Protein AF-0000000087530336 (afdb_homodimer)

Nearest PDB structures (foldseek):
  4q7c-assembly1_A  TM=5.784E-01  e=4.224E-01  Archaeoglobus fulgidus DSM 4304
  4tl3-assembly1_B  TM=1.804E-01  e=2.533E+00  Nostoc sp. PCC 7120 = FACHB-418
  4tl3-assembly1_A  TM=1.803E-01  e=5.044E+00  Nostoc sp. PCC 7120 = FACHB-418
  7zoy-assembly1_A  TM=1.773E-01  e=5.281E+00  Synechocystis sp. PCC 7509
  4q7c-assembly1_A  TM=5.782E-01  e=4.204E-01  Archaeoglobus fulgidus DSM 4304

Structure (mmCIF, N/CA/C/O backbone):
data_AF-0000000087530336-model_v1
#
loop_
_entity.id
_entity.type
_entity.pdbx_description
1 polymer 'CDP-diacylglycerol---serine O-phosphatidyltransferase'
#
loop_
_atom_site.group_PDB
_atom_site.id
_atom_site.type_symbol
_atom_site.label_atom_id
_atom_site.label_alt_id
_atom_site.label_comp_id
_atom_site.label_asym_id
_atom_site.label_entity_id
_atom_site.label_seq_id
_atom_site.pdbx_PDB_ins_code
_atom_site.Cartn_x
_atom_site.Cartn_y
_atom_site.Cartn_z
_atom_site.occupancy
_atom_site.B_iso_or_equiv
_atom_site.auth_seq_id
_atom_site.auth_comp_id
_atom_site.auth_asym_id
_atom_site.auth_atom_id
_atom_site.pdbx_PDB_model_num
ATOM 1 N N . MET A 1 1 ? -19.609 -46.094 3.318 1 23.86 1 MET A N 1
ATOM 2 C CA . MET A 1 1 ? -18.891 -45.25 2.35 1 23.86 1 MET A CA 1
ATOM 3 C C . MET A 1 1 ? -18.234 -44.062 3.031 1 23.86 1 MET A C 1
ATOM 5 O O . MET A 1 1 ? -18.922 -43.188 3.551 1 23.86 1 MET A O 1
ATOM 9 N N . SER A 1 2 ? -17.062 -44.219 3.68 1 27.64 2 SER A N 1
ATOM 10 C CA . SER A 1 2 ? -16.266 -43.469 4.637 1 27.64 2 SER A CA 1
ATOM 11 C C . SER A 1 2 ? -15.742 -42.156 4.02 1 27.64 2 SER A C 1
ATOM 13 O O . SER A 1 2 ? -15.211 -42.156 2.91 1 27.64 2 SER A O 1
ATOM 15 N N . LEU A 1 3 ? -16.406 -41.062 4.242 1 28.61 3 LEU A N 1
ATOM 16 C CA . LEU A 1 3 ? -16.125 -39.688 3.842 1 28.61 3 LEU A CA 1
ATOM 17 C C . LEU A 1 3 ? -14.656 -39.344 4.035 1 28.61 3 LEU A C 1
ATOM 19 O O . LEU A 1 3 ? -14.195 -39.188 5.164 1 28.61 3 LEU A O 1
ATOM 23 N N . SER A 1 4 ? -13.812 -40.062 3.254 1 29.67 4 SER A N 1
ATOM 24 C CA . SER A 1 4 ? -12.383 -39.781 3.176 1 29.67 4 SER A CA 1
ATOM 25 C C . SER A 1 4 ? -12.117 -38.312 2.951 1 29.67 4 SER A C 1
ATOM 27 O O . SER A 1 4 ? -12.375 -37.781 1.867 1 29.67 4 SER A O 1
ATOM 29 N N . LEU A 1 5 ? -12.32 -37.469 3.939 1 35.44 5 LEU A N 1
ATOM 30 C CA . LEU A 1 5 ? -11.852 -36.094 3.971 1 35.44 5 LEU A CA 1
ATOM 31 C C . LEU A 1 5 ? -10.445 -35.969 3.395 1 35.44 5 LEU A C 1
ATOM 33 O O . LEU A 1 5 ? -9.516 -36.594 3.898 1 35.44 5 LEU A O 1
ATOM 37 N N . SER A 1 6 ? -10.43 -35.875 2.15 1 31.36 6 SER A N 1
ATOM 38 C CA . SER A 1 6 ? -9.133 -35.844 1.479 1 31.36 6 SER A CA 1
ATOM 39 C C . SER A 1 6 ? -8.156 -34.938 2.225 1 31.36 6 SER A C 1
ATOM 41 O O . SER A 1 6 ? -8.555 -33.938 2.836 1 31.36 6 SER A O 1
ATOM 43 N N . LYS A 1 7 ? -6.93 -35.312 2.436 1 43.88 7 LYS A N 1
ATOM 44 C CA . LYS A 1 7 ? -5.73 -34.75 3.061 1 43.88 7 LYS A CA 1
ATOM 45 C C . LYS A 1 7 ? -5.531 -33.281 2.676 1 43.88 7 LYS A C 1
ATOM 47 O O . LYS A 1 7 ? -4.867 -32.531 3.391 1 43.88 7 LYS A O 1
ATOM 52 N N . ASP A 1 8 ? -5.934 -32.938 1.561 1 41.12 8 ASP A N 1
ATOM 53 C CA . ASP A 1 8 ? -5.688 -31.594 1.039 1 41.12 8 ASP A CA 1
ATOM 54 C C . ASP A 1 8 ? -6.602 -30.562 1.706 1 41.12 8 ASP A C 1
ATOM 56 O O . ASP A 1 8 ? -6.195 -29.422 1.942 1 41.12 8 ASP A O 1
ATOM 60 N N . ALA A 1 9 ? -7.805 -30.797 1.9 1 43.44 9 ALA A N 1
ATOM 61 C CA . ALA A 1 9 ? -8.781 -29.953 2.586 1 43.44 9 ALA A CA 1
ATOM 62 C C . ALA A 1 9 ? -8.398 -29.75 4.051 1 43.44 9 ALA A C 1
ATOM 64 O O . ALA A 1 9 ? -8.547 -28.656 4.594 1 43.44 9 ALA A O 1
ATOM 65 N N . VAL A 1 10 ? -7.93 -30.719 4.738 1 45.59 10 VAL A N 1
ATOM 66 C CA . VAL A 1 10 ? -7.48 -30.672 6.129 1 45.59 10 VAL A CA 1
ATOM 67 C C . VAL A 1 10 ? -6.328 -29.672 6.258 1 45.59 10 VAL A C 1
ATOM 69 O O . VAL A 1 10 ? -6.301 -28.875 7.195 1 45.59 10 VAL A O 1
ATOM 72 N N . THR A 1 11 ? -5.516 -29.531 5.191 1 48.47 11 THR A N 1
ATOM 73 C CA . THR A 1 11 ? -4.363 -28.641 5.219 1 48.47 11 THR A CA 1
ATOM 74 C C . THR A 1 11 ? -4.797 -27.172 5.07 1 48.47 11 THR A C 1
ATOM 76 O O . THR A 1 11 ? -4.223 -26.281 5.695 1 48.47 11 THR A O 1
ATOM 79 N N . HIS A 1 12 ? -5.871 -26.984 4.441 1 46.41 12 HIS A N 1
ATOM 80 C CA . HIS A 1 12 ? -6.316 -25.609 4.27 1 46.41 12 HIS A CA 1
ATOM 81 C C . HIS A 1 12 ? -7.043 -25.109 5.516 1 46.41 12 HIS A C 1
ATOM 83 O O . HIS A 1 12 ? -6.871 -23.953 5.914 1 46.41 12 HIS A O 1
ATOM 89 N N . VAL A 1 13 ? -7.914 -25.984 6.078 1 46.06 13 VAL A N 1
ATOM 90 C CA . VAL A 1 13 ? -8.57 -25.625 7.332 1 46.06 13 VAL A CA 1
ATOM 91 C C . VAL A 1 13 ? -7.527 -25.391 8.422 1 46.06 13 VAL A C 1
ATOM 93 O O . VAL A 1 13 ? -7.648 -24.453 9.219 1 46.06 13 VAL A O 1
ATOM 96 N N . ASP A 1 14 ? -6.59 -26.188 8.445 1 49.66 14 ASP A N 1
ATOM 97 C CA . ASP A 1 14 ? -5.48 -25.969 9.367 1 49.66 14 ASP A CA 1
ATOM 98 C C . ASP A 1 14 ? -4.785 -24.641 9.078 1 49.66 14 ASP A C 1
ATOM 100 O O . ASP A 1 14 ? -4.375 -23.938 10.008 1 49.66 14 ASP A O 1
ATOM 104 N N . LEU A 1 15 ? -4.926 -24.375 7.891 1 44.22 15 LEU A N 1
ATOM 105 C CA . LEU A 1 15 ? -4.289 -23.125 7.52 1 44.22 15 LEU A CA 1
ATOM 106 C C . LEU A 1 15 ? -5.133 -21.922 7.965 1 44.22 15 LEU A C 1
ATOM 108 O O . LEU A 1 15 ? -4.598 -20.938 8.453 1 44.22 15 LEU A O 1
ATOM 112 N N . ILE A 1 16 ? -6.445 -22.125 7.785 1 44.81 16 ILE A N 1
ATOM 113 C CA . ILE A 1 16 ? -7.332 -21.062 8.258 1 44.81 16 ILE A CA 1
ATOM 114 C C . ILE A 1 16 ? -7.234 -20.938 9.773 1 44.81 16 ILE A C 1
ATOM 116 O O . ILE A 1 16 ? -7.125 -19.828 10.305 1 44.81 16 ILE A O 1
ATOM 120 N N . PHE A 1 17 ? -7.402 -22.016 10.484 1 48.28 17 PHE A N 1
ATOM 121 C CA . PHE A 1 17 ? -7.176 -22.031 11.93 1 48.28 17 PHE A CA 1
ATOM 122 C C . PHE A 1 17 ? -5.781 -21.516 12.258 1 48.28 17 PHE A C 1
ATOM 124 O O . PHE A 1 17 ? -5.609 -20.766 13.227 1 48.28 17 PHE A O 1
ATOM 131 N N . LEU A 1 18 ? -4.953 -21.781 11.461 1 42.56 18 LEU A N 1
ATOM 132 C CA . LEU A 1 18 ? -3.594 -21.281 11.617 1 42.56 18 LEU A CA 1
ATOM 133 C C . LEU A 1 18 ? -3.543 -19.766 11.391 1 42.56 18 LEU A C 1
ATOM 135 O O . LEU A 1 18 ? -2.869 -19.047 12.125 1 42.56 18 LEU A O 1
ATOM 139 N N . VAL A 1 19 ? -4.352 -19.422 10.484 1 44.19 19 VAL A N 1
ATOM 140 C CA . VAL A 1 19 ? -4.383 -17.984 10.227 1 44.19 19 VAL A CA 1
ATOM 141 C C . VAL A 1 19 ? -5.047 -17.266 11.398 1 44.19 19 VAL A C 1
ATOM 143 O O . VAL A 1 19 ? -4.555 -16.234 11.852 1 44.19 19 VAL A O 1
ATOM 146 N N . LEU A 1 20 ? -6.129 -17.797 11.812 1 46.5 20 LEU A N 1
ATOM 147 C CA . LEU A 1 20 ? -6.797 -17.203 12.961 1 46.5 20 LEU A CA 1
ATOM 148 C C . LEU A 1 20 ? -5.945 -17.344 14.219 1 46.5 20 LEU A C 1
ATOM 150 O O . LEU A 1 20 ? -5.84 -16.406 15.016 1 46.5 20 LEU A O 1
ATOM 154 N N . CYS A 1 21 ? -5.367 -18.469 14.398 1 47.44 21 CYS A N 1
ATOM 155 C CA . CYS A 1 21 ? -4.402 -18.672 15.477 1 47.44 21 CYS A CA 1
ATOM 156 C C . CYS A 1 21 ? -3.172 -17.797 15.281 1 47.44 21 CYS A C 1
ATOM 158 O O . CYS A 1 21 ? -2.633 -17.25 16.25 1 47.44 21 CYS A O 1
ATOM 160 N N . LEU A 1 22 ? -2.912 -17.688 14.148 1 42.41 22 LEU A N 1
ATOM 161 C CA . LEU A 1 22 ? -1.771 -16.828 13.828 1 42.41 22 LEU A CA 1
ATOM 162 C C . LEU A 1 22 ? -2.104 -15.367 14.086 1 42.41 22 LEU A C 1
ATOM 164 O O . LEU A 1 22 ? -1.292 -14.633 14.648 1 42.41 22 LEU A O 1
ATOM 168 N N . CYS A 1 23 ? -3.252 -15 13.609 1 44.09 23 CYS A N 1
ATOM 169 C CA . CYS A 1 23 ? -3.668 -13.648 13.938 1 44.09 23 CYS A CA 1
ATOM 170 C C . CYS A 1 23 ? -3.789 -13.461 15.445 1 44.09 23 CYS A C 1
ATOM 172 O O . CYS A 1 23 ? -3.381 -12.43 15.984 1 44.09 23 CYS A O 1
ATOM 174 N N . TYR A 1 24 ? -4.324 -14.422 16.125 1 47.19 24 TYR A N 1
ATOM 175 C CA . TYR A 1 24 ? -4.375 -14.43 17.594 1 47.19 24 TYR A CA 1
ATOM 176 C C . TYR A 1 24 ? -2.973 -14.5 18.188 1 47.19 24 TYR A C 1
ATOM 178 O O . TYR A 1 24 ? -2.643 -13.75 19.109 1 47.19 24 TYR A O 1
ATOM 186 N N . ASN A 1 25 ? -2.172 -15.375 17.688 1 45.72 25 ASN A N 1
ATOM 187 C CA . ASN A 1 25 ? -0.802 -15.516 18.172 1 45.72 25 ASN A CA 1
ATOM 188 C C . ASN A 1 25 ? 0.065 -14.336 17.75 1 45.72 25 ASN A C 1
ATOM 190 O O . ASN A 1 25 ? 0.93 -13.891 18.5 1 45.72 25 ASN A O 1
ATOM 194 N N . ILE A 1 26 ? -0.086 -13.984 16.594 1 44.31 26 ILE A N 1
ATOM 195 C CA . ILE A 1 26 ? 0.61 -12.773 16.172 1 44.31 26 ILE A CA 1
ATOM 196 C C . ILE A 1 26 ? 0.189 -11.602 17.047 1 44.31 26 ILE A C 1
ATOM 198 O O . ILE A 1 26 ? 1.025 -10.789 17.453 1 44.31 26 ILE A O 1
ATOM 202 N N . GLY A 1 27 ? -1.043 -11.531 17.297 1 43.34 27 GLY A N 1
ATOM 203 C CA . GLY A 1 27 ? -1.474 -10.578 18.312 1 43.34 27 GLY A CA 1
ATOM 204 C C . GLY A 1 27 ? -0.785 -10.781 19.656 1 43.34 27 GLY A C 1
ATOM 205 O O . GLY A 1 27 ? -0.313 -9.82 20.266 1 43.34 27 GLY A O 1
ATOM 206 N N . LYS A 1 28 ? -0.722 -12.008 20.109 1 48.94 28 LYS A N 1
ATOM 207 C CA . LYS A 1 28 ? -0.022 -12.344 21.359 1 48.94 28 LYS A CA 1
ATOM 208 C C . LYS A 1 28 ? 1.479 -12.102 21.219 1 48.94 28 LYS A C 1
ATOM 210 O O . LYS A 1 28 ? 2.111 -11.578 22.125 1 48.94 28 LYS A O 1
ATOM 215 N N . ILE A 1 29 ? 2.039 -12.539 20.188 1 41.69 29 ILE A N 1
ATOM 216 C CA . ILE A 1 29 ? 3.459 -12.336 19.922 1 41.69 29 ILE A CA 1
ATOM 217 C C . ILE A 1 29 ? 3.754 -10.844 19.781 1 41.69 29 ILE A C 1
ATOM 219 O O . ILE A 1 29 ? 4.734 -10.344 20.328 1 41.69 29 ILE A O 1
ATOM 223 N N . THR A 1 30 ? 3.012 -10.227 19.031 1 40.69 30 THR A N 1
ATOM 224 C CA . THR A 1 30 ? 3.152 -8.781 18.953 1 40.69 30 THR A CA 1
ATOM 225 C C . THR A 1 30 ? 3.031 -8.148 20.328 1 40.69 30 THR A C 1
ATOM 227 O O . THR A 1 30 ? 3.82 -7.277 20.703 1 40.69 30 THR A O 1
ATOM 230 N N . ILE A 1 31 ? 2.197 -8.695 21.078 1 44.62 31 ILE A N 1
ATOM 231 C CA . ILE A 1 31 ? 2.088 -8.234 22.453 1 44.62 31 ILE A CA 1
ATOM 232 C C . ILE A 1 31 ? 3.332 -8.648 23.234 1 44.62 31 ILE A C 1
ATOM 234 O O . ILE A 1 31 ? 3.883 -7.859 24.016 1 44.62 31 ILE A O 1
ATOM 238 N N . ASN A 1 32 ? 3.781 -9.875 23.062 1 45.03 32 ASN A N 1
ATOM 239 C CA . ASN A 1 32 ? 4.98 -10.344 23.734 1 45.03 32 ASN A CA 1
ATOM 240 C C . ASN A 1 32 ? 6.227 -9.609 23.25 1 45.03 32 ASN A C 1
ATOM 242 O O . ASN A 1 32 ? 7.113 -9.281 24.047 1 45.03 32 ASN A O 1
ATOM 246 N N . ILE A 1 33 ? 6.371 -9.438 22.016 1 38.81 33 ILE A N 1
ATOM 247 C CA . ILE A 1 33 ? 7.488 -8.672 21.469 1 38.81 33 ILE A CA 1
ATOM 248 C C . ILE A 1 33 ? 7.426 -7.234 21.969 1 38.81 33 ILE A C 1
ATOM 250 O O . ILE A 1 33 ? 8.445 -6.664 22.375 1 38.81 33 ILE A O 1
ATOM 254 N N . ILE A 1 34 ? 6.309 -6.773 22 1 39.97 34 ILE A N 1
ATOM 255 C CA . ILE A 1 34 ? 6.102 -5.453 22.578 1 39.97 34 ILE A CA 1
ATOM 256 C C . ILE A 1 34 ? 6.523 -5.465 24.047 1 39.97 34 ILE A C 1
ATOM 258 O O . ILE A 1 34 ? 7.188 -4.535 24.516 1 39.97 34 ILE A O 1
ATOM 262 N N . ARG A 1 35 ? 6.121 -6.512 24.703 1 42.09 35 ARG A N 1
ATOM 263 C CA . ARG A 1 35 ? 6.5 -6.637 26.109 1 42.09 35 ARG A CA 1
ATOM 264 C C . ARG A 1 35 ? 8.016 -6.68 26.266 1 42.09 35 ARG A C 1
ATOM 266 O O . ARG A 1 35 ? 8.57 -6.066 27.188 1 42.09 35 ARG A O 1
ATOM 273 N N . ILE A 1 36 ? 8.664 -7.375 25.438 1 39.38 36 ILE A N 1
ATOM 274 C CA . ILE A 1 36 ? 10.117 -7.465 25.516 1 39.38 36 ILE A CA 1
ATOM 275 C C . ILE A 1 36 ? 10.734 -6.102 25.234 1 39.38 36 ILE A C 1
ATOM 277 O O . ILE A 1 36 ? 11.664 -5.676 25.922 1 39.38 36 ILE A O 1
ATOM 281 N N . PHE A 1 37 ? 10.25 -5.441 24.234 1 37.5 37 PHE A N 1
ATOM 282 C CA . PHE A 1 37 ? 10.859 -4.172 23.844 1 37.5 37 PHE A CA 1
ATOM 283 C C . PHE A 1 37 ? 10.422 -3.059 24.797 1 37.5 37 PHE A C 1
ATOM 285 O O . PHE A 1 37 ? 11.102 -2.037 24.922 1 37.5 37 PHE A O 1
ATOM 292 N N . MET A 1 38 ? 9.281 -3.162 25.328 1 37.12 38 MET A N 1
ATOM 293 C CA . MET A 1 38 ? 8.797 -2.178 26.297 1 37.12 38 MET A CA 1
ATOM 294 C C . MET A 1 38 ? 9.578 -2.268 27.594 1 37.12 38 MET A C 1
ATOM 296 O O . MET A 1 38 ? 9.539 -1.349 28.422 1 37.12 38 MET A O 1
ATOM 300 N N . THR A 1 39 ? 10.156 -3.371 28.031 1 37.28 39 THR A N 1
ATOM 301 C CA . THR A 1 39 ? 10.797 -3.406 29.344 1 37.28 39 THR A CA 1
ATOM 302 C C . THR A 1 39 ? 11.961 -2.43 29.406 1 37.28 39 THR A C 1
ATOM 304 O O . THR A 1 39 ? 12.453 -2.098 30.484 1 37.28 39 THR A O 1
ATOM 307 N N . THR A 1 40 ? 12.703 -2.221 28.297 1 34.03 40 THR A N 1
ATOM 308 C CA . THR A 1 40 ? 13.977 -1.573 28.609 1 34.03 40 THR A CA 1
ATOM 309 C C . THR A 1 40 ? 13.773 -0.086 28.891 1 34.03 40 THR A C 1
ATOM 311 O O . THR A 1 40 ? 14.594 0.542 29.562 1 34.03 40 THR A O 1
ATOM 314 N N . THR A 1 41 ? 13.07 0.81 28.047 1 32.5 41 THR A N 1
ATOM 315 C CA . THR A 1 41 ? 13.516 2.197 28.094 1 32.5 41 THR A CA 1
ATOM 316 C C . THR A 1 41 ? 12.703 2.99 29.109 1 32.5 41 THR A C 1
ATOM 318 O O . THR A 1 41 ? 11.594 3.443 28.812 1 32.5 41 THR A O 1
ATOM 321 N N . LYS A 1 42 ? 12.508 2.727 30.281 1 35 42 LYS A N 1
ATOM 322 C CA . LYS A 1 42 ? 11.938 3.592 31.312 1 35 42 LYS A CA 1
ATOM 323 C C . LYS A 1 42 ? 12.727 4.887 31.438 1 35 42 LYS A C 1
ATOM 325 O O . LYS A 1 42 ? 12.953 5.371 32.562 1 35 42 LYS A O 1
ATOM 330 N N . GLU A 1 43 ? 13.789 5.223 30.625 1 34.94 43 GLU A N 1
ATOM 331 C CA . GLU A 1 43 ? 14.5 6.367 31.188 1 34.94 43 GLU A CA 1
ATOM 332 C C . GLU A 1 43 ? 13.562 7.551 31.391 1 34.94 43 GLU A C 1
ATOM 334 O O . GLU A 1 43 ? 12.5 7.625 30.766 1 34.94 43 GLU A O 1
ATOM 339 N N . GLU A 1 44 ? 14.039 8.797 32.062 1 36.62 44 GLU A N 1
ATOM 340 C CA . GLU A 1 44 ? 13.711 10.086 32.656 1 36.62 44 GLU A CA 1
ATOM 341 C C . GLU A 1 44 ? 12.867 10.938 31.719 1 36.62 44 GLU A C 1
ATOM 343 O O . GLU A 1 44 ? 12.969 10.805 30.5 1 36.62 44 GLU A O 1
ATOM 348 N N . SER A 1 45 ? 11.789 11.945 32.156 1 37.78 45 SER A N 1
ATOM 349 C CA . SER A 1 45 ? 10.641 12.797 31.859 1 37.78 45 SER A CA 1
ATOM 350 C C . SER A 1 45 ? 11.016 13.938 30.922 1 37.78 45 SER A C 1
ATOM 352 O O . SER A 1 45 ? 10.219 14.852 30.703 1 37.78 45 SER A O 1
ATOM 354 N N . SER A 1 46 ? 12.203 14.422 30.578 1 41.88 46 SER A N 1
ATOM 355 C CA . SER A 1 46 ? 12.258 15.57 29.672 1 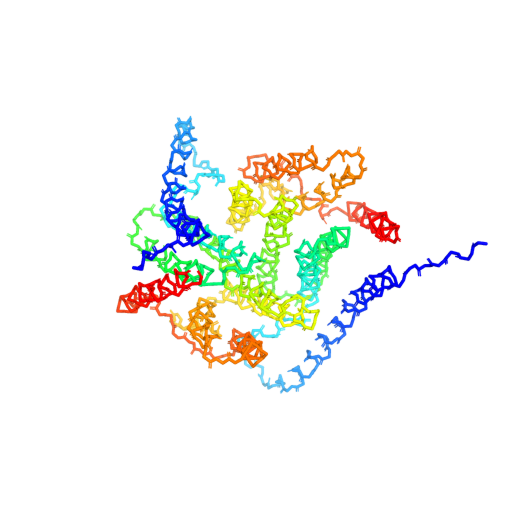41.88 46 SER A CA 1
ATOM 356 C C . SER A 1 46 ? 11.477 15.312 28.391 1 41.88 46 SER A C 1
ATOM 358 O O . SER A 1 46 ? 11.539 14.211 27.828 1 41.88 46 SER A O 1
ATOM 360 N N . GLU A 1 47 ? 10.312 16.031 27.938 1 52.03 47 GLU A N 1
ATOM 361 C CA . GLU A 1 47 ? 9.25 15.781 26.969 1 52.03 47 GLU A CA 1
ATOM 362 C C . GLU A 1 47 ? 9.805 15.141 25.703 1 52.03 47 GLU A C 1
ATOM 364 O O . GLU A 1 47 ? 10.125 15.836 24.734 1 52.03 47 GLU A O 1
ATOM 369 N N . LEU A 1 48 ? 10.789 14.289 25.641 1 66.31 48 LEU A N 1
ATOM 370 C CA . LEU A 1 48 ? 11.492 13.672 24.516 1 66.31 48 LEU A CA 1
ATOM 371 C C . LEU A 1 48 ? 10.508 13.07 23.516 1 66.31 48 LEU A C 1
ATOM 373 O O . LEU A 1 48 ? 9.477 12.516 23.922 1 66.31 48 LEU A O 1
ATOM 377 N N . GLN A 1 49 ? 10.594 13.609 22.312 1 82.69 49 GLN A N 1
ATOM 378 C CA . GLN A 1 49 ? 9.836 13.039 21.203 1 82.69 49 GLN A CA 1
ATOM 379 C C . GLN A 1 49 ? 9.812 11.516 21.281 1 82.69 49 GLN A C 1
ATOM 381 O O . GLN A 1 49 ? 10.859 10.883 21.453 1 82.69 49 GLN A O 1
ATOM 386 N N . PRO A 1 50 ? 8.648 10.891 21.375 1 89 50 PRO A N 1
ATOM 387 C CA . PRO A 1 50 ? 8.539 9.43 21.484 1 89 50 PRO A CA 1
ATOM 388 C C . PRO A 1 50 ? 9.289 8.711 20.359 1 89 50 PRO A C 1
ATOM 390 O O . PRO A 1 50 ? 9.445 9.266 19.266 1 89 50 PRO A O 1
ATOM 393 N N . THR A 1 51 ? 9.758 7.469 20.656 1 91.81 51 THR A N 1
ATOM 394 C CA . THR A 1 51 ? 10.422 6.66 19.641 1 91.81 51 THR A CA 1
ATOM 395 C C . THR A 1 51 ? 9.414 6.102 18.641 1 91.81 51 THR A C 1
ATOM 397 O O . THR A 1 51 ? 8.211 6.062 18.922 1 91.81 51 THR A O 1
ATOM 400 N N . ILE A 1 52 ? 9.898 5.645 17.453 1 93 52 ILE A N 1
ATOM 401 C CA . ILE A 1 52 ? 9.039 5.145 16.391 1 93 52 ILE A CA 1
ATOM 402 C C . ILE A 1 52 ? 8.25 3.934 16.891 1 93 52 ILE A C 1
ATOM 404 O O . ILE A 1 52 ? 7.031 3.869 16.719 1 93 52 ILE A O 1
ATOM 408 N N . ILE A 1 53 ? 8.898 3.035 17.547 1 92 53 ILE A N 1
ATOM 409 C CA . ILE A 1 53 ? 8.312 1.748 17.922 1 92 53 ILE A CA 1
ATOM 410 C C . ILE A 1 53 ? 7.348 1.934 19.094 1 92 53 ILE A C 1
ATOM 412 O O . ILE A 1 53 ? 6.5 1.073 19.344 1 92 53 ILE A O 1
ATOM 416 N N . SER A 1 54 ? 7.434 3.049 19.875 1 90.94 54 SER A N 1
ATOM 417 C CA . SER A 1 54 ? 6.562 3.293 21.016 1 90.94 54 SER A CA 1
ATOM 418 C C . SER A 1 54 ? 5.109 3.451 20.594 1 90.94 54 SER A C 1
ATOM 420 O O . SER A 1 54 ? 4.191 3.207 21.375 1 90.94 54 SER A O 1
ATOM 422 N N . TYR A 1 55 ? 4.852 3.781 19.359 1 92.06 55 TYR A N 1
ATOM 423 C CA . TYR A 1 55 ? 3.502 4.016 18.859 1 92.06 55 TYR A CA 1
ATOM 424 C C . TYR A 1 55 ? 2.787 2.699 18.578 1 92.06 55 TYR A C 1
ATOM 426 O O . TYR A 1 55 ? 1.562 2.668 18.438 1 92.06 55 TYR A O 1
ATOM 434 N N . VAL A 1 56 ? 3.516 1.65 18.484 1 89.62 56 VAL A N 1
ATOM 435 C CA . VAL A 1 56 ? 2.934 0.342 18.203 1 89.62 56 VAL A CA 1
ATOM 436 C C . VAL A 1 56 ? 2.182 -0.162 19.438 1 89.62 56 VAL A C 1
ATOM 438 O O . VAL A 1 56 ? 1.251 -0.963 19.312 1 89.62 56 VAL A O 1
ATOM 441 N N . LYS A 1 57 ? 2.451 0.412 20.594 1 86.69 57 LYS A N 1
ATOM 442 C CA . LYS A 1 57 ? 1.852 -0.047 21.844 1 86.69 57 LYS A CA 1
ATOM 443 C C . LYS A 1 57 ? 0.448 0.524 22.016 1 86.69 57 LYS A C 1
ATOM 445 O O . LYS A 1 57 ? -0.329 0.031 22.844 1 86.69 57 LYS A O 1
ATOM 450 N N . ASP A 1 58 ? 0.121 1.505 21.297 1 89.81 58 ASP A N 1
ATOM 451 C CA . ASP A 1 58 ? -1.2 2.125 21.328 1 89.81 58 ASP A CA 1
ATOM 452 C C . ASP A 1 58 ? -2.262 1.176 20.781 1 89.81 58 ASP A C 1
ATOM 454 O O . ASP A 1 58 ? -2.086 0.594 19.703 1 89.81 58 ASP A O 1
ATOM 458 N N . LEU A 1 59 ? -3.354 0.99 21.469 1 89.12 59 LEU A N 1
ATOM 459 C CA . LEU A 1 59 ? -4.367 -0.015 21.172 1 89.12 59 LEU A CA 1
ATOM 460 C C . LEU A 1 59 ? -4.949 0.2 19.781 1 89.12 59 LEU A C 1
ATOM 462 O O . LEU A 1 59 ? -5.047 -0.742 18.984 1 89.12 59 LEU A O 1
ATOM 466 N N . PRO A 1 60 ? -5.383 1.414 19.453 1 93.81 60 PRO A N 1
ATOM 467 C CA . PRO A 1 60 ? -5.895 1.597 18.094 1 93.81 60 PRO A CA 1
ATOM 468 C C . PRO A 1 60 ? -4.875 1.202 17.016 1 93.81 60 PRO A C 1
ATOM 470 O O . PRO A 1 60 ? -5.246 0.623 15.992 1 93.81 60 PRO A O 1
ATOM 473 N N . ASN A 1 61 ? -3.586 1.534 17.281 1 95.94 61 ASN A N 1
ATOM 474 C CA . ASN A 1 61 ? -2.547 1.182 16.328 1 95.94 61 ASN A CA 1
ATOM 475 C C . ASN A 1 61 ? -2.387 -0.332 16.203 1 95.94 61 ASN A C 1
ATOM 477 O O . ASN A 1 61 ? -2.166 -0.851 15.102 1 95.94 61 ASN A O 1
ATOM 481 N N . LEU A 1 62 ? -2.502 -0.993 17.266 1 93.69 62 LEU A N 1
ATOM 482 C CA . LEU A 1 62 ? -2.436 -2.449 17.25 1 93.69 62 LEU A CA 1
ATOM 483 C C . LEU A 1 62 ? -3.59 -3.037 16.453 1 93.69 62 LEU A C 1
ATOM 485 O O . LEU A 1 62 ? -3.412 -4.02 15.727 1 93.69 62 LEU A O 1
ATOM 489 N N . CYS A 1 63 ? -4.738 -2.494 16.594 1 94.06 63 CYS A N 1
ATOM 490 C CA . CYS A 1 63 ? -5.898 -2.928 15.812 1 94.06 63 CYS A CA 1
ATOM 491 C C . CYS A 1 63 ? -5.664 -2.725 14.32 1 94.06 63 CYS A C 1
ATOM 493 O O . CYS A 1 63 ? -5.949 -3.613 13.523 1 94.06 63 CYS A O 1
ATOM 495 N N . SER A 1 64 ? -5.133 -1.54 14.008 1 97.31 64 SER A N 1
ATOM 496 C CA . SER A 1 64 ? -4.816 -1.258 12.609 1 97.31 64 SER A CA 1
ATOM 497 C C . SER A 1 64 ? -3.814 -2.266 12.055 1 97.31 64 SER A C 1
ATOM 499 O O . SER A 1 64 ? -3.969 -2.746 10.93 1 97.31 64 SER A O 1
ATOM 501 N N . LEU A 1 65 ? -2.801 -2.596 12.875 1 97.38 65 LEU A N 1
ATOM 502 C CA . LEU A 1 65 ? -1.783 -3.547 12.438 1 97.38 65 LEU A CA 1
ATOM 503 C C . LEU A 1 65 ? -2.371 -4.945 12.297 1 97.38 65 LEU A C 1
ATOM 505 O O . LEU A 1 65 ? -1.952 -5.715 11.43 1 97.38 65 LEU A O 1
ATOM 509 N N . ALA A 1 66 ? -3.322 -5.25 13.109 1 96.12 66 ALA A N 1
ATOM 510 C CA . ALA A 1 66 ? -4.039 -6.508 12.938 1 96.12 66 ALA A CA 1
ATOM 511 C C . ALA A 1 66 ? -4.777 -6.543 11.609 1 96.12 66 ALA A C 1
ATOM 513 O O . ALA A 1 66 ? -4.797 -7.57 10.922 1 96.12 66 ALA A O 1
ATOM 514 N N . GLY A 1 67 ? -5.438 -5.434 11.273 1 98.19 67 GLY A N 1
ATOM 515 C CA . GLY A 1 67 ? -6.043 -5.32 9.961 1 98.19 67 GLY A CA 1
ATOM 516 C C . GLY A 1 67 ? -5.051 -5.496 8.828 1 98.19 67 GLY A C 1
ATOM 517 O O . GLY A 1 67 ? -5.348 -6.16 7.832 1 98.19 67 GLY A O 1
ATOM 518 N N . LEU A 1 68 ? -3.875 -4.949 9.016 1 98.62 68 LEU A N 1
ATOM 519 C CA . LEU A 1 68 ? -2.822 -5.098 8.016 1 98.62 68 LEU A CA 1
ATOM 520 C C . LEU A 1 68 ? -2.418 -6.559 7.867 1 98.62 68 LEU A C 1
ATOM 522 O O . LEU A 1 68 ? -2.176 -7.031 6.754 1 98.62 68 LEU A O 1
ATOM 526 N N . ALA A 1 69 ? -2.33 -7.234 8.969 1 97.88 69 ALA A N 1
ATOM 527 C CA . ALA A 1 69 ? -2.012 -8.656 8.93 1 97.88 69 ALA A CA 1
ATOM 528 C C . ALA A 1 69 ? -3.039 -9.43 8.102 1 97.88 69 ALA A C 1
ATOM 530 O O . ALA A 1 69 ? -2.682 -10.289 7.297 1 97.88 69 ALA A O 1
ATOM 531 N N . CYS A 1 70 ? -4.281 -9.102 8.289 1 98.25 70 CYS A N 1
ATOM 532 C CA . CYS A 1 70 ? -5.34 -9.727 7.5 1 98.25 70 CYS A CA 1
ATOM 533 C C . CYS A 1 70 ? -5.156 -9.438 6.016 1 98.25 70 CYS A C 1
ATOM 535 O O . CYS A 1 70 ? -5.371 -10.312 5.176 1 98.25 70 CYS A O 1
ATOM 537 N N . SER A 1 71 ? -4.754 -8.25 5.715 1 98.75 71 SER A N 1
ATOM 538 C CA . SER A 1 71 ? -4.547 -7.859 4.324 1 98.75 71 SER A CA 1
ATOM 539 C C . SER A 1 71 ? -3.373 -8.609 3.707 1 98.75 71 SER A C 1
ATOM 541 O O . SER A 1 71 ? -3.449 -9.062 2.562 1 98.75 71 SER A O 1
ATOM 543 N N . VAL A 1 72 ? -2.27 -8.734 4.453 1 98.56 72 VAL A N 1
ATOM 544 C CA . VAL A 1 72 ? -1.104 -9.469 3.965 1 98.56 72 VAL A CA 1
ATOM 545 C C . VAL A 1 72 ? -1.471 -10.938 3.738 1 98.56 72 VAL A C 1
ATOM 547 O O . VAL A 1 72 ? -1.081 -11.531 2.732 1 98.56 72 VAL A O 1
ATOM 550 N N . LEU A 1 73 ? -2.248 -11.477 4.602 1 97.56 73 LEU A N 1
ATOM 551 C CA . LEU A 1 73 ? -2.73 -12.844 4.438 1 97.56 73 LEU A CA 1
ATOM 552 C C . LEU A 1 73 ? -3.623 -12.961 3.205 1 97.56 73 LEU A C 1
ATOM 554 O O . LEU A 1 73 ? -3.52 -13.93 2.447 1 97.56 73 LEU A O 1
ATOM 558 N N . ALA A 1 74 ? -4.508 -12.008 3.07 1 98.75 74 ALA A N 1
ATOM 559 C CA . ALA A 1 74 ? -5.383 -12.016 1.9 1 98.75 74 ALA A CA 1
ATOM 560 C C . ALA A 1 74 ? -4.57 -11.977 0.609 1 98.75 74 ALA A C 1
ATOM 562 O O . ALA A 1 74 ? -4.84 -12.727 -0.326 1 98.75 74 ALA A O 1
ATOM 563 N N . ILE A 1 75 ? -3.562 -11.109 0.549 1 98.81 75 ILE A N 1
ATOM 564 C CA . ILE A 1 75 ? -2.699 -11 -0.622 1 98.81 75 ILE A CA 1
ATOM 565 C C . ILE A 1 75 ? -2.031 -12.352 -0.894 1 98.81 75 ILE A C 1
ATOM 567 O O . ILE A 1 75 ? -1.996 -12.812 -2.037 1 98.81 75 ILE A O 1
ATOM 571 N N . TYR A 1 76 ? -1.569 -12.961 0.154 1 98.38 76 TYR A N 1
ATOM 572 C CA . TYR A 1 76 ? -0.934 -14.266 0.052 1 98.38 76 TYR A CA 1
ATOM 573 C C . TYR A 1 76 ? -1.888 -15.297 -0.549 1 98.38 76 TYR A C 1
ATOM 575 O O . TYR A 1 76 ? -1.552 -15.961 -1.528 1 98.38 76 TYR A O 1
ATOM 583 N N . PHE A 1 77 ? -3.076 -15.398 -0.061 1 98.25 77 PHE A N 1
ATOM 584 C CA . PHE A 1 77 ? -4.055 -16.375 -0.519 1 98.25 77 PHE A CA 1
ATOM 585 C C . PHE A 1 77 ? -4.516 -16.062 -1.937 1 98.25 77 PHE A C 1
ATOM 587 O O . PHE A 1 77 ? -4.789 -16.969 -2.723 1 98.25 77 PHE A O 1
ATOM 594 N N . ILE A 1 78 ? -4.605 -14.75 -2.25 1 98.69 78 ILE A N 1
ATOM 595 C CA . ILE A 1 78 ? -4.973 -14.344 -3.602 1 98.69 78 ILE A CA 1
ATOM 596 C C . ILE A 1 78 ? -3.938 -14.859 -4.598 1 98.69 78 ILE A C 1
ATOM 598 O O . ILE A 1 78 ? -4.289 -15.445 -5.625 1 98.69 78 ILE A O 1
ATOM 602 N N . ILE A 1 79 ? -2.693 -14.711 -4.266 1 98.25 79 ILE A N 1
ATOM 603 C CA . ILE A 1 79 ? -1.618 -15.016 -5.203 1 98.25 79 ILE A CA 1
ATOM 604 C C . ILE A 1 79 ? -1.534 -16.516 -5.426 1 98.25 79 ILE A C 1
ATOM 606 O O . ILE A 1 79 ? -1.307 -16.984 -6.547 1 98.25 79 ILE A O 1
ATOM 610 N N . ILE A 1 80 ? -1.801 -17.328 -4.367 1 96.75 80 ILE A N 1
ATOM 611 C CA . ILE A 1 80 ? -1.663 -18.781 -4.527 1 96.75 80 ILE A CA 1
ATOM 612 C C . ILE A 1 80 ? -2.996 -19.375 -4.969 1 96.75 80 ILE A C 1
ATOM 614 O O . ILE A 1 80 ? -3.137 -20.594 -5.051 1 96.75 80 ILE A O 1
ATOM 618 N N . GLY A 1 81 ? -4.039 -18.609 -5.145 1 96.75 81 GLY A N 1
ATOM 619 C CA . GLY A 1 81 ? -5.27 -19.031 -5.797 1 96.75 81 GLY A CA 1
ATOM 620 C C . GLY A 1 81 ? -6.312 -19.547 -4.82 1 96.75 81 GLY A C 1
ATOM 621 O O . GLY A 1 81 ? -7.246 -20.25 -5.219 1 96.75 81 GLY A O 1
ATOM 622 N N . VAL A 1 82 ? -6.102 -19.328 -3.541 1 97.38 82 VAL A N 1
ATOM 623 C CA . VAL A 1 82 ? -7.094 -19.703 -2.535 1 97.38 82 VAL A CA 1
ATOM 624 C C . VAL A 1 82 ? -7.996 -18.5 -2.234 1 97.38 82 VAL A C 1
ATOM 626 O O . VAL A 1 82 ? -7.906 -17.906 -1.159 1 97.38 82 VAL A O 1
ATOM 629 N N . TYR A 1 83 ? -8.914 -18.234 -3.074 1 98.25 83 TYR A N 1
ATOM 630 C CA . TYR A 1 83 ? -9.648 -16.984 -3.117 1 98.25 83 TYR A CA 1
ATOM 631 C C . TYR A 1 83 ? -10.617 -16.875 -1.944 1 98.25 83 TYR A C 1
ATOM 633 O O . TYR A 1 83 ? -10.805 -15.781 -1.388 1 98.25 83 TYR A O 1
ATOM 641 N N . TYR A 1 84 ? -11.266 -18 -1.604 1 98 84 TYR A N 1
ATOM 642 C CA . TYR A 1 84 ? -12.242 -17.938 -0.519 1 98 84 TYR A CA 1
ATOM 643 C C . TYR A 1 84 ? -11.57 -17.547 0.792 1 98 84 TYR A C 1
ATOM 645 O O . TYR A 1 84 ? -12.125 -16.766 1.571 1 98 84 TYR A O 1
ATOM 653 N N . ALA A 1 85 ? -10.414 -18.047 1.059 1 97.69 85 ALA A N 1
ATOM 654 C CA . ALA A 1 85 ? -9.648 -17.625 2.227 1 97.69 85 ALA A CA 1
ATOM 655 C C . ALA A 1 85 ? -9.273 -16.141 2.135 1 97.69 85 ALA A C 1
ATOM 657 O O . ALA A 1 85 ? -9.281 -15.438 3.141 1 97.69 85 ALA A O 1
ATOM 658 N N . ALA A 1 86 ? -8.969 -15.734 0.938 1 98.69 86 ALA A N 1
ATOM 659 C CA . ALA A 1 86 ? -8.617 -14.336 0.721 1 98.69 86 ALA A CA 1
ATOM 660 C C . ALA A 1 86 ? -9.789 -13.422 1.062 1 98.69 86 ALA A C 1
ATOM 662 O O . ALA A 1 86 ? -9.609 -12.359 1.669 1 98.69 86 ALA A O 1
ATOM 663 N N . MET A 1 87 ? -10.992 -13.828 0.663 1 98.62 87 MET A N 1
ATOM 664 C CA . MET A 1 87 ? -12.188 -13.031 0.944 1 98.62 87 MET A CA 1
ATOM 665 C C . MET A 1 87 ? -12.367 -12.844 2.445 1 98.62 87 MET A C 1
ATOM 667 O O . MET A 1 87 ? -12.727 -11.758 2.9 1 98.62 87 MET A O 1
ATOM 671 N N . ILE A 1 88 ? -12.102 -13.891 3.172 1 98.06 88 ILE A N 1
ATOM 672 C CA . ILE A 1 88 ? -12.219 -13.828 4.625 1 98.06 88 ILE A CA 1
ATOM 673 C C . ILE A 1 88 ? -11.211 -12.828 5.18 1 98.06 88 ILE A C 1
ATOM 675 O O . ILE A 1 88 ? -11.555 -11.969 5.996 1 98.06 88 ILE A O 1
ATOM 679 N N . GLY A 1 89 ? -9.984 -12.922 4.766 1 98.5 89 GLY A N 1
ATOM 680 C CA . GLY A 1 89 ? -8.977 -11.961 5.188 1 98.5 89 GLY A CA 1
ATOM 681 C C . GLY A 1 89 ? -9.352 -10.531 4.848 1 98.5 89 GLY A C 1
ATOM 682 O O . GLY A 1 89 ? -9.164 -9.625 5.66 1 98.5 89 GLY A O 1
ATOM 683 N N . MET A 1 90 ? -9.922 -10.32 3.676 1 98.75 90 MET A N 1
ATOM 684 C CA . MET A 1 90 ? -10.281 -8.984 3.207 1 98.75 90 MET A CA 1
ATOM 685 C C . MET A 1 90 ? -11.375 -8.375 4.078 1 98.75 90 MET A C 1
ATOM 687 O O . MET A 1 90 ? -11.289 -7.215 4.473 1 98.75 90 MET A O 1
ATOM 691 N N . VAL A 1 91 ? -12.398 -9.117 4.395 1 98.25 91 VAL A N 1
ATOM 692 C CA . VAL A 1 91 ? -13.508 -8.547 5.156 1 98.25 91 VAL A CA 1
ATOM 693 C C . VAL A 1 91 ? -13.07 -8.297 6.594 1 98.25 91 VAL A C 1
ATOM 695 O O . VAL A 1 91 ? -13.508 -7.332 7.223 1 98.25 91 VAL A O 1
ATOM 698 N N . TRP A 1 92 ? -12.188 -9.109 7.141 1 97.94 92 TRP A N 1
ATOM 699 C CA . TRP A 1 92 ? -11.695 -8.891 8.492 1 97.94 92 TRP A CA 1
ATOM 700 C C . TRP A 1 92 ? -10.797 -7.664 8.555 1 97.94 92 TRP A C 1
ATOM 702 O O . TRP A 1 92 ? -10.727 -6.984 9.586 1 97.94 92 TRP A O 1
ATOM 712 N N . ALA A 1 93 ? -10.062 -7.391 7.508 1 98.5 93 ALA A N 1
ATOM 713 C CA . ALA A 1 93 ? -9.312 -6.141 7.457 1 98.5 93 ALA A CA 1
ATOM 714 C C . ALA A 1 93 ? -10.234 -4.941 7.672 1 98.5 93 ALA A C 1
ATOM 716 O O . ALA A 1 93 ? -9.883 -4 8.391 1 98.5 93 ALA A O 1
ATOM 717 N N . VAL A 1 94 ? -11.461 -4.965 7.07 1 97.81 94 VAL A N 1
ATOM 718 C CA . VAL A 1 94 ? -12.422 -3.883 7.238 1 97.81 94 VAL A CA 1
ATOM 719 C C . VAL A 1 94 ? -12.906 -3.838 8.688 1 97.81 94 VAL A C 1
ATOM 721 O O . VAL A 1 94 ? -13.016 -2.762 9.281 1 97.81 94 VAL A O 1
ATOM 724 N N . ALA A 1 95 ? -13.141 -4.98 9.266 1 95.88 95 ALA A N 1
ATOM 725 C CA . ALA A 1 95 ? -13.609 -5.055 10.641 1 95.88 95 ALA A CA 1
ATOM 726 C C . ALA A 1 95 ? -12.602 -4.43 11.602 1 95.88 95 ALA A C 1
ATOM 728 O O . ALA A 1 95 ? -12.969 -3.643 12.477 1 95.88 95 ALA A O 1
ATOM 729 N N . PHE A 1 96 ? -11.352 -4.742 11.422 1 95.12 96 PHE A N 1
ATOM 730 C CA . PHE A 1 96 ? -10.312 -4.195 12.281 1 95.12 96 PHE A CA 1
ATOM 731 C C . PHE A 1 96 ? -10.141 -2.699 12.047 1 95.12 96 PHE A C 1
ATOM 733 O O . PHE A 1 96 ? -9.828 -1.95 12.977 1 95.12 96 PHE A O 1
ATOM 740 N N . ASP A 1 97 ? -10.32 -2.297 10.812 1 96.25 97 ASP A N 1
ATOM 741 C CA . ASP A 1 97 ? -10.234 -0.882 10.461 1 96.25 97 ASP A CA 1
ATOM 742 C C . ASP A 1 97 ? -11.305 -0.073 11.195 1 96.25 97 ASP A C 1
ATOM 744 O O . ASP A 1 97 ? -11 0.965 11.789 1 96.25 97 ASP A O 1
ATOM 748 N N . TRP A 1 98 ? -12.5 -0.543 11.164 1 94.06 98 TRP A N 1
ATOM 749 C CA . TRP A 1 98 ? -13.586 0.135 11.875 1 94.06 98 TRP A CA 1
ATOM 750 C C . TRP A 1 98 ? -13.367 0.074 13.383 1 94.06 98 TRP A C 1
ATOM 752 O O . TRP A 1 98 ? -13.648 1.042 14.094 1 94.06 98 TRP A O 1
ATOM 762 N N . ALA A 1 99 ? -12.883 -1.039 13.852 1 92 99 ALA A N 1
ATOM 763 C CA . ALA A 1 99 ? -12.641 -1.218 15.281 1 92 99 ALA A CA 1
ATOM 764 C C . ALA A 1 99 ? -11.586 -0.237 15.781 1 92 99 ALA A C 1
ATOM 766 O O . ALA A 1 99 ? -11.727 0.337 16.859 1 92 99 ALA A O 1
ATOM 767 N N . ASP A 1 100 ? -10.531 -0.073 15.023 1 91.88 100 ASP A N 1
ATOM 768 C CA . ASP A 1 100 ? -9.477 0.827 15.477 1 91.88 100 ASP A CA 1
ATOM 769 C C . ASP A 1 100 ? -9.984 2.262 15.586 1 91.88 100 ASP A C 1
ATOM 771 O O . ASP A 1 100 ? -9.594 2.996 16.5 1 91.88 100 ASP A O 1
ATOM 775 N N . GLY A 1 101 ? -10.891 2.654 14.648 1 88.56 101 GLY A N 1
ATOM 776 C CA . GLY A 1 101 ? -11.508 3.967 14.75 1 88.56 101 GLY A CA 1
ATOM 777 C C . GLY A 1 101 ? -12.352 4.137 16 1 88.56 101 GLY A C 1
ATOM 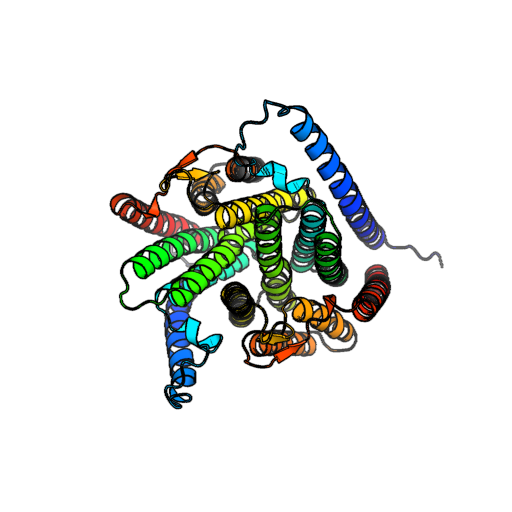778 O O . GLY A 1 101 ? -12.297 5.18 16.656 1 88.56 101 GLY A O 1
ATOM 779 N N . LEU A 1 102 ? -13.086 3.129 16.328 1 88.12 102 LEU A N 1
ATOM 780 C CA . LEU A 1 102 ? -13.938 3.158 17.516 1 88.12 102 LEU A CA 1
ATOM 781 C C . LEU A 1 102 ? -13.102 3.225 18.781 1 88.12 102 LEU A C 1
ATOM 783 O O . LEU A 1 102 ? -13.391 4.012 19.688 1 88.12 102 LEU A O 1
ATOM 787 N N . VAL A 1 103 ? -12.039 2.441 18.781 1 88.81 103 VAL A N 1
ATOM 788 C CA . VAL A 1 103 ? -11.156 2.398 19.938 1 88.81 103 VAL A CA 1
ATOM 789 C C . VAL A 1 103 ? -10.445 3.742 20.109 1 88.81 103 VAL A C 1
ATOM 791 O O . VAL A 1 103 ? -10.344 4.266 21.219 1 88.81 103 VAL A O 1
ATOM 794 N N . ALA A 1 104 ? -10.031 4.363 19.078 1 88.44 104 ALA A N 1
ATOM 795 C CA . ALA A 1 104 ? -9.32 5.641 19.094 1 88.44 104 ALA A CA 1
ATOM 796 C C . ALA A 1 104 ? -10.219 6.75 19.656 1 88.44 104 ALA A C 1
ATOM 798 O O . ALA A 1 104 ? -9.75 7.617 20.391 1 88.44 104 ALA A O 1
ATOM 799 N N . ARG A 1 105 ? -11.445 6.699 19.312 1 85.38 105 ARG A N 1
ATOM 800 C CA . ARG A 1 105 ? -12.383 7.738 19.734 1 85.38 105 ARG A CA 1
ATOM 801 C C . ARG A 1 105 ? -12.773 7.566 21.203 1 85.38 105 ARG A C 1
ATOM 803 O O . ARG A 1 105 ? -13.125 8.539 21.859 1 85.38 105 ARG A O 1
ATOM 810 N N . LYS A 1 106 ? -12.664 6.414 21.703 1 86 106 LYS A N 1
ATOM 811 C CA . LYS A 1 106 ? -13.117 6.129 23.062 1 86 106 LYS A CA 1
ATOM 812 C C . LYS A 1 106 ? -11.961 6.219 24.047 1 86 106 LYS A C 1
ATOM 814 O O . LYS A 1 106 ? -12.172 6.434 25.25 1 86 106 LYS A O 1
ATOM 819 N N . MET A 1 107 ? -10.766 5.977 23.562 1 87.06 107 MET A N 1
ATOM 820 C CA . MET A 1 107 ? -9.609 5.957 24.453 1 87.06 107 MET A CA 1
ATOM 821 C C . MET A 1 107 ? -9.32 7.348 25 1 87.06 107 MET A C 1
ATOM 823 O O . MET A 1 107 ? -9.328 8.328 24.266 1 87.06 107 MET A O 1
ATOM 827 N N . LYS A 1 108 ? -9.062 7.387 26.297 1 82.56 108 LYS A N 1
ATOM 828 C CA . LYS A 1 108 ? -8.75 8.633 26.969 1 82.56 108 LYS A CA 1
ATOM 829 C C . LYS A 1 108 ? -7.242 8.859 27.047 1 82.56 108 LYS A C 1
ATOM 831 O O . LYS A 1 108 ? -6.461 7.906 26.953 1 82.56 108 LYS A O 1
ATOM 836 N N . GLY A 1 109 ? -6.836 10.117 27.156 1 82.81 109 GLY A N 1
ATOM 837 C CA . GLY A 1 109 ? -5.445 10.445 27.422 1 82.81 109 GLY A CA 1
ATOM 838 C C . GLY A 1 109 ? -4.574 10.43 26.188 1 82.81 109 GLY A C 1
ATOM 839 O O . GLY A 1 109 ? -3.352 10.32 26.281 1 82.81 109 GLY A O 1
ATOM 840 N N . ARG A 1 110 ? -5.18 10.383 25.031 1 82.06 110 ARG A N 1
ATOM 841 C CA . ARG A 1 110 ? -4.391 10.43 23.812 1 82.06 110 ARG A CA 1
ATOM 842 C C . ARG A 1 110 ? -4.016 11.867 23.453 1 82.06 110 ARG A C 1
ATOM 844 O O . ARG A 1 110 ? -4.809 12.789 23.656 1 82.06 110 ARG A O 1
ATOM 851 N N . THR A 1 111 ? -2.742 11.969 23.047 1 86.12 111 THR A N 1
ATOM 852 C CA . THR A 1 111 ? -2.25 13.281 22.656 1 86.12 111 THR A CA 1
ATOM 853 C C . THR A 1 111 ? -2.584 13.562 21.188 1 86.12 111 THR A C 1
ATOM 855 O O . THR A 1 111 ? -3.021 12.672 20.469 1 86.12 111 THR A O 1
ATOM 858 N N . GLY A 1 112 ? -2.383 14.805 20.766 1 87.94 112 GLY A N 1
ATOM 859 C CA . GLY A 1 112 ? -2.545 15.172 19.359 1 87.94 112 GLY A CA 1
ATOM 860 C C . GLY A 1 112 ? -1.644 14.391 18.422 1 87.94 112 GLY A C 1
ATOM 861 O O . GLY A 1 112 ? -2.072 13.969 17.344 1 87.94 112 GLY A O 1
ATOM 862 N N . ALA A 1 113 ? -0.461 14.203 18.906 1 89.75 113 ALA A N 1
ATOM 863 C CA . ALA A 1 113 ? 0.51 13.445 18.109 1 89.75 113 ALA A CA 1
ATOM 864 C C . ALA A 1 113 ? 0.073 11.992 17.953 1 89.75 113 ALA A C 1
ATOM 866 O O . ALA A 1 113 ? 0.273 11.391 16.906 1 89.75 113 ALA A O 1
ATOM 867 N N . ASP A 1 114 ? -0.527 11.453 18.984 1 90.69 114 ASP A N 1
ATOM 868 C CA . ASP A 1 114 ? -1.057 10.094 18.922 1 90.69 114 ASP A CA 1
ATOM 869 C C . ASP A 1 114 ? -2.129 9.977 17.828 1 90.69 114 ASP A C 1
ATOM 871 O O . ASP A 1 114 ? -2.123 9.031 17.047 1 90.69 114 ASP A O 1
ATOM 875 N N . SER A 1 115 ? -2.99 10.977 17.844 1 91.31 115 SER A N 1
ATOM 876 C CA . SER A 1 115 ? -4.082 10.992 16.875 1 91.31 115 SER A CA 1
ATOM 877 C C . SER A 1 115 ? -3.559 11.156 15.453 1 91.31 115 SER A C 1
ATOM 879 O O . SER A 1 115 ? -4.027 10.484 14.531 1 91.31 115 SER A O 1
ATOM 881 N N . THR A 1 116 ? -2.592 12.039 15.352 1 94.06 116 THR A N 1
ATOM 882 C CA . THR A 1 116 ? -2.01 12.266 14.039 1 94.06 116 THR A CA 1
ATOM 883 C C . THR A 1 116 ? -1.321 11 13.523 1 94.06 116 THR A C 1
ATOM 885 O O . THR A 1 116 ? -1.55 10.578 12.391 1 94.06 116 THR A O 1
ATOM 888 N N . PHE A 1 117 ? -0.541 10.367 14.406 1 95.94 117 PHE A N 1
ATOM 889 C CA . PHE A 1 117 ? 0.156 9.141 14.031 1 95.94 117 PHE A CA 1
ATOM 890 C C . PHE A 1 117 ? -0.835 8.047 13.648 1 95.94 117 PHE A C 1
ATOM 892 O O . PHE A 1 117 ? -0.702 7.418 12.602 1 95.94 117 PHE A O 1
ATOM 899 N N . GLY A 1 118 ? -1.773 7.855 14.5 1 95.94 118 GLY A N 1
ATOM 900 C CA . GLY A 1 118 ? -2.762 6.82 14.242 1 95.94 118 GLY A CA 1
ATOM 901 C C . GLY A 1 118 ? -3.545 7.051 12.961 1 95.94 118 GLY A C 1
ATOM 902 O O . GLY A 1 118 ? -3.854 6.105 12.234 1 95.94 118 GLY A O 1
ATOM 903 N N . GLY A 1 119 ? -3.93 8.32 12.719 1 95.12 119 GLY A N 1
ATOM 904 C CA . GLY A 1 119 ? -4.609 8.664 11.477 1 95.12 119 GLY A CA 1
ATOM 905 C C . GLY A 1 119 ? -3.785 8.367 10.242 1 95.12 119 GLY A C 1
ATOM 906 O O . GLY A 1 119 ? -4.309 7.848 9.25 1 95.12 119 GLY A O 1
ATOM 907 N N . GLN A 1 120 ? -2.51 8.625 10.344 1 96.69 120 GLN A N 1
ATOM 908 C CA . GLN A 1 120 ? -1.612 8.344 9.227 1 96.69 120 GLN A CA 1
ATOM 909 C C . GLN A 1 120 ? -1.439 6.84 9.023 1 96.69 120 GLN A C 1
ATOM 911 O O . GLN A 1 120 ? -1.459 6.355 7.891 1 96.69 120 GLN A O 1
ATOM 916 N N . LEU A 1 121 ? -1.274 6.16 10.094 1 98.06 121 LEU A N 1
ATOM 917 C CA . LEU A 1 121 ? -1.144 4.711 10.023 1 98.06 121 LEU A CA 1
ATOM 918 C C . LEU A 1 121 ? -2.365 4.086 9.359 1 98.06 121 LEU A C 1
ATOM 920 O O . LEU A 1 121 ? -2.232 3.201 8.508 1 98.06 121 LEU A O 1
ATOM 924 N N . ASP A 1 122 ? -3.488 4.609 9.766 1 97.06 122 ASP A N 1
ATOM 925 C CA . ASP A 1 122 ? -4.754 4.125 9.219 1 97.06 122 ASP A CA 1
ATOM 926 C C . ASP A 1 122 ? -4.812 4.332 7.707 1 97.06 122 ASP A C 1
ATOM 928 O O . ASP A 1 122 ? -5.16 3.41 6.965 1 97.06 122 ASP A O 1
ATOM 932 N N . VAL A 1 123 ? -4.441 5.457 7.246 1 97.69 123 VAL A N 1
ATOM 933 C CA . VAL A 1 123 ? -4.477 5.812 5.832 1 97.69 123 VAL A CA 1
ATOM 934 C C . VAL A 1 123 ? -3.514 4.922 5.047 1 97.69 123 VAL A C 1
ATOM 936 O O . VAL A 1 123 ? -3.844 4.445 3.961 1 97.69 123 VAL A O 1
ATOM 939 N N . LEU A 1 124 ? -2.357 4.648 5.562 1 98.69 124 LEU A N 1
ATOM 940 C CA . LEU A 1 124 ? -1.345 3.824 4.914 1 98.69 124 LEU A CA 1
ATOM 941 C C . LEU A 1 124 ? -1.811 2.375 4.809 1 98.69 124 LEU A C 1
ATOM 943 O O . LEU A 1 124 ? -1.588 1.721 3.787 1 98.69 124 LEU A O 1
ATOM 947 N N . ILE A 1 125 ? -2.418 1.955 5.855 1 98.69 125 ILE A N 1
ATOM 948 C CA . ILE A 1 125 ? -2.902 0.579 5.84 1 98.69 125 ILE A CA 1
ATOM 949 C C . ILE A 1 125 ? -4.102 0.462 4.902 1 98.69 125 ILE A C 1
ATOM 951 O O . ILE A 1 125 ? -4.258 -0.548 4.211 1 98.69 125 ILE A O 1
ATOM 955 N N . ASP A 1 126 ? -4.898 1.537 4.805 1 98.56 126 ASP A N 1
ATOM 956 C CA . ASP A 1 126 ? -6.062 1.544 3.922 1 98.56 126 ASP A CA 1
ATOM 957 C C . ASP A 1 126 ? -5.648 1.321 2.469 1 98.56 126 ASP A C 1
ATOM 959 O O . ASP A 1 126 ? -6.32 0.592 1.732 1 98.56 126 ASP A O 1
ATOM 963 N N . ILE A 1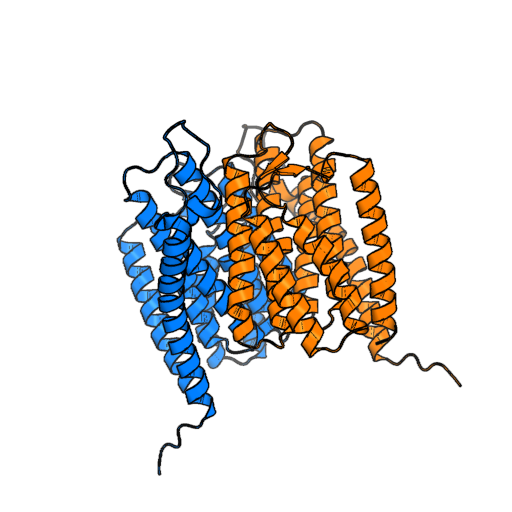 127 ? -4.59 1.928 2.018 1 98.75 127 ILE A N 1
ATOM 964 C CA . ILE A 1 127 ? -4.242 1.762 0.611 1 98.75 127 ILE A CA 1
ATOM 965 C C . ILE A 1 127 ? -3.789 0.325 0.358 1 98.75 127 ILE A C 1
ATOM 967 O O . ILE A 1 127 ? -4.027 -0.227 -0.718 1 98.75 127 ILE A O 1
ATOM 971 N N . VAL A 1 128 ? -3.119 -0.314 1.331 1 98.88 128 VAL A N 1
ATOM 972 C CA . VAL A 1 128 ? -2.707 -1.706 1.179 1 98.88 128 VAL A CA 1
ATOM 973 C C . VAL A 1 128 ? -3.939 -2.605 1.128 1 98.88 128 VAL A C 1
ATOM 975 O O . VAL A 1 128 ? -4.066 -3.445 0.234 1 98.88 128 VAL A O 1
ATOM 978 N N . SER A 1 129 ? -4.887 -2.381 2.029 1 98.88 129 SER A N 1
ATOM 979 C CA . SER A 1 129 ? -6.035 -3.26 2.23 1 98.88 129 SER A CA 1
ATOM 980 C C . SER A 1 129 ? -7.074 -3.07 1.132 1 98.88 129 SER A C 1
ATOM 982 O O . SER A 1 129 ? -7.684 -4.039 0.676 1 98.88 129 SER A O 1
ATOM 984 N N . TYR A 1 130 ? -7.246 -1.808 0.749 1 98.75 130 TYR A N 1
ATOM 985 C CA . TYR A 1 130 ? -8.43 -1.521 -0.047 1 98.75 130 TYR A CA 1
ATOM 986 C C . TYR A 1 130 ? -8.055 -1.044 -1.444 1 98.75 130 TYR A C 1
ATOM 988 O O . TYR A 1 130 ? -8.922 -0.854 -2.299 1 98.75 130 TYR A O 1
ATOM 996 N N . GLY A 1 131 ? -6.773 -0.825 -1.677 1 98.69 131 GLY A N 1
ATOM 997 C CA . GLY A 1 131 ? -6.25 -0.491 -2.992 1 98.69 131 GLY A CA 1
ATOM 998 C C . GLY A 1 131 ? -5.434 -1.61 -3.609 1 98.69 131 GLY A C 1
ATOM 999 O O . GLY A 1 131 ? -5.875 -2.252 -4.566 1 98.69 131 GLY A O 1
ATOM 1000 N N . VAL A 1 132 ? -4.348 -1.977 -2.939 1 98.94 132 VAL A N 1
ATOM 1001 C CA . VAL A 1 132 ? -3.396 -2.951 -3.459 1 98.94 132 VAL A CA 1
ATOM 1002 C C . VAL A 1 132 ? -4.031 -4.34 -3.473 1 98.94 132 VAL A C 1
ATOM 1004 O O . VAL A 1 132 ? -3.951 -5.055 -4.473 1 98.94 132 VAL A O 1
ATOM 1007 N N . THR A 1 133 ? -4.66 -4.715 -2.381 1 98.94 133 THR A N 1
ATOM 1008 C CA . THR A 1 133 ? -5.203 -6.062 -2.229 1 98.94 133 THR A CA 1
ATOM 1009 C C . THR A 1 133 ? -6.234 -6.355 -3.312 1 98.94 133 THR A C 1
ATOM 1011 O O . THR A 1 133 ? -6.109 -7.336 -4.051 1 98.94 133 THR A O 1
ATOM 1014 N N . PRO A 1 134 ? -7.238 -5.484 -3.533 1 98.88 134 PRO A N 1
ATOM 1015 C CA . PRO A 1 134 ? -8.188 -5.785 -4.605 1 98.88 134 PRO A CA 1
ATOM 1016 C C . PRO A 1 134 ? -7.555 -5.73 -5.992 1 98.88 134 PRO A C 1
ATOM 1018 O O . PRO A 1 134 ? -7.97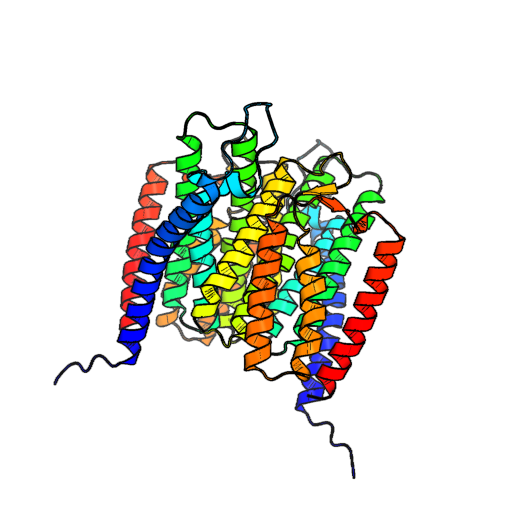7 -6.453 -6.898 1 98.88 134 PRO A O 1
ATOM 1021 N N . ALA A 1 135 ? -6.547 -4.891 -6.172 1 98.88 135 ALA A N 1
ATOM 1022 C CA . ALA A 1 135 ? -5.848 -4.848 -7.457 1 98.88 135 ALA A CA 1
ATOM 1023 C C . ALA A 1 135 ? -5.156 -6.18 -7.746 1 98.88 135 ALA A C 1
ATOM 1025 O O . ALA A 1 135 ? -5.195 -6.672 -8.875 1 98.88 135 ALA A O 1
ATOM 1026 N N . ILE A 1 136 ? -4.527 -6.758 -6.734 1 98.88 136 ILE A N 1
ATOM 1027 C CA . ILE A 1 136 ? -3.869 -8.047 -6.906 1 98.88 136 ILE A CA 1
ATOM 1028 C C . ILE A 1 136 ? -4.918 -9.133 -7.141 1 98.88 136 ILE A C 1
ATOM 1030 O O . ILE A 1 136 ? -4.691 -10.062 -7.918 1 98.88 136 ILE A O 1
ATOM 1034 N N . LEU A 1 137 ? -6.109 -9.016 -6.488 1 98.88 137 LEU A N 1
ATOM 1035 C CA . LEU A 1 137 ? -7.203 -9.945 -6.746 1 98.88 137 LEU A CA 1
ATOM 1036 C C . LEU A 1 137 ? -7.59 -9.938 -8.219 1 98.88 137 LEU A C 1
ATOM 1038 O O . LEU A 1 137 ? -7.766 -11 -8.828 1 98.88 137 LEU A O 1
ATOM 1042 N N . LEU A 1 138 ? -7.66 -8.75 -8.758 1 98.69 138 LEU A N 1
ATOM 1043 C CA . LEU A 1 138 ? -8 -8.602 -10.172 1 98.69 138 LEU A CA 1
ATOM 1044 C C . LEU A 1 138 ? -6.965 -9.281 -11.055 1 98.69 138 LEU A C 1
ATOM 1046 O O . LEU A 1 138 ? -7.316 -10.039 -11.969 1 98.69 138 LEU A O 1
ATOM 1050 N N . LEU A 1 139 ? -5.711 -9.047 -10.789 1 98.5 139 LEU A N 1
ATOM 1051 C CA . LEU A 1 139 ? -4.629 -9.648 -11.562 1 98.5 139 LEU A CA 1
ATOM 1052 C C . LEU A 1 139 ? -4.664 -11.172 -11.453 1 98.5 139 LEU A C 1
ATOM 1054 O O . LEU A 1 139 ? -4.559 -11.875 -12.461 1 98.5 139 LEU A O 1
ATOM 1058 N N . SER A 1 140 ? -4.785 -11.656 -10.234 1 98.56 140 SER A N 1
ATOM 1059 C CA . SER A 1 140 ? -4.734 -13.094 -9.953 1 98.56 140 SER A CA 1
ATOM 1060 C C . SER A 1 140 ? -5.902 -13.82 -10.602 1 98.56 140 SER A C 1
ATOM 1062 O O . SER A 1 140 ? -5.715 -14.859 -11.242 1 98.56 140 SER A O 1
ATOM 1064 N N . PHE A 1 141 ? -7.066 -13.281 -10.414 1 97.94 141 PHE A N 1
ATOM 1065 C CA . PHE A 1 141 ? -8.227 -13.953 -10.992 1 97.94 141 PHE A CA 1
ATOM 1066 C C . PHE A 1 141 ? -8.172 -13.93 -12.516 1 97.94 141 PHE A C 1
ATOM 1068 O O . PHE A 1 141 ? -8.711 -14.82 -13.172 1 97.94 141 PHE A O 1
ATOM 1075 N N . GLY A 1 142 ? -7.578 -12.898 -13.062 1 96.94 142 GLY A N 1
ATOM 1076 C CA . GLY A 1 142 ? -7.359 -12.805 -14.5 1 96.94 142 GLY A CA 1
ATOM 1077 C C . GLY A 1 142 ? -6.191 -13.648 -14.977 1 96.94 142 GLY A C 1
ATOM 1078 O O . GLY A 1 142 ? -5.73 -13.492 -16.109 1 96.94 142 GLY A O 1
ATOM 1079 N N . LYS A 1 143 ? -5.676 -14.492 -14.117 1 96.69 143 LYS A N 1
ATOM 1080 C CA . LYS A 1 143 ? -4.582 -15.422 -14.414 1 96.69 143 LYS A CA 1
ATOM 1081 C C . LYS A 1 143 ? -3.338 -14.672 -14.875 1 96.69 143 LYS A C 1
ATOM 1083 O O . LYS A 1 143 ? -2.621 -15.133 -15.766 1 96.69 143 LYS A O 1
ATOM 1088 N N . PHE A 1 144 ? -3.234 -13.406 -14.367 1 96.12 144 PHE A N 1
ATOM 1089 C CA . PHE A 1 144 ? -2.082 -12.547 -14.602 1 96.12 144 PHE A CA 1
ATOM 1090 C C . PHE A 1 144 ? -1.903 -12.281 -16.094 1 96.12 144 PHE A C 1
ATOM 1092 O O . PHE A 1 144 ? -0.776 -12.188 -16.578 1 96.12 144 PHE A O 1
ATOM 1099 N N . ASN A 1 145 ? -3.057 -12.336 -16.812 1 95.31 145 ASN A N 1
ATOM 1100 C CA . ASN A 1 145 ? -3.062 -11.766 -18.156 1 95.31 145 ASN A CA 1
ATOM 1101 C C . ASN A 1 145 ? -2.752 -10.266 -18.125 1 95.31 145 ASN A C 1
ATOM 1103 O O . ASN A 1 145 ? -3.324 -9.523 -17.328 1 95.31 145 ASN A O 1
ATOM 1107 N N . PRO A 1 146 ? -1.84 -9.758 -18.969 1 92.06 146 PRO A N 1
ATOM 1108 C CA . PRO A 1 146 ? -1.363 -8.375 -18.922 1 92.06 146 PRO A CA 1
ATOM 1109 C C . PRO A 1 146 ? -2.488 -7.359 -19.094 1 92.06 146 PRO A C 1
ATOM 1111 O O . PRO A 1 146 ? -2.361 -6.207 -18.672 1 92.06 146 PRO A O 1
ATOM 1114 N N . ILE A 1 147 ? -3.57 -7.715 -19.734 1 89.62 147 ILE A N 1
ATOM 1115 C CA . ILE A 1 147 ? -4.68 -6.793 -19.953 1 89.62 147 ILE A CA 1
ATOM 1116 C C . ILE A 1 147 ? -5.211 -6.297 -18.609 1 89.62 147 ILE A C 1
ATOM 1118 O O . ILE A 1 147 ? -5.73 -5.18 -18.516 1 89.62 147 ILE A O 1
ATOM 1122 N N . TYR A 1 148 ? -5.051 -7.051 -17.547 1 96.19 148 TYR A N 1
ATOM 1123 C CA . TYR A 1 148 ? -5.582 -6.711 -16.234 1 96.19 148 TYR A CA 1
ATOM 1124 C C . TYR A 1 148 ? -4.66 -5.734 -15.508 1 96.19 148 TYR A C 1
ATOM 1126 O O . TYR A 1 148 ? -5.035 -5.164 -14.484 1 96.19 148 TYR A O 1
ATOM 1134 N N . LEU A 1 149 ? -3.484 -5.461 -16.062 1 95.81 149 LEU A N 1
ATOM 1135 C CA . LEU A 1 149 ? -2.539 -4.523 -15.469 1 95.81 149 LEU A CA 1
ATOM 1136 C C . LEU A 1 149 ? -3.105 -3.107 -15.469 1 95.81 149 LEU A C 1
ATOM 1138 O O . LEU A 1 149 ? -2.926 -2.363 -14.5 1 95.81 149 LEU A O 1
ATOM 1142 N N . VAL A 1 150 ? -3.76 -2.803 -16.516 1 95 150 VAL A N 1
ATOM 1143 C CA . VAL A 1 150 ? -4.336 -1.467 -16.625 1 95 150 VAL A CA 1
ATOM 1144 C C . VAL A 1 150 ? -5.391 -1.264 -15.547 1 95 150 VAL A C 1
ATOM 1146 O O . VAL A 1 150 ? -5.406 -0.232 -14.867 1 95 150 VAL A O 1
ATOM 1149 N N . GLY A 1 151 ? -6.262 -2.27 -15.414 1 97.44 151 GLY A N 1
ATOM 1150 C CA . GLY A 1 151 ? -7.27 -2.195 -14.367 1 97.44 151 GLY A CA 1
ATOM 1151 C C . GLY A 1 151 ? -6.68 -2.115 -12.969 1 97.44 151 GLY A C 1
ATOM 1152 O O . GLY A 1 151 ? -7.129 -1.317 -12.148 1 97.44 151 GLY A O 1
ATOM 1153 N N . ALA A 1 152 ? -5.668 -2.934 -12.742 1 98.5 152 ALA A N 1
ATOM 1154 C CA . ALA A 1 152 ? -4.996 -2.932 -11.445 1 98.5 152 ALA A CA 1
ATOM 1155 C C . ALA A 1 152 ? -4.391 -1.564 -11.141 1 98.5 152 ALA A C 1
ATOM 1157 O O . ALA A 1 152 ? -4.535 -1.046 -10.031 1 98.5 152 ALA A O 1
ATOM 1158 N N . PHE A 1 153 ? -3.779 -0.935 -12.109 1 98.38 153 PHE A N 1
ATOM 1159 C CA . PHE A 1 153 ? -3.17 0.379 -11.945 1 98.38 153 PHE A CA 1
ATOM 1160 C C . PHE A 1 153 ? -4.227 1.433 -11.641 1 98.38 153 PHE A C 1
ATOM 1162 O O . PHE A 1 153 ? -4.051 2.258 -10.742 1 98.38 153 PHE A O 1
ATOM 1169 N N . ILE A 1 154 ? -5.266 1.385 -12.375 1 97.75 154 ILE A N 1
ATOM 1170 C CA . ILE A 1 154 ? -6.34 2.355 -12.188 1 97.75 154 ILE A CA 1
ATOM 1171 C C . ILE A 1 154 ? -6.91 2.232 -10.773 1 97.75 154 ILE A C 1
ATOM 1173 O O . ILE A 1 154 ? -7.137 3.24 -10.102 1 97.75 154 ILE A O 1
ATOM 1177 N N . MET A 1 155 ? -7.082 1.033 -10.32 1 98.69 155 MET A N 1
ATOM 1178 C CA . MET A 1 155 ? -7.66 0.805 -9 1 9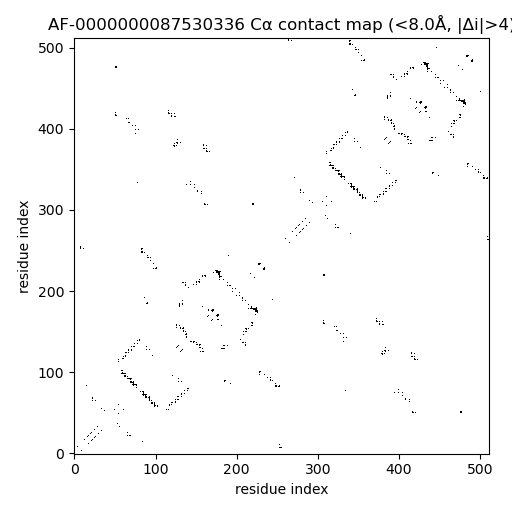8.69 155 MET A CA 1
ATOM 1179 C C . MET A 1 155 ? -6.75 1.35 -7.906 1 98.69 155 MET A C 1
ATOM 1181 O O . MET A 1 155 ? -7.207 2.061 -7.012 1 98.69 155 MET A O 1
ATOM 1185 N N . VAL A 1 156 ? -5.445 1.029 -7.98 1 98.81 156 VAL A N 1
ATOM 1186 C CA . VAL A 1 156 ? -4.523 1.48 -6.941 1 98.81 156 VAL A CA 1
ATOM 1187 C C . VAL A 1 156 ? -4.352 2.996 -7.027 1 98.81 156 VAL A C 1
ATOM 1189 O O . VAL A 1 156 ? -4.297 3.68 -6.004 1 98.81 156 VAL A O 1
ATOM 1192 N N . SER A 1 157 ? -4.328 3.557 -8.242 1 98.62 157 SER A N 1
ATOM 1193 C CA . SER A 1 157 ? -4.191 4.996 -8.422 1 98.62 157 SER A CA 1
ATOM 1194 C C . SER A 1 157 ? -5.391 5.742 -7.852 1 98.62 157 SER A C 1
ATOM 1196 O O . SER A 1 157 ? -5.23 6.73 -7.133 1 98.62 157 SER A O 1
ATOM 1198 N N . ALA A 1 158 ? -6.59 5.242 -8.203 1 98.56 158 ALA A N 1
ATOM 1199 C CA . ALA A 1 158 ? -7.801 5.867 -7.688 1 98.56 158 ALA A CA 1
ATOM 1200 C C . ALA A 1 158 ? -7.816 5.859 -6.16 1 98.56 158 ALA A C 1
ATOM 1202 O O . ALA A 1 158 ? -8.211 6.844 -5.531 1 98.56 158 ALA A O 1
ATOM 1203 N N . SER A 1 159 ? -7.348 4.766 -5.586 1 98.69 159 SER A N 1
ATOM 1204 C CA . SER A 1 159 ? -7.293 4.645 -4.133 1 98.69 159 SER A CA 1
ATOM 1205 C C . SER A 1 159 ? -6.324 5.656 -3.527 1 98.69 159 SER A C 1
ATOM 1207 O O . SER A 1 159 ? -6.652 6.328 -2.549 1 98.69 159 SER A O 1
ATOM 1209 N N . ALA A 1 160 ? -5.152 5.77 -4.109 1 98.69 160 ALA A N 1
ATOM 1210 C CA . ALA A 1 160 ? -4.145 6.707 -3.617 1 98.69 160 ALA A CA 1
ATOM 1211 C C . ALA A 1 160 ? -4.633 8.148 -3.738 1 98.69 160 ALA A C 1
ATOM 1213 O O . ALA A 1 160 ? -4.477 8.945 -2.809 1 98.69 160 ALA A O 1
ATOM 1214 N N . ILE A 1 161 ? -5.246 8.43 -4.836 1 98 161 ILE A N 1
ATOM 1215 C CA . ILE A 1 161 ? -5.73 9.781 -5.105 1 98 161 ILE A CA 1
ATOM 1216 C C . ILE A 1 161 ? -6.855 10.125 -4.137 1 98 161 ILE A C 1
ATOM 1218 O O . ILE A 1 161 ? -6.867 11.211 -3.547 1 98 161 ILE A O 1
ATOM 1222 N N . ARG A 1 162 ? -7.734 9.242 -3.949 1 97.62 162 ARG A N 1
ATOM 1223 C CA . ARG A 1 162 ? -8.859 9.477 -3.053 1 97.62 162 ARG A CA 1
ATOM 1224 C C . ARG A 1 162 ? -8.383 9.68 -1.618 1 97.62 162 ARG A C 1
ATOM 1226 O O . ARG A 1 162 ? -8.844 10.594 -0.933 1 97.62 162 ARG A O 1
ATOM 1233 N N . LEU A 1 163 ? -7.527 8.852 -1.156 1 98 163 LEU A N 1
ATOM 1234 C CA . LEU A 1 163 ? -7.02 8.961 0.207 1 98 163 LEU A CA 1
ATOM 1235 C C . LEU A 1 163 ? -6.25 10.266 0.394 1 98 163 LEU A C 1
ATOM 1237 O O . LEU A 1 163 ? -6.309 10.875 1.464 1 98 163 LEU A O 1
ATOM 1241 N N . SER A 1 164 ? -5.488 10.656 -0.656 1 97.81 164 SER A N 1
ATOM 1242 C CA . SER A 1 164 ? -4.762 11.922 -0.595 1 97.81 164 SER A CA 1
ATOM 1243 C C . SER A 1 164 ? -5.719 13.102 -0.471 1 97.81 164 SER A C 1
ATOM 1245 O O . SER A 1 164 ? -5.473 14.023 0.302 1 97.81 164 SER A O 1
ATOM 1247 N N . TYR A 1 165 ? -6.793 13.008 -1.189 1 96.69 165 TYR A N 1
ATOM 1248 C CA . TYR A 1 165 ? -7.801 14.062 -1.141 1 96.69 165 TYR A CA 1
ATOM 1249 C C . TYR A 1 165 ? -8.438 14.141 0.241 1 96.69 165 TYR A C 1
ATOM 1251 O O . TYR A 1 165 ? -8.594 15.227 0.801 1 96.69 165 TYR A O 1
ATOM 1259 N N . PHE A 1 166 ? -8.758 13.062 0.789 1 95.38 166 PHE A N 1
ATOM 1260 C CA . PHE A 1 166 ? -9.344 13.016 2.123 1 95.38 166 PHE A CA 1
ATOM 1261 C C . PHE A 1 166 ? -8.367 13.562 3.162 1 95.38 166 PHE A C 1
ATOM 1263 O O . PHE A 1 166 ? -8.773 14.266 4.086 1 95.38 166 PHE A O 1
ATOM 1270 N N . SER A 1 167 ? -7.105 13.164 3.014 1 94.81 167 SER A N 1
ATOM 1271 C CA . SER A 1 167 ? -6.094 13.617 3.961 1 94.81 167 SER A CA 1
ATOM 1272 C C . SER A 1 167 ? -5.895 15.125 3.873 1 94.81 167 SER A C 1
ATOM 1274 O O . SER A 1 167 ? -5.461 15.758 4.84 1 94.81 167 SER A O 1
ATOM 1276 N N . THR A 1 168 ? -6.195 15.734 2.756 1 94.19 168 THR A N 1
ATOM 1277 C CA . THR A 1 168 ? -5.98 17.156 2.518 1 94.19 168 THR A CA 1
ATOM 1278 C C . THR A 1 168 ? -7.176 17.969 3.004 1 94.19 168 THR A C 1
ATOM 1280 O O . THR A 1 168 ? -7.008 19.031 3.615 1 94.19 168 THR A O 1
ATOM 1283 N N . TYR A 1 169 ? -8.422 17.406 2.816 1 92.5 169 TYR A N 1
ATOM 1284 C CA . TYR A 1 169 ? -9.594 18.25 3.031 1 92.5 169 TYR A CA 1
ATOM 1285 C C . TYR A 1 169 ? -10.484 17.672 4.133 1 92.5 169 TYR A C 1
ATOM 1287 O O . TYR A 1 169 ? -11.328 18.375 4.688 1 92.5 169 TYR A O 1
ATOM 1295 N N . GLY A 1 170 ? -10.281 16.422 4.43 1 91.06 170 GLY A N 1
ATOM 1296 C CA . GLY A 1 170 ? -11.125 15.805 5.434 1 91.06 170 GLY A CA 1
ATOM 1297 C C . GLY A 1 170 ? -12.555 15.609 4.973 1 91.06 170 GLY A C 1
ATOM 1298 O O . GLY A 1 170 ? -12.805 15.312 3.803 1 91.06 170 GLY A O 1
ATOM 1299 N N . LEU A 1 171 ? -13.477 15.625 5.961 1 83.62 171 LEU A N 1
ATOM 1300 C CA . LEU A 1 171 ? -14.891 15.398 5.691 1 83.62 171 LEU A CA 1
ATOM 1301 C C . LEU A 1 171 ? -15.555 16.672 5.176 1 83.62 171 LEU A C 1
ATOM 1303 O O . LEU A 1 171 ? -15.281 17.766 5.68 1 83.62 171 LEU A O 1
ATOM 1307 N N . SER A 1 172 ? -16.375 16.438 4.176 1 80.81 172 SER A N 1
ATOM 1308 C CA . SER A 1 172 ? -17.188 17.531 3.684 1 80.81 172 SER A CA 1
ATOM 1309 C C . SER A 1 172 ? -18.297 17.891 4.668 1 80.81 172 SER A C 1
ATOM 1311 O O . SER A 1 172 ? -19.094 17.031 5.043 1 80.81 172 SER A O 1
ATOM 1313 N N . GLY A 1 173 ? -18.328 19.094 5.023 1 79.69 173 GLY A N 1
ATOM 1314 C CA . GLY A 1 173 ? -19.328 19.531 5.992 1 79.69 173 GLY A CA 1
ATOM 1315 C C . GLY A 1 173 ? -19.188 18.844 7.336 1 79.69 173 GLY A C 1
ATOM 1316 O O . GLY A 1 173 ? -20.141 18.766 8.109 1 79.69 173 GLY A O 1
ATOM 1317 N N . GLY A 1 174 ? -18.172 18.141 7.512 1 80.44 174 GLY A N 1
ATOM 1318 C CA . GLY A 1 174 ? -17.859 17.516 8.789 1 80.44 174 GLY A CA 1
ATOM 1319 C C . GLY A 1 174 ? -18.5 16.141 8.953 1 80.44 174 GLY A C 1
ATOM 1320 O O . GLY A 1 174 ? -18.25 15.453 9.938 1 80.44 174 GLY A O 1
ATOM 1321 N N . VAL A 1 175 ? -19.266 15.688 7.879 1 81.19 175 VAL A N 1
ATOM 1322 C CA . VAL A 1 175 ? -20.031 14.477 8.172 1 81.19 175 VAL A CA 1
ATOM 1323 C C . VAL A 1 175 ? -19.953 13.516 6.988 1 81.19 175 VAL A C 1
ATOM 1325 O O . VAL A 1 175 ? -20.172 12.312 7.145 1 81.19 175 VAL A O 1
ATOM 1328 N N . LYS A 1 176 ? -19.625 14.055 5.82 1 88.06 176 LYS A N 1
ATOM 1329 C CA . LYS A 1 176 ? -19.656 13.203 4.637 1 88.06 176 LYS A CA 1
ATOM 1330 C C . LYS A 1 176 ? -18.297 13.117 3.967 1 88.06 176 LYS A C 1
ATOM 1332 O O . LYS A 1 176 ? -17.516 14.062 4.02 1 88.06 176 LYS A O 1
ATOM 1337 N N . TYR A 1 177 ? -18.141 11.945 3.355 1 89.19 177 TYR A N 1
ATOM 1338 C CA . TYR A 1 177 ? -16.938 11.766 2.537 1 89.19 177 TYR A CA 1
ATOM 1339 C C . TYR A 1 177 ? -17.172 12.297 1.125 1 89.19 177 TYR A C 1
ATOM 1341 O O . TYR A 1 177 ? -18.297 12.289 0.625 1 89.19 177 TYR A O 1
ATOM 1349 N N . THR A 1 178 ? -16.094 12.836 0.543 1 91.62 178 THR A N 1
ATOM 1350 C CA . THR A 1 178 ? -16.078 13.055 -0.899 1 91.62 178 THR A CA 1
ATOM 1351 C C . THR A 1 178 ? -15.531 11.828 -1.626 1 91.62 178 THR A C 1
ATOM 1353 O O . THR A 1 178 ? -14.422 11.375 -1.339 1 91.62 178 THR A O 1
ATOM 1356 N N . GLY A 1 179 ? -16.297 11.234 -2.588 1 94.44 179 GLY A N 1
ATOM 1357 C CA . GLY A 1 179 ? -15.969 9.953 -3.188 1 94.44 179 GLY A CA 1
ATOM 1358 C C . GLY A 1 179 ? -16.359 8.773 -2.322 1 94.44 179 GLY A C 1
ATOM 1359 O O . GLY A 1 179 ? -16.625 8.93 -1.129 1 94.44 179 GLY A O 1
ATOM 1360 N N . LEU A 1 180 ? -16.375 7.652 -2.9 1 95.88 180 LEU A N 1
ATOM 1361 C CA . LEU A 1 180 ? -16.688 6.445 -2.137 1 95.88 180 LEU A CA 1
ATOM 1362 C C . LEU A 1 180 ? -15.5 6.031 -1.274 1 95.88 180 LEU A C 1
ATOM 1364 O O . LEU A 1 180 ? -14.375 5.902 -1.774 1 95.88 180 LEU A O 1
ATOM 1368 N N . ALA A 1 181 ? -15.805 5.855 0.032 1 96.06 181 ALA A N 1
ATOM 1369 C CA . ALA A 1 181 ? -14.758 5.406 0.944 1 96.06 181 ALA A CA 1
ATOM 1370 C C . ALA A 1 181 ? -14.227 4.035 0.534 1 96.06 181 ALA A C 1
ATOM 1372 O O . ALA A 1 181 ? -14.992 3.164 0.112 1 96.06 181 ALA A O 1
ATOM 1373 N N . LEU A 1 182 ? -12.922 3.836 0.723 1 97.94 182 LEU A N 1
ATOM 1374 C CA . LEU A 1 182 ? -12.234 2.693 0.132 1 97.94 182 LEU A CA 1
ATOM 1375 C C . LEU A 1 182 ? -12.656 1.396 0.814 1 97.94 182 LEU A C 1
ATOM 1377 O O . LEU A 1 182 ? -12.57 0.32 0.218 1 97.94 182 LEU A O 1
ATOM 1381 N N . ASP A 1 183 ? -12.977 1.419 2.117 1 97 183 ASP A N 1
ATOM 1382 C CA . ASP A 1 183 ? -13.391 0.195 2.795 1 97 183 ASP A CA 1
ATOM 1383 C C . ASP A 1 183 ? -14.586 -0.444 2.094 1 97 183 ASP A C 1
ATOM 1385 O O . ASP A 1 183 ? -14.719 -1.669 2.08 1 97 183 ASP A O 1
ATOM 1389 N N . ASN A 1 184 ? -15.43 0.404 1.442 1 96.31 184 ASN A N 1
ATOM 1390 C CA . ASN A 1 184 ? -16.578 -0.099 0.69 1 96.31 184 ASN A CA 1
ATOM 1391 C C . ASN A 1 184 ? -16.141 -0.928 -0.513 1 96.31 184 ASN A C 1
ATOM 1393 O O . ASN A 1 184 ? -16.844 -1.834 -0.944 1 96.31 184 ASN A O 1
ATOM 1397 N N . ASN A 1 185 ? -14.93 -0.606 -1.101 1 97.94 185 ASN A N 1
ATOM 1398 C CA . ASN A 1 185 ? -14.414 -1.432 -2.186 1 97.94 185 ASN A CA 1
ATOM 1399 C C . ASN A 1 185 ? -14.352 -2.904 -1.79 1 97.94 185 ASN A C 1
ATOM 1401 O O . ASN A 1 185 ? -14.836 -3.77 -2.52 1 97.94 185 ASN A O 1
ATOM 1405 N N . THR A 1 186 ? -13.797 -3.145 -0.64 1 98.38 186 THR A N 1
ATOM 1406 C CA . THR A 1 186 ? -13.594 -4.508 -0.161 1 98.38 186 THR A CA 1
ATOM 1407 C C . THR A 1 186 ? -14.93 -5.156 0.199 1 98.38 186 THR A C 1
ATOM 1409 O O . THR A 1 186 ? -15.18 -6.312 -0.147 1 98.38 186 THR A O 1
ATOM 1412 N N . LEU A 1 187 ? -15.805 -4.426 0.861 1 97.56 187 LEU A N 1
ATOM 1413 C CA . LEU A 1 187 ? -17.094 -4.977 1.243 1 97.56 187 LEU A CA 1
ATOM 1414 C C . LEU A 1 187 ? -17.891 -5.395 0.011 1 97.56 187 LEU A C 1
ATOM 1416 O O . LEU A 1 187 ? -18.484 -6.477 -0.017 1 97.56 187 LEU A O 1
ATOM 1420 N N . ILE A 1 188 ? -17.875 -4.582 -0.984 1 98.5 188 ILE A N 1
ATOM 1421 C CA . ILE A 1 188 ? -18.641 -4.832 -2.201 1 98.5 188 ILE A CA 1
ATOM 1422 C C . ILE A 1 188 ? -18 -5.973 -2.99 1 98.5 188 ILE A C 1
ATOM 1424 O O . ILE A 1 188 ? -18.688 -6.871 -3.469 1 98.5 188 ILE A O 1
ATOM 1428 N N . LEU A 1 189 ? -16.703 -5.992 -3.109 1 98.75 189 LEU A N 1
ATOM 1429 C CA . LEU A 1 189 ? -16.031 -7.012 -3.896 1 98.75 189 LEU A CA 1
ATOM 1430 C C . LEU A 1 189 ? -16.172 -8.391 -3.256 1 98.75 189 LEU A C 1
ATOM 1432 O O . LEU A 1 189 ? -16.359 -9.391 -3.957 1 98.75 189 LEU A O 1
ATOM 1436 N N . VAL A 1 190 ? -16.031 -8.469 -1.917 1 98.62 190 VAL A N 1
ATOM 1437 C CA . VAL A 1 190 ? -16.203 -9.727 -1.206 1 98.62 190 VAL A CA 1
ATOM 1438 C C . VAL A 1 190 ? -17.609 -10.266 -1.443 1 98.62 190 VAL A C 1
ATOM 1440 O O . VAL A 1 190 ? -17.797 -11.477 -1.586 1 98.62 190 VAL A O 1
ATOM 1443 N N . PHE A 1 191 ? -18.578 -9.375 -1.49 1 98.38 191 PHE A N 1
ATOM 1444 C CA . PHE A 1 191 ? -19.969 -9.766 -1.771 1 98.38 191 PHE A CA 1
ATOM 1445 C C . PHE A 1 191 ? -20.109 -10.242 -3.211 1 98.38 191 PHE A C 1
ATOM 1447 O O . PHE A 1 191 ? -20.719 -11.273 -3.467 1 98.38 191 PHE A O 1
ATOM 1454 N N . ILE A 1 192 ? -19.578 -9.492 -4.172 1 98.56 192 ILE A N 1
ATOM 1455 C CA . ILE A 1 192 ? -19.641 -9.828 -5.586 1 98.56 192 ILE A CA 1
ATOM 1456 C C . ILE A 1 192 ? -19 -11.195 -5.82 1 98.56 192 ILE A C 1
ATOM 1458 O O . ILE A 1 192 ? -19.469 -11.977 -6.652 1 98.56 192 ILE A O 1
ATOM 1462 N N . PHE A 1 193 ? -17.953 -11.516 -5.027 1 98.56 193 PHE A N 1
ATOM 1463 C CA . PHE A 1 193 ? -17.219 -12.75 -5.234 1 98.56 193 PHE A CA 1
ATOM 1464 C C . PHE A 1 193 ? -18.078 -13.961 -4.914 1 98.56 193 PHE A C 1
ATOM 1466 O O . PHE A 1 193 ? -17.75 -15.086 -5.305 1 98.56 193 PHE A O 1
ATOM 1473 N N . LEU A 1 194 ? -19.25 -13.789 -4.234 1 97.25 194 LEU A N 1
ATOM 1474 C CA . LEU A 1 194 ? -20.188 -14.867 -3.988 1 97.25 194 LEU A CA 1
ATOM 1475 C C . LEU A 1 194 ? -20.75 -15.414 -5.301 1 97.25 194 LEU A C 1
ATOM 1477 O O . LEU A 1 194 ? -21.172 -16.562 -5.367 1 97.25 194 LEU A O 1
ATOM 1481 N N . LEU A 1 195 ? -20.688 -14.602 -6.363 1 96.81 195 LEU A N 1
ATOM 1482 C CA 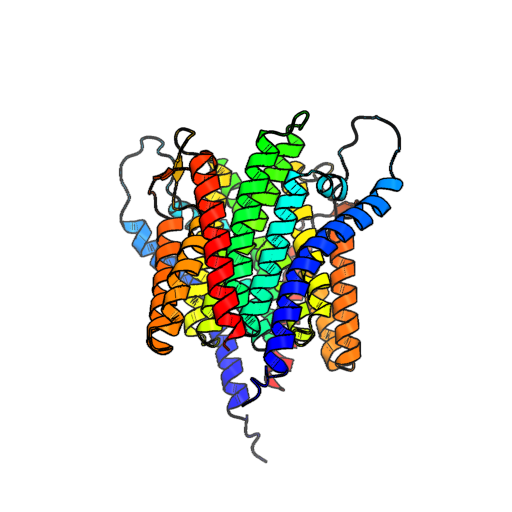. LEU A 1 195 ? -21.219 -14.992 -7.664 1 96.81 195 LEU A CA 1
ATOM 1483 C C . LEU A 1 195 ? -20.234 -15.883 -8.414 1 96.81 195 LEU A C 1
ATOM 1485 O O . LEU A 1 195 ? -20.578 -16.469 -9.438 1 96.81 195 LEU A O 1
ATOM 1489 N N . GLU A 1 196 ? -19 -15.906 -7.922 1 96.75 196 GLU A N 1
ATOM 1490 C CA . GLU A 1 196 ? -17.938 -16.594 -8.633 1 96.75 196 GLU A CA 1
ATOM 1491 C C . GLU A 1 196 ? -18.312 -18.047 -8.922 1 96.75 196 GLU A C 1
ATOM 1493 O O . GLU A 1 196 ? -18.016 -18.578 -10 1 96.75 196 GLU A O 1
ATOM 1498 N N . SER A 1 197 ? -19.078 -18.766 -8.031 1 93.81 197 SER A N 1
ATOM 1499 C CA . SER A 1 197 ? -19.375 -20.188 -8.156 1 93.81 197 SER A CA 1
ATOM 1500 C C . SER A 1 197 ? -20.641 -20.406 -8.984 1 93.81 197 SER A C 1
ATOM 1502 O O . SER A 1 197 ? -20.953 -21.547 -9.359 1 93.81 197 SER A O 1
ATOM 1504 N N . VAL A 1 198 ? -21.328 -19.328 -9.32 1 94.62 198 VAL A N 1
ATOM 1505 C CA . VAL A 1 198 ? -22.625 -19.516 -9.961 1 94.62 198 VAL A CA 1
ATOM 1506 C C . VAL A 1 198 ? -22.531 -19.125 -11.43 1 94.62 198 VAL A C 1
ATOM 1508 O O . VAL A 1 198 ? -23.469 -19.344 -12.195 1 94.62 198 VAL A O 1
ATOM 1511 N N . VAL A 1 199 ? -21.406 -18.516 -11.82 1 96.06 199 VAL A N 1
ATOM 1512 C CA . VAL A 1 199 ? -21.219 -18.125 -13.211 1 96.06 199 VAL A CA 1
ATOM 1513 C C . VAL A 1 199 ? -19.906 -18.719 -13.742 1 96.06 199 VAL A C 1
ATOM 1515 O O . VAL A 1 199 ? -19.062 -19.172 -12.961 1 96.06 199 VAL A O 1
ATOM 1518 N N . SER A 1 200 ? -19.766 -18.703 -15.07 1 96.81 200 SER A N 1
ATOM 1519 C CA . SER A 1 200 ? -18.547 -19.219 -15.672 1 96.81 200 SER A CA 1
ATOM 1520 C C . SER A 1 200 ? -17.344 -18.375 -15.305 1 96.81 200 SER A C 1
ATOM 1522 O O . SER A 1 200 ? -17.484 -17.188 -14.992 1 96.81 200 SER A O 1
ATOM 1524 N N . GLU A 1 201 ? -16.188 -18.922 -15.305 1 96 201 GLU A N 1
ATOM 1525 C CA . GLU A 1 201 ? -14.945 -18.25 -14.93 1 96 201 GLU A CA 1
ATOM 1526 C C . GLU A 1 201 ? -14.695 -17.031 -15.805 1 96 201 GLU A C 1
ATOM 1528 O O . GLU A 1 201 ? -14.305 -15.977 -15.312 1 96 201 GLU A O 1
ATOM 1533 N N . GLY A 1 202 ? -14.844 -17.188 -17.109 1 95.38 202 GLY A N 1
ATOM 1534 C CA . GLY A 1 202 ? -14.664 -16.062 -18.016 1 95.38 202 GLY A CA 1
ATOM 1535 C C . GLY A 1 202 ? -15.609 -14.914 -17.75 1 95.38 202 GLY A C 1
ATOM 1536 O O . GLY A 1 202 ? -15.188 -13.758 -17.719 1 95.38 202 GLY A O 1
ATOM 1537 N N . THR A 1 203 ? -16.922 -15.234 -17.547 1 96.94 203 THR A N 1
ATOM 1538 C CA . THR A 1 203 ? -17.922 -14.219 -17.234 1 96.94 203 THR A CA 1
ATOM 1539 C C . THR A 1 203 ? -17.594 -13.523 -15.922 1 96.94 203 THR A C 1
ATOM 1541 O O . THR A 1 203 ? -17.688 -12.297 -15.828 1 96.94 203 THR A O 1
ATOM 1544 N N . PHE A 1 204 ? -17.172 -14.273 -14.945 1 97.94 204 PHE A N 1
ATOM 1545 C CA . PHE A 1 204 ? -16.891 -13.688 -13.641 1 97.94 204 PHE A CA 1
ATOM 1546 C C . PHE A 1 204 ? -15.664 -12.781 -13.711 1 97.94 204 PHE A C 1
ATOM 1548 O O . PHE A 1 204 ? -15.602 -11.758 -13.031 1 97.94 204 PHE A O 1
ATOM 1555 N N . SER A 1 205 ? -14.664 -13.211 -14.555 1 97.12 205 SER A N 1
ATOM 1556 C CA . SER A 1 205 ? -13.492 -12.359 -14.727 1 97.12 205 SER A CA 1
ATOM 1557 C C . SER A 1 205 ? -13.891 -10.977 -15.25 1 97.12 205 SER A C 1
ATOM 1559 O O . SER A 1 205 ? -13.328 -9.969 -14.82 1 97.12 205 SER A O 1
ATOM 1561 N N . VAL A 1 206 ? -14.828 -10.922 -16.141 1 96.69 206 VAL A N 1
ATOM 1562 C CA . VAL A 1 206 ? -15.32 -9.664 -16.688 1 96.69 206 VAL A CA 1
ATOM 1563 C C . VAL A 1 206 ? -16.078 -8.883 -15.617 1 96.69 206 VAL A C 1
ATOM 1565 O O . VAL A 1 206 ? -15.898 -7.676 -15.477 1 96.69 206 VAL A O 1
ATOM 1568 N N . ILE A 1 207 ? -16.906 -9.562 -14.852 1 98 207 ILE A N 1
ATOM 1569 C CA . ILE A 1 207 ? -17.672 -8.938 -13.773 1 98 207 ILE A CA 1
ATOM 1570 C C . ILE A 1 207 ? -16.703 -8.305 -12.766 1 98 207 ILE A C 1
ATOM 1572 O O . ILE A 1 207 ? -16.891 -7.164 -12.344 1 98 207 ILE A O 1
ATOM 1576 N N . LEU A 1 208 ? -15.688 -9.086 -12.383 1 98.38 208 LEU A N 1
ATOM 1577 C CA . LEU A 1 208 ? -14.703 -8.594 -11.43 1 98.38 208 LEU A CA 1
ATOM 1578 C C . LEU A 1 208 ? -13.969 -7.375 -11.977 1 98.38 208 LEU A C 1
ATOM 1580 O O . LEU A 1 208 ? -13.773 -6.387 -11.258 1 98.38 208 LEU A O 1
ATOM 1584 N N . TYR A 1 209 ? -13.602 -7.398 -13.25 1 98.06 209 TYR A N 1
ATOM 1585 C CA . TYR A 1 209 ? -12.891 -6.301 -13.898 1 98.06 209 TYR A CA 1
ATOM 1586 C C . TYR A 1 209 ? -13.75 -5.039 -13.93 1 98.06 209 TYR A C 1
ATOM 1588 O O . TYR A 1 209 ? -13.297 -3.965 -13.523 1 98.06 209 TYR A O 1
ATOM 1596 N N . VAL A 1 210 ? -14.969 -5.137 -14.344 1 98.19 210 VAL A N 1
ATOM 1597 C CA . VAL A 1 210 ? -15.891 -4.012 -14.461 1 98.19 210 VAL A CA 1
ATOM 1598 C C . VAL A 1 210 ? -16.219 -3.463 -13.078 1 98.19 210 VAL A C 1
ATOM 1600 O O . VAL A 1 210 ? -16.297 -2.248 -12.891 1 98.19 210 VAL A O 1
ATOM 1603 N N . SER A 1 211 ? -16.406 -4.371 -12.125 1 98.56 211 SER A N 1
ATOM 1604 C CA . SER A 1 211 ? -16.656 -3.932 -10.758 1 98.56 211 SER A CA 1
ATOM 1605 C C . SER A 1 211 ? -15.469 -3.16 -10.195 1 98.56 211 SER A C 1
ATOM 1607 O O . SER A 1 211 ? -15.648 -2.123 -9.547 1 98.56 211 SER A O 1
ATOM 1609 N N . GLY A 1 212 ? -14.234 -3.73 -10.43 1 98.25 212 GLY A N 1
ATOM 1610 C CA . GLY A 1 212 ? -13.039 -3.033 -9.977 1 98.25 212 GLY A CA 1
ATOM 1611 C C . GLY A 1 212 ? -12.922 -1.632 -10.547 1 98.25 212 GLY A C 1
ATOM 1612 O O . GLY A 1 212 ? -12.68 -0.675 -9.805 1 98.25 212 GLY A O 1
ATOM 1613 N N . LEU A 1 213 ? -13.148 -1.455 -11.836 1 97.94 213 LEU A N 1
ATOM 1614 C CA . LEU A 1 213 ? -13.07 -0.158 -12.5 1 97.94 213 LEU A CA 1
ATOM 1615 C C . LEU A 1 213 ? -14.203 0.755 -12.039 1 97.94 213 LEU A C 1
ATOM 1617 O O . LEU A 1 213 ? -14.008 1.961 -11.875 1 97.94 213 LEU A O 1
ATOM 1621 N N . GLY A 1 214 ? -15.383 0.198 -11.898 1 98.44 214 GLY A N 1
ATOM 1622 C CA . GLY A 1 214 ? -16.5 0.966 -11.391 1 98.44 214 GLY A CA 1
ATOM 1623 C C . GLY A 1 214 ? -16.266 1.528 -10 1 98.44 214 GLY A C 1
ATOM 1624 O O . GLY A 1 214 ? -16.547 2.699 -9.742 1 98.44 214 GLY A O 1
ATOM 1625 N N . LEU A 1 215 ? -15.727 0.694 -9.125 1 98.38 215 LEU A N 1
ATOM 1626 C CA . LEU A 1 215 ? -15.414 1.144 -7.773 1 98.38 215 LEU A CA 1
ATOM 1627 C C . LEU A 1 215 ? -14.352 2.236 -7.797 1 98.38 215 LEU A C 1
ATOM 1629 O O . LEU A 1 215 ? -14.445 3.217 -7.055 1 98.38 215 LEU A O 1
ATOM 1633 N N . ALA A 1 216 ? -13.344 2.031 -8.672 1 98.38 216 ALA A N 1
ATOM 1634 C CA . ALA A 1 216 ? -12.312 3.057 -8.82 1 98.38 216 ALA A CA 1
ATOM 1635 C C . ALA A 1 216 ? -12.922 4.387 -9.25 1 98.38 216 ALA A C 1
ATOM 1637 O O . ALA A 1 216 ? -12.555 5.441 -8.727 1 98.38 216 ALA A O 1
ATOM 1638 N N . ALA A 1 217 ? -13.852 4.367 -10.148 1 97.44 217 ALA A N 1
ATOM 1639 C CA . ALA A 1 217 ? -14.531 5.574 -10.609 1 97.44 217 ALA A CA 1
ATOM 1640 C C . ALA A 1 217 ? -15.312 6.23 -9.477 1 97.44 217 ALA A C 1
ATOM 1642 O O . ALA A 1 217 ? -15.289 7.453 -9.32 1 97.44 217 ALA A O 1
ATOM 1643 N N . PHE A 1 218 ? -15.969 5.426 -8.68 1 97.56 218 PHE A N 1
ATOM 1644 C CA . PHE A 1 218 ? -16.75 5.949 -7.559 1 97.56 218 PHE A CA 1
ATOM 1645 C C . PHE A 1 218 ? -15.828 6.539 -6.492 1 97.56 218 PHE A C 1
ATOM 1647 O O . PHE A 1 218 ? -16.188 7.516 -5.832 1 97.56 218 PHE A O 1
ATOM 1654 N N . ASN A 1 219 ? -14.656 5.906 -6.305 1 97.88 219 ASN A N 1
ATOM 1655 C CA . ASN A 1 219 ? -13.711 6.422 -5.316 1 97.88 219 ASN A CA 1
ATOM 1656 C C . ASN A 1 219 ? -13.289 7.852 -5.641 1 97.88 219 ASN A C 1
ATOM 1658 O O . ASN A 1 219 ? -13.133 8.672 -4.738 1 97.88 219 ASN A O 1
ATOM 1662 N N . VAL A 1 220 ? -13.109 8.188 -6.965 1 96.75 220 VAL A N 1
ATOM 1663 C CA . VAL A 1 220 ? -12.555 9.492 -7.312 1 96.75 220 VAL A CA 1
ATOM 1664 C C . VAL A 1 220 ? -13.664 10.406 -7.816 1 96.75 220 VAL A C 1
ATOM 1666 O O . VAL A 1 220 ? -13.398 11.469 -8.375 1 96.75 220 VAL A O 1
ATOM 1669 N N . SER A 1 221 ? -14.93 9.984 -7.664 1 95.88 221 SER A N 1
ATOM 1670 C CA . SER A 1 221 ? -16.062 10.828 -8.023 1 95.88 221 SER A CA 1
ATOM 1671 C C . SER A 1 221 ? -16.297 11.914 -6.98 1 95.88 221 SER A C 1
ATOM 1673 O O . SER A 1 221 ? -15.617 11.953 -5.949 1 95.88 221 SER A O 1
ATOM 1675 N N . GLN A 1 222 ? -17.219 12.828 -7.246 1 93.06 222 GLN A N 1
ATOM 1676 C CA . GLN A 1 222 ? -17.516 13.922 -6.324 1 93.06 222 GLN A CA 1
ATOM 1677 C C . GLN A 1 222 ? -18.766 13.617 -5.492 1 93.06 222 GLN A C 1
ATOM 1679 O O . GLN A 1 222 ? -19.281 14.5 -4.801 1 93.06 222 GLN A O 1
ATOM 1684 N N . ILE A 1 223 ? -19.156 12.375 -5.559 1 92.69 223 ILE A N 1
ATOM 1685 C CA . ILE A 1 223 ? -20.328 12.008 -4.777 1 92.69 223 ILE A CA 1
ATOM 1686 C C . ILE A 1 223 ? -20.016 12.109 -3.287 1 92.69 223 ILE A C 1
ATOM 1688 O O . ILE A 1 223 ? -18.891 11.82 -2.865 1 92.69 223 ILE A O 1
ATOM 1692 N N . LYS A 1 224 ? -20.984 12.523 -2.533 1 92.06 224 LYS A N 1
ATOM 1693 C CA . LYS A 1 224 ? -20.844 12.586 -1.082 1 92.06 224 LYS A CA 1
ATOM 1694 C C . LYS A 1 224 ? -21.453 11.359 -0.416 1 92.06 224 LYS A C 1
ATOM 1696 O O . LYS A 1 224 ? -22.625 11.039 -0.642 1 92.06 224 LYS A O 1
ATOM 1701 N N . THR A 1 225 ? -20.641 10.633 0.252 1 91.75 225 THR A N 1
ATOM 1702 C CA . THR A 1 225 ? -21.094 9.414 0.917 1 91.75 225 THR A CA 1
ATOM 1703 C C . THR A 1 225 ? -20.969 9.547 2.432 1 91.75 225 THR A C 1
ATOM 1705 O O . THR A 1 225 ? -20.016 10.164 2.928 1 91.75 225 THR A O 1
ATOM 1708 N N . PRO A 1 226 ? -21.938 8.969 3.186 1 88.62 226 PRO A N 1
ATOM 1709 C CA . PRO A 1 226 ? -21.859 9.07 4.645 1 88.62 226 PRO A CA 1
ATOM 1710 C C . PRO A 1 226 ? -20.75 8.219 5.246 1 88.62 226 PRO A C 1
ATOM 1712 O O . PRO A 1 226 ? -20.375 7.191 4.676 1 88.62 226 PRO A O 1
ATOM 1715 N N . LYS A 1 227 ? -20.25 8.719 6.34 1 87.31 227 LYS A N 1
ATOM 1716 C CA . LYS A 1 227 ? -19.344 7.902 7.145 1 87.31 227 LYS A CA 1
ATOM 1717 C C . LYS A 1 227 ? -20.109 6.848 7.938 1 87.31 227 LYS A C 1
ATOM 1719 O O . LYS A 1 227 ? -20.703 7.148 8.977 1 87.31 227 LYS A O 1
ATOM 1724 N N . LEU A 1 228 ? -20.016 5.629 7.605 1 84.06 228 LEU A N 1
ATOM 1725 C CA . LEU A 1 228 ? -20.844 4.559 8.156 1 84.06 228 LEU A CA 1
ATOM 1726 C C . LEU A 1 228 ? -20.297 4.078 9.492 1 84.06 228 LEU A C 1
ATOM 1728 O O . LEU A 1 228 ? -21.047 3.635 10.359 1 84.06 228 LEU A O 1
ATOM 1732 N N . SER A 1 229 ? -19.016 4.195 9.75 1 81.06 229 SER A N 1
ATOM 1733 C CA . SER A 1 229 ? -18.375 3.664 10.945 1 81.06 229 SER A CA 1
ATOM 1734 C C . SER A 1 229 ? -18.703 4.512 12.172 1 81.06 229 SER A C 1
ATOM 1736 O O . SER A 1 229 ? -18.453 4.094 13.305 1 81.06 229 SER A O 1
ATOM 1738 N N . GLY A 1 230 ? -19.328 5.66 11.977 1 80 230 GLY A N 1
ATOM 1739 C CA . GLY A 1 230 ? -19.641 6.543 13.086 1 80 230 GLY A CA 1
ATOM 1740 C C . GLY A 1 230 ? -20.922 6.168 13.805 1 80 230 GLY A C 1
ATOM 1741 O O . GLY A 1 230 ? -21.188 6.625 14.922 1 80 230 GLY A O 1
ATOM 1742 N N . ASN A 1 231 ? -21.703 5.328 13.188 1 83.19 231 ASN A N 1
ATOM 1743 C CA . ASN A 1 231 ? -22.984 4.871 13.727 1 83.19 231 ASN A CA 1
ATOM 1744 C C . ASN A 1 231 ? -22.875 3.453 14.289 1 83.19 231 ASN A C 1
ATOM 1746 O O . ASN A 1 231 ? -22.547 2.52 13.555 1 83.19 231 ASN A O 1
ATOM 1750 N N . PRO A 1 232 ? -23.234 3.316 15.57 1 84.06 232 PRO A N 1
ATOM 1751 C CA . PRO A 1 232 ? -23.125 1.995 16.188 1 84.06 232 PRO A CA 1
ATOM 1752 C C . PRO A 1 232 ? -23.938 0.93 15.453 1 84.06 232 PRO A C 1
ATOM 1754 O O . PRO A 1 232 ? -23.531 -0.236 15.414 1 84.06 232 PRO A O 1
ATOM 1757 N N . ILE A 1 233 ? -25.047 1.299 14.969 1 89.5 233 ILE A N 1
ATOM 1758 C CA . ILE A 1 233 ? -25.875 0.345 14.234 1 89.5 233 ILE A CA 1
ATOM 1759 C C . ILE A 1 233 ? -25.094 -0.196 13.031 1 89.5 233 ILE A C 1
ATOM 1761 O O . ILE A 1 233 ? -25.141 -1.396 12.758 1 89.5 233 ILE A O 1
ATOM 1765 N N . ASN A 1 234 ? -24.391 0.685 12.32 1 91.38 234 ASN A N 1
ATOM 1766 C CA . ASN A 1 234 ? -23.609 0.267 11.164 1 91.38 234 ASN A CA 1
ATOM 1767 C C . ASN A 1 234 ? -22.469 -0.659 11.57 1 91.38 234 ASN A C 1
ATOM 1769 O O . ASN A 1 234 ? -22.094 -1.564 10.82 1 91.38 234 ASN A O 1
ATOM 1773 N N . VAL A 1 235 ? -21.938 -0.468 12.758 1 90.31 235 VAL A N 1
ATOM 1774 C CA . VAL A 1 235 ? -20.859 -1.319 13.266 1 90.31 235 VAL A CA 1
ATOM 1775 C C . VAL A 1 235 ? -21.406 -2.729 13.508 1 90.31 235 VAL A C 1
ATOM 1777 O O . VAL A 1 235 ? -20.75 -3.717 13.172 1 90.31 235 VAL A O 1
ATOM 1780 N N . TYR A 1 236 ? -22.594 -2.775 14.047 1 89.62 236 TYR A N 1
ATOM 1781 C CA . TYR A 1 236 ? -23.25 -4.066 14.273 1 89.62 236 TYR A CA 1
ATOM 1782 C C . TYR A 1 236 ? -23.531 -4.762 12.945 1 89.62 236 TYR A C 1
ATOM 1784 O O . TYR A 1 236 ? -23.344 -5.973 12.82 1 89.62 236 TYR A O 1
ATOM 1792 N N . ILE A 1 237 ? -24 -4.008 11.961 1 94.25 237 ILE A N 1
ATOM 1793 C CA . ILE A 1 237 ? -24.281 -4.555 10.641 1 94.25 237 ILE A CA 1
ATOM 1794 C C . ILE A 1 237 ? -23 -5.109 10.023 1 94.25 237 ILE A C 1
ATOM 1796 O O . ILE A 1 237 ? -23 -6.203 9.453 1 94.25 237 ILE A O 1
ATOM 1800 N N . LEU A 1 238 ? -21.891 -4.391 10.164 1 94.5 238 LEU A N 1
ATOM 1801 C CA . LEU A 1 238 ? -20.609 -4.863 9.648 1 94.5 238 LEU A CA 1
ATOM 1802 C C . LEU A 1 238 ? -20.203 -6.152 10.344 1 94.5 238 LEU A C 1
ATOM 1804 O O . LEU A 1 238 ? -19.688 -7.07 9.695 1 94.5 238 LEU A O 1
ATOM 1808 N N . ALA A 1 239 ? -20.391 -6.23 11.641 1 91.62 239 ALA A N 1
ATOM 1809 C CA . ALA A 1 239 ? -20.031 -7.434 12.398 1 91.62 239 ALA A CA 1
ATOM 1810 C C . ALA A 1 239 ? -20.828 -8.641 11.891 1 91.62 239 ALA A C 1
ATOM 1812 O O . ALA A 1 239 ? -20.25 -9.711 11.664 1 91.62 239 ALA A O 1
ATOM 1813 N N . VAL A 1 240 ? -22.109 -8.461 11.695 1 93.44 240 VAL A N 1
ATOM 1814 C CA . VAL A 1 240 ? -22.969 -9.531 11.203 1 93.44 240 VAL A CA 1
ATOM 1815 C C . VAL A 1 240 ? -22.547 -9.938 9.797 1 93.44 240 VAL A C 1
ATOM 1817 O O . VAL A 1 240 ? -22.422 -11.125 9.492 1 93.44 240 VAL A O 1
ATOM 1820 N N . TYR A 1 241 ? -22.297 -8.906 8.953 1 95.94 241 TYR A N 1
ATOM 1821 C CA . TYR A 1 241 ? -21.812 -9.164 7.602 1 95.94 241 TYR A CA 1
ATOM 1822 C C . TYR A 1 241 ? -20.516 -9.961 7.621 1 95.94 241 TYR A C 1
ATOM 1824 O O . TYR A 1 241 ? -20.359 -10.922 6.871 1 95.94 241 TYR A O 1
ATOM 1832 N N . THR A 1 242 ? -19.578 -9.594 8.453 1 95.69 242 THR A N 1
ATOM 1833 C CA . THR A 1 242 ? -18.266 -10.227 8.547 1 95.69 242 THR A CA 1
ATOM 1834 C C . THR A 1 242 ? -18.406 -11.688 8.984 1 95.69 242 THR A C 1
ATOM 1836 O O . THR A 1 242 ? -17.812 -12.578 8.391 1 95.69 242 THR A O 1
ATOM 1839 N N . ILE A 1 243 ? -19.219 -11.938 9.961 1 94.31 243 ILE A N 1
ATOM 1840 C CA . ILE A 1 243 ? -19.438 -13.289 10.477 1 94.31 243 ILE A CA 1
ATOM 1841 C C . ILE A 1 243 ? -20.141 -14.133 9.414 1 94.31 243 ILE A C 1
ATOM 1843 O O . ILE A 1 243 ? -19.734 -15.273 9.156 1 94.31 243 ILE A O 1
ATOM 1847 N N . ALA A 1 244 ? -21.156 -13.602 8.789 1 95.31 244 ALA A N 1
ATOM 1848 C CA . ALA A 1 244 ? -21.906 -14.32 7.754 1 95.31 244 ALA A CA 1
ATOM 1849 C C . ALA A 1 244 ? -20.984 -14.688 6.586 1 95.31 244 ALA A C 1
ATOM 1851 O O . ALA A 1 244 ? -20.984 -15.836 6.141 1 95.31 244 ALA A O 1
ATOM 1852 N N . ILE A 1 245 ? -20.203 -13.734 6.117 1 96.06 245 ILE A N 1
ATOM 1853 C CA . ILE A 1 245 ? -19.281 -13.938 5 1 96.06 245 ILE A CA 1
ATOM 1854 C C . ILE A 1 245 ? -18.234 -14.969 5.379 1 96.06 245 ILE A C 1
ATOM 1856 O O . ILE A 1 245 ? -17.859 -15.82 4.566 1 96.06 245 ILE A O 1
ATOM 1860 N N . THR A 1 246 ? -17.719 -14.859 6.59 1 95.5 246 THR A N 1
ATOM 1861 C CA . THR A 1 246 ? -16.734 -15.82 7.062 1 95.5 246 THR A CA 1
ATOM 1862 C C . THR A 1 246 ? -17.297 -17.234 7.055 1 95.5 246 THR A C 1
ATOM 1864 O O . THR A 1 246 ? -16.641 -18.172 6.605 1 95.5 246 THR A O 1
ATOM 1867 N N . GLY A 1 247 ? -18.531 -17.406 7.547 1 93.94 247 GLY A N 1
ATOM 1868 C CA . GLY A 1 247 ? -19.172 -18.703 7.531 1 93.94 247 GLY A CA 1
ATOM 1869 C C . GLY A 1 247 ? -19.375 -19.25 6.133 1 93.94 247 GLY A C 1
ATOM 1870 O O . GLY A 1 247 ? -19.078 -20.422 5.871 1 93.94 247 GLY A O 1
ATOM 1871 N N . ILE A 1 248 ? -19.828 -18.422 5.238 1 95.88 248 ILE A N 1
ATOM 1872 C CA . ILE A 1 248 ? -20.125 -18.844 3.871 1 95.88 248 ILE A CA 1
ATOM 1873 C C . ILE A 1 248 ? -18.828 -19.25 3.164 1 95.88 248 ILE A C 1
ATOM 1875 O O . ILE A 1 248 ? -18.766 -20.344 2.584 1 95.88 248 ILE A O 1
ATOM 1879 N N . TYR A 1 249 ? -17.812 -18.453 3.184 1 96.38 249 TYR A N 1
ATOM 1880 C CA . TYR A 1 249 ? -16.578 -18.75 2.455 1 96.38 249 TYR A CA 1
ATOM 1881 C C . TYR A 1 249 ? -15.82 -19.891 3.109 1 96.38 249 TYR A C 1
ATOM 1883 O O . TYR A 1 249 ? -15.117 -20.641 2.432 1 96.38 249 TYR A O 1
ATOM 1891 N N . SER A 1 250 ? -15.953 -20.031 4.465 1 94.06 250 SER A N 1
ATOM 1892 C CA . SER A 1 250 ? -15.367 -21.203 5.117 1 94.06 250 SER A CA 1
ATOM 1893 C C . SER A 1 250 ? -16.016 -22.484 4.633 1 94.06 250 SER A C 1
ATOM 1895 O O . SER A 1 250 ? -15.336 -23.484 4.383 1 94.06 250 SER A O 1
ATOM 1897 N N . PHE A 1 251 ? -17.297 -22.422 4.516 1 92.38 251 PHE A N 1
ATOM 1898 C CA . PHE A 1 251 ? -18.016 -23.578 4.016 1 92.38 251 PHE A CA 1
ATOM 1899 C C . PHE A 1 251 ? -17.578 -23.922 2.598 1 92.38 251 PHE A C 1
ATOM 1901 O O . PHE A 1 251 ? -17.359 -25.078 2.277 1 92.38 251 PHE A O 1
ATOM 1908 N N . LYS A 1 252 ? -17.453 -22.922 1.751 1 93.81 252 LYS A N 1
ATOM 1909 C CA . LYS A 1 252 ? -17.031 -23.141 0.371 1 93.81 252 LYS A CA 1
ATOM 1910 C C . LYS A 1 252 ? -15.586 -23.656 0.314 1 93.81 252 LYS A C 1
ATOM 1912 O O . LYS A 1 252 ? -15.242 -24.438 -0.561 1 93.81 252 LYS A O 1
ATOM 1917 N N . LEU A 1 253 ? -14.766 -23.156 1.148 1 91.25 253 LEU A N 1
ATOM 1918 C CA . LEU A 1 253 ? -13.367 -23.562 1.223 1 91.25 253 LEU A CA 1
ATOM 1919 C C . LEU A 1 253 ? -13.25 -25.047 1.588 1 91.25 253 LEU A C 1
ATOM 1921 O O . LEU A 1 253 ? -12.398 -25.75 1.057 1 91.25 253 LEU A O 1
ATOM 1925 N N . PHE A 1 254 ? -14.086 -25.547 2.465 1 88.94 254 PHE A N 1
ATOM 1926 C CA . PHE A 1 254 ? -14.047 -26.938 2.926 1 88.94 254 PHE A CA 1
ATOM 1927 C C . PHE A 1 254 ? -14.617 -27.875 1.873 1 88.94 254 PHE A C 1
ATOM 1929 O O . PHE A 1 254 ? -14.266 -29.062 1.827 1 88.94 254 PHE A O 1
ATOM 1936 N N . LYS A 1 255 ? -15.461 -27.438 1.022 1 84.81 255 LYS A N 1
ATOM 1937 C CA . LYS A 1 255 ? -16.047 -28.266 -0.024 1 84.81 255 LYS A CA 1
ATOM 1938 C C . LYS A 1 255 ? -15.125 -28.375 -1.229 1 84.81 255 LYS A C 1
ATOM 1940 O O . LYS A 1 255 ? -15.305 -29.25 -2.076 1 84.81 255 LYS A O 1
ATOM 1945 N N . MET A 1 256 ? -14.133 -27.531 -1.372 1 73.12 256 MET A N 1
ATOM 1946 C CA . MET A 1 256 ? -13.156 -27.625 -2.459 1 73.12 256 MET A CA 1
ATOM 1947 C C . MET A 1 256 ? -12.18 -28.766 -2.217 1 73.12 256 MET A C 1
ATOM 1949 O O . MET A 1 256 ? -11.75 -29 -1.084 1 73.12 256 MET A O 1
ATOM 1953 N N . MET B 1 1 ? 25.984 -21.766 -37.344 1 23.69 1 MET B N 1
ATOM 1954 C CA . MET B 1 1 ? 25.172 -22.125 -36.188 1 23.69 1 MET B CA 1
ATOM 1955 C C . MET B 1 1 ? 24.328 -20.953 -35.719 1 23.69 1 MET B C 1
ATOM 1957 O O . MET B 1 1 ? 24.859 -19.922 -35.281 1 23.69 1 MET B O 1
ATOM 1961 N N . SER B 1 2 ? 23.156 -20.656 -36.344 1 27.72 2 SER B N 1
ATOM 1962 C CA . SER B 1 2 ? 22.188 -19.562 -36.375 1 27.72 2 SER B CA 1
ATOM 1963 C C . SER B 1 2 ? 21.516 -19.391 -35.031 1 27.72 2 SER B C 1
ATOM 1965 O O . SER B 1 2 ? 21.047 -20.359 -34.438 1 27.72 2 SER B O 1
ATOM 1967 N N . LEU B 1 3 ? 22.016 -18.484 -34.188 1 28.69 3 LEU B N 1
ATOM 1968 C CA . LEU B 1 3 ? 21.562 -18.062 -32.875 1 28.69 3 LEU B CA 1
ATOM 1969 C C . LEU B 1 3 ? 20.047 -17.906 -32.844 1 28.69 3 LEU B C 1
ATOM 1971 O O . LEU B 1 3 ? 19.516 -16.953 -33.406 1 28.69 3 LEU B O 1
ATOM 1975 N N . SER B 1 4 ? 19.359 -19.047 -33.031 1 29.58 4 SER B N 1
ATOM 1976 C CA . SER B 1 4 ? 17.922 -19.125 -32.844 1 29.58 4 SER B CA 1
ATOM 1977 C C . SER B 1 4 ? 17.469 -18.484 -31.562 1 29.58 4 SER B C 1
ATOM 1979 O O . SER B 1 4 ? 17.734 -19 -30.469 1 29.58 4 SER B O 1
ATOM 1981 N N . LEU B 1 5 ? 17.484 -17.188 -31.484 1 35.19 5 LEU B N 1
ATOM 1982 C CA . LEU B 1 5 ? 16.828 -16.406 -30.438 1 35.19 5 LEU B CA 1
ATOM 1983 C C . LEU B 1 5 ? 15.453 -16.984 -30.109 1 35.19 5 LEU B C 1
ATOM 1985 O O . LEU B 1 5 ? 14.594 -17.094 -30.984 1 35.19 5 LEU B O 1
ATOM 1989 N N . SER B 1 6 ? 15.508 -17.891 -29.25 1 31.64 6 SER B N 1
ATOM 1990 C CA . SER B 1 6 ? 14.266 -18.578 -28.922 1 31.64 6 SER B CA 1
ATOM 1991 C C . SER B 1 6 ? 13.117 -17.594 -28.75 1 31.64 6 SER B C 1
ATOM 1993 O O . SER B 1 6 ? 13.328 -16.469 -28.297 1 31.64 6 SER B O 1
ATOM 1995 N N . LYS B 1 7 ? 11.945 -17.781 -29.297 1 42.81 7 LYS B N 1
ATOM 1996 C CA . LYS B 1 7 ? 10.648 -17.125 -29.344 1 42.81 7 LYS B CA 1
ATOM 1997 C C . LYS B 1 7 ? 10.258 -16.578 -27.969 1 42.81 7 LYS B C 1
ATOM 1999 O O . LYS B 1 7 ? 9.508 -15.609 -27.875 1 42.81 7 LYS B O 1
ATOM 2004 N N . ASP B 1 8 ? 10.648 -17.203 -26.969 1 40.72 8 ASP B N 1
ATOM 2005 C CA . ASP B 1 8 ? 10.234 -16.859 -25.609 1 40.72 8 ASP B CA 1
ATOM 2006 C C . ASP B 1 8 ? 10.945 -15.594 -25.125 1 40.72 8 ASP B C 1
ATOM 2008 O O . ASP B 1 8 ? 10.359 -14.789 -24.391 1 40.72 8 ASP B O 1
ATOM 2012 N N . ALA B 1 9 ? 12.164 -15.414 -25.344 1 43 9 ALA B N 1
ATOM 2013 C CA . ALA B 1 9 ? 12.945 -14.234 -25.016 1 43 9 ALA B CA 1
ATOM 2014 C C . ALA B 1 9 ? 12.445 -13 -25.766 1 43 9 ALA B C 1
ATOM 2016 O O . ALA B 1 9 ? 12.406 -11.906 -25.203 1 43 9 ALA B O 1
ATOM 2017 N N . VAL B 1 10 ? 12.094 -13.109 -26.984 1 45.69 10 VAL B N 1
ATOM 2018 C CA . VAL B 1 10 ? 11.555 -12.031 -27.812 1 45.69 10 VAL B CA 1
ATOM 2019 C C . VAL B 1 10 ? 10.266 -11.5 -27.188 1 45.69 10 VAL B C 1
ATOM 2021 O O . VAL B 1 10 ? 10.055 -10.289 -27.109 1 45.69 10 VAL B O 1
ATOM 2024 N N . THR B 1 11 ? 9.508 -12.391 -26.5 1 48.12 11 THR B N 1
ATOM 2025 C CA . THR B 1 11 ? 8.234 -12.008 -25.891 1 48.12 11 THR B CA 1
ATOM 2026 C C . THR B 1 11 ? 8.461 -11.203 -24.609 1 48.12 11 THR B C 1
ATOM 2028 O O . THR B 1 11 ? 7.723 -10.266 -24.328 1 48.12 11 THR B O 1
ATOM 2031 N N . HIS B 1 12 ? 9.539 -11.445 -23.984 1 45.84 12 HIS B N 1
ATOM 2032 C CA . HIS B 1 12 ? 9.781 -10.711 -22.75 1 45.84 12 HIS B CA 1
ATOM 2033 C C . HIS B 1 12 ? 10.352 -9.32 -23.047 1 45.84 12 HIS B C 1
ATOM 2035 O O . HIS B 1 12 ? 9.984 -8.352 -22.375 1 45.84 12 HIS B O 1
ATOM 2041 N N . VAL B 1 13 ? 11.297 -9.258 -24.016 1 45.81 13 VAL B N 1
ATOM 2042 C CA . VAL B 1 13 ? 11.812 -7.961 -24.438 1 45.81 13 VAL B CA 1
ATOM 2043 C C . VAL B 1 13 ? 10.672 -7.105 -24.984 1 45.81 13 VAL B C 1
ATOM 2045 O O . VAL B 1 13 ? 10.609 -5.902 -24.719 1 45.81 13 VAL B O 1
ATOM 2048 N N . ASP B 1 14 ? 9.875 -7.695 -25.719 1 49.09 14 ASP B N 1
ATOM 2049 C CA . ASP B 1 14 ? 8.688 -6.988 -26.188 1 49.09 14 ASP B CA 1
ATOM 2050 C C . ASP B 1 14 ? 7.82 -6.531 -25.016 1 49.09 14 ASP B C 1
ATOM 2052 O O . ASP B 1 14 ? 7.25 -5.441 -25.047 1 49.09 14 ASP B O 1
ATOM 2056 N N . LEU B 1 15 ? 8.008 -7.297 -24.078 1 44.03 15 LEU B N 1
ATOM 2057 C CA . LEU B 1 15 ? 7.215 -6.949 -22.906 1 44.03 15 LEU B CA 1
ATOM 2058 C C . LEU B 1 15 ? 7.84 -5.777 -22.156 1 44.03 15 LEU B C 1
ATOM 2060 O O . LEU B 1 15 ? 7.129 -4.879 -21.703 1 44.03 15 LEU B O 1
ATOM 2064 N N . ILE B 1 16 ? 9.172 -5.844 -22.109 1 44.62 16 ILE B N 1
ATOM 2065 C CA . ILE B 1 16 ? 9.867 -4.727 -21.469 1 44.62 16 ILE B CA 1
ATOM 2066 C C . ILE B 1 16 ? 9.648 -3.457 -22.297 1 44.62 16 ILE B C 1
ATOM 2068 O O . ILE B 1 16 ? 9.344 -2.396 -21.75 1 44.62 16 ILE B O 1
ATOM 2072 N N . PHE B 1 17 ? 9.93 -3.49 -23.578 1 48.06 17 PHE B N 1
ATOM 2073 C CA . PHE B 1 17 ? 9.609 -2.381 -24.469 1 48.06 17 PHE B CA 1
ATOM 2074 C C . PHE B 1 17 ? 8.141 -2.01 -24.359 1 48.06 17 PHE B C 1
ATOM 2076 O O . PHE B 1 17 ? 7.789 -0.828 -24.359 1 48.06 17 PHE B O 1
ATOM 2083 N N . LEU B 1 18 ? 7.41 -2.934 -24.172 1 42.19 18 LEU B N 1
ATOM 2084 C CA . LEU B 1 18 ? 5.984 -2.709 -23.969 1 42.19 18 LEU B CA 1
ATOM 2085 C C . LEU B 1 18 ? 5.727 -2.02 -22.625 1 42.19 18 LEU B C 1
ATOM 2087 O O . LEU B 1 18 ? 4.902 -1.105 -22.547 1 42.19 18 LEU B O 1
ATOM 2091 N N . VAL B 1 19 ? 6.535 -2.416 -21.75 1 43.84 19 VAL B N 1
ATOM 2092 C CA . VAL B 1 19 ? 6.375 -1.782 -20.438 1 43.84 19 VAL B CA 1
ATOM 2093 C C . VAL B 1 19 ? 6.844 -0.331 -20.516 1 43.84 19 VAL B C 1
ATOM 2095 O O . VAL B 1 19 ? 6.176 0.569 -20 1 43.84 19 VAL B O 1
ATOM 2098 N N . LEU B 1 20 ? 7.965 -0.157 -21.094 1 46.38 20 LEU B N 1
ATOM 2099 C CA . LEU B 1 20 ? 8.453 1.205 -21.266 1 46.38 20 LEU B CA 1
ATOM 2100 C C . LEU B 1 20 ? 7.547 2.002 -22.188 1 46.38 20 LEU B C 1
ATOM 2102 O O . LEU B 1 20 ? 7.25 3.168 -21.938 1 46.38 20 LEU B O 1
ATOM 2106 N N . CYS B 1 21 ? 7.129 1.419 -23.25 1 47.03 21 CYS B N 1
ATOM 2107 C CA . CYS B 1 21 ? 6.129 2.012 -24.125 1 47.03 21 CYS B CA 1
ATOM 2108 C C . CYS B 1 21 ? 4.797 2.184 -23.406 1 47.03 21 CYS B C 1
ATOM 2110 O O . CYS B 1 21 ?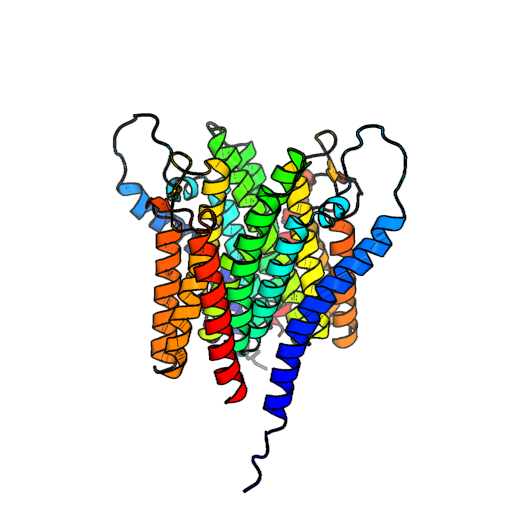 4.113 3.191 -23.594 1 47.03 21 CYS B O 1
ATOM 2112 N N . LEU B 1 22 ? 4.609 1.296 -22.656 1 42.06 22 LEU B N 1
ATOM 2113 C CA . LEU B 1 22 ? 3.381 1.374 -21.875 1 42.06 22 LEU B CA 1
ATOM 2114 C C . LEU B 1 22 ? 3.473 2.482 -20.828 1 42.06 22 LEU B C 1
ATOM 2116 O O . LEU B 1 22 ? 2.52 3.24 -20.641 1 42.06 22 LEU B O 1
ATOM 2120 N N . CYS B 1 23 ? 4.586 2.492 -20.172 1 44 23 CYS B N 1
ATOM 2121 C CA . CYS B 1 23 ? 4.77 3.613 -19.266 1 44 23 CYS B CA 1
ATOM 2122 C C . CYS B 1 23 ? 4.742 4.941 -20.016 1 44 23 CYS B C 1
ATOM 2124 O O . CYS B 1 23 ? 4.145 5.91 -19.547 1 44 23 CYS B O 1
ATOM 2126 N N . TYR B 1 24 ? 5.367 5.016 -21.141 1 47.06 24 TYR B N 1
ATOM 2127 C CA . TYR B 1 24 ? 5.301 6.18 -22.016 1 47.06 24 TYR B CA 1
ATOM 2128 C C . TYR B 1 24 ? 3.885 6.398 -22.531 1 47.06 24 TYR B C 1
ATOM 2130 O O . TYR B 1 24 ? 3.375 7.52 -22.516 1 47.06 24 TYR B O 1
ATOM 2138 N N . ASN B 1 25 ? 3.262 5.371 -22.984 1 45.72 25 ASN B N 1
ATOM 2139 C CA . ASN B 1 25 ? 1.894 5.465 -23.484 1 45.72 25 ASN B CA 1
ATOM 2140 C C . ASN B 1 25 ? 0.896 5.684 -22.344 1 45.72 25 ASN B C 1
ATOM 2142 O O . ASN B 1 25 ? -0.084 6.41 -22.516 1 45.72 25 ASN B O 1
ATOM 2146 N N . ILE B 1 26 ? 1.08 4.984 -21.375 1 44.16 26 ILE B N 1
ATOM 2147 C CA . ILE B 1 26 ? 0.247 5.246 -20.203 1 44.16 26 ILE B CA 1
ATOM 2148 C C . ILE B 1 26 ? 0.416 6.695 -19.75 1 44.16 26 ILE B C 1
ATOM 2150 O O . ILE B 1 26 ? -0.561 7.363 -19.406 1 44.16 26 ILE B O 1
ATOM 2154 N N . GLY B 1 27 ? 1.597 7.129 -19.75 1 43.19 27 GLY B N 1
ATOM 2155 C CA . GLY B 1 27 ? 1.798 8.555 -19.578 1 43.19 27 GLY B CA 1
ATOM 2156 C C . GLY B 1 27 ? 1.036 9.398 -20.594 1 43.19 27 GLY B C 1
ATOM 2157 O O . GLY B 1 27 ? 0.38 10.375 -20.219 1 43.19 27 GLY B O 1
ATOM 2158 N N . LYS B 1 28 ? 1.104 9.047 -21.859 1 48.81 28 LYS B N 1
ATOM 2159 C CA . LYS B 1 28 ? 0.361 9.727 -22.922 1 48.81 28 LYS B CA 1
ATOM 2160 C C . LYS B 1 28 ? -1.143 9.531 -22.734 1 48.81 28 LYS B C 1
ATOM 2162 O O . LYS B 1 28 ? -1.918 10.477 -22.906 1 48.81 28 LYS B O 1
ATOM 2167 N N . ILE B 1 29 ? -1.555 8.375 -22.5 1 41.72 29 ILE B N 1
ATOM 2168 C CA . ILE B 1 29 ? -2.963 8.062 -22.281 1 41.72 29 ILE B CA 1
ATOM 2169 C C . ILE B 1 29 ? -3.461 8.773 -21.016 1 41.72 29 ILE B C 1
ATOM 2171 O O . ILE B 1 29 ? -4.551 9.359 -21.016 1 41.72 29 ILE B O 1
ATOM 2175 N N . THR B 1 30 ? -2.764 8.656 -20.016 1 40.81 30 THR B N 1
ATOM 2176 C CA . THR B 1 30 ? -3.109 9.422 -18.812 1 40.81 30 THR B CA 1
ATOM 2177 C C . THR B 1 30 ? -3.195 10.906 -19.141 1 40.81 30 THR B C 1
ATOM 2179 O O . THR B 1 30 ? -4.133 11.586 -18.719 1 40.81 30 THR B O 1
ATOM 2182 N N . ILE B 1 31 ? -2.355 11.312 -19.953 1 44.69 31 ILE B N 1
ATOM 2183 C CA . ILE B 1 31 ? -2.432 12.695 -20.406 1 44.69 31 ILE B CA 1
ATOM 2184 C C . ILE B 1 31 ? -3.658 12.883 -21.297 1 44.69 31 ILE B C 1
ATOM 2186 O O . ILE B 1 31 ? -4.383 13.875 -21.172 1 44.69 31 ILE B O 1
ATOM 2190 N N . ASN B 1 32 ? -3.895 11.945 -22.188 1 45.25 32 ASN B N 1
ATOM 2191 C CA . ASN B 1 32 ? -5.066 12.031 -23.062 1 45.25 32 ASN B CA 1
ATOM 2192 C C . ASN B 1 32 ? -6.363 11.883 -22.266 1 45.25 32 ASN B C 1
ATOM 2194 O O . ASN B 1 32 ? -7.348 12.57 -22.547 1 45.25 32 ASN B O 1
ATOM 2198 N N . ILE B 1 33 ? -6.43 10.977 -21.406 1 38.81 33 ILE B N 1
ATOM 2199 C CA . ILE B 1 33 ? -7.602 10.82 -20.547 1 38.81 33 ILE B CA 1
ATOM 2200 C C . ILE B 1 33 ? -7.785 12.07 -19.688 1 38.81 33 ILE B C 1
ATOM 2202 O O . ILE B 1 33 ? -8.906 12.57 -19.547 1 38.81 33 ILE B O 1
ATOM 2206 N N . ILE B 1 34 ? -6.758 12.523 -19.25 1 40.12 34 ILE B N 1
ATOM 2207 C CA . ILE B 1 34 ? -6.789 13.797 -18.547 1 40.12 34 ILE B CA 1
ATOM 2208 C C . ILE B 1 34 ? -7.32 14.891 -19.469 1 40.12 34 ILE B C 1
ATOM 2210 O O . ILE B 1 34 ? -8.148 15.711 -19.047 1 40.12 34 ILE B O 1
ATOM 2214 N N . ARG B 1 35 ? -6.816 14.867 -20.656 1 42.41 35 ARG B N 1
ATOM 2215 C CA . ARG B 1 35 ? -7.285 15.852 -21.625 1 42.41 35 ARG B CA 1
ATOM 2216 C C . ARG B 1 35 ? -8.789 15.719 -21.859 1 42.41 35 ARG B C 1
ATOM 2218 O O . ARG B 1 35 ? -9.492 16.734 -21.953 1 42.41 35 ARG B O 1
ATOM 2225 N N . ILE B 1 36 ? -9.273 14.555 -21.969 1 39.5 36 ILE B N 1
ATOM 2226 C CA . ILE B 1 36 ? -10.703 14.352 -22.172 1 39.5 36 ILE B CA 1
ATOM 2227 C C . ILE B 1 36 ? -11.477 14.836 -20.953 1 39.5 36 ILE B C 1
ATOM 2229 O O . ILE B 1 36 ? -12.508 15.5 -21.094 1 39.5 36 ILE B O 1
ATOM 2233 N N . PHE B 1 37 ? -10.984 14.5 -19.797 1 37.94 37 PHE B N 1
ATOM 2234 C CA . PHE B 1 37 ? -11.727 14.859 -18.594 1 37.94 37 PHE B CA 1
ATOM 2235 C C . PHE B 1 37 ? -11.516 16.328 -18.25 1 37.94 37 PHE B C 1
ATOM 2237 O O . PHE B 1 37 ? -12.344 16.938 -17.562 1 37.94 37 PHE B O 1
ATOM 2244 N N . MET B 1 38 ? -10.422 16.859 -18.578 1 36.97 38 MET B N 1
ATOM 2245 C CA . MET B 1 38 ? -10.164 18.281 -18.359 1 36.97 38 MET B CA 1
ATOM 2246 C C . MET B 1 38 ? -11.031 19.141 -19.266 1 36.97 38 MET B C 1
ATOM 2248 O O . MET B 1 38 ? -11.188 20.344 -19.031 1 36.97 38 MET B O 1
ATOM 2252 N N . THR B 1 39 ? -11.477 18.734 -20.438 1 37.47 39 THR B N 1
ATOM 2253 C CA . THR B 1 39 ? -12.211 19.656 -21.297 1 37.47 39 THR B CA 1
ATOM 2254 C C . THR B 1 39 ? -13.5 20.109 -20.625 1 37.47 39 THR B C 1
ATOM 2256 O O . THR B 1 39 ? -14.117 21.094 -21.047 1 37.47 39 THR B O 1
ATOM 2259 N N . THR B 1 40 ? -14.156 19.266 -19.828 1 34.22 40 THR B N 1
ATOM 2260 C CA . THR B 1 40 ? -15.523 19.719 -19.562 1 34.22 40 THR B CA 1
ATOM 2261 C C . THR B 1 40 ? -15.531 20.844 -18.547 1 34.22 40 THR B C 1
ATOM 2263 O O . THR B 1 40 ? -16.516 21.578 -18.422 1 34.22 40 THR B O 1
ATOM 2266 N N . THR B 1 41 ? -14.797 20.812 -17.344 1 32.5 41 THR B N 1
ATOM 2267 C CA . THR B 1 41 ? -15.383 21.609 -16.266 1 32.5 41 THR B CA 1
ATOM 2268 C C . THR B 1 41 ? -14.797 23.031 -16.266 1 32.5 41 THR B C 1
ATOM 2270 O O . THR B 1 41 ? -13.711 23.25 -15.719 1 32.5 41 THR B O 1
ATOM 2273 N N . LYS B 1 42 ? -14.711 23.812 -17.188 1 34.94 42 LYS B N 1
ATOM 2274 C CA . LYS B 1 42 ? -14.359 25.219 -17.141 1 34.94 42 LYS B CA 1
ATOM 2275 C C . LYS B 1 42 ? -15.305 25.984 -16.219 1 34.94 42 LYS B C 1
ATOM 2277 O O . LYS B 1 42 ? -15.57 27.172 -16.438 1 34.94 42 LYS B O 1
ATOM 2282 N N . GLU B 1 43 ? -16.312 25.391 -15.5 1 34.84 43 GLU B N 1
ATOM 2283 C CA . GLU B 1 43 ? -17.203 26.406 -14.977 1 34.84 43 GLU B CA 1
ATOM 2284 C C . GLU B 1 43 ? -16.438 27.422 -14.125 1 34.84 43 GLU B C 1
ATOM 2286 O O . GLU B 1 43 ? -15.344 27.141 -13.641 1 34.84 43 GLU B O 1
ATOM 2291 N N . GLU B 1 44 ? -17.141 28.641 -13.578 1 36.59 44 GLU B N 1
ATOM 2292 C CA . GLU B 1 44 ? -17.031 29.938 -12.914 1 36.59 44 GLU B CA 1
ATOM 2293 C C . GLU B 1 44 ? -16.234 29.844 -11.617 1 36.59 44 GLU B C 1
ATOM 2295 O O . GLU B 1 44 ? -16.25 28.797 -10.953 1 36.59 44 GLU B O 1
ATOM 2300 N N . SER B 1 45 ? -15.297 30.906 -11.07 1 37.84 45 SER B N 1
ATOM 2301 C CA . SER B 1 45 ? -14.25 31.312 -10.148 1 37.84 45 SER B CA 1
ATOM 2302 C C . SER B 1 45 ? -14.734 31.266 -8.703 1 37.84 45 SER B C 1
ATOM 2304 O O . SER B 1 45 ? -14.055 31.766 -7.797 1 37.84 45 SER B O 1
ATOM 2306 N N . SER B 1 46 ? -15.945 31.141 -8.172 1 41.91 46 SER B N 1
ATOM 2307 C CA . SER B 1 46 ? -16.094 31.141 -6.723 1 41.91 46 SER B CA 1
ATOM 2308 C C . SER B 1 46 ? -15.188 30.109 -6.066 1 41.91 46 SER B C 1
ATOM 2310 O O . SER B 1 46 ? -15.031 29 -6.578 1 41.91 46 SER B O 1
ATOM 2312 N N . GLU B 1 47 ? -14.117 30.375 -5.129 1 52.03 47 GLU B N 1
ATOM 2313 C CA . GLU B 1 47 ? -12.961 29.625 -4.641 1 52.03 47 GLU B CA 1
ATOM 2314 C C . GLU B 1 47 ? -13.305 28.156 -4.422 1 52.03 47 GLU B C 1
ATOM 2316 O O . GLU B 1 47 ? -13.656 27.75 -3.309 1 52.03 47 GLU B O 1
ATOM 2321 N N . LEU B 1 48 ? -14.125 27.438 -5.133 1 66.12 48 LEU B N 1
ATOM 2322 C CA . LEU B 1 48 ? -14.656 26.078 -4.988 1 66.12 48 LEU B CA 1
ATOM 2323 C C . LEU B 1 48 ? -13.531 25.078 -4.801 1 66.12 48 LEU B C 1
ATOM 2325 O O . LEU B 1 48 ? -12.461 25.203 -5.41 1 66.12 48 LEU B O 1
ATOM 2329 N N . GLN B 1 49 ? -13.602 24.422 -3.637 1 82.69 49 GLN B N 1
ATOM 2330 C CA . GLN B 1 49 ? -12.688 23.312 -3.369 1 82.69 49 GLN B CA 1
ATOM 2331 C C . GLN B 1 49 ? -12.461 22.469 -4.625 1 82.69 49 GLN B C 1
ATOM 2333 O O . GLN B 1 49 ? -13.414 22.094 -5.305 1 82.69 49 GLN B O 1
ATOM 2338 N N . PRO B 1 50 ? -11.219 22.344 -5.117 1 89.12 50 PRO B N 1
ATOM 2339 C CA . PRO B 1 50 ? -10.922 21.578 -6.324 1 89.12 50 PRO B CA 1
ATOM 2340 C C . PRO B 1 50 ? -11.484 20.156 -6.27 1 89.12 50 PRO B C 1
ATOM 2342 O O . PRO B 1 50 ? -11.641 19.594 -5.184 1 89.12 50 PRO B O 1
ATOM 2345 N N . THR B 1 51 ? -11.797 19.594 -7.461 1 91.94 51 THR B N 1
ATOM 2346 C CA . THR B 1 51 ? -12.273 18.219 -7.535 1 91.94 51 THR B CA 1
ATOM 2347 C C . THR B 1 51 ? -11.125 17.234 -7.309 1 91.94 51 THR B C 1
ATOM 2349 O O . THR B 1 51 ? -9.953 17.609 -7.426 1 91.94 51 THR B O 1
ATOM 2352 N N . ILE B 1 52 ? -11.461 15.953 -6.992 1 93 52 ILE B N 1
ATOM 2353 C CA . ILE B 1 52 ? -10.469 14.93 -6.684 1 93 52 ILE B CA 1
ATOM 2354 C C . ILE B 1 52 ? -9.555 14.719 -7.891 1 93 52 ILE B C 1
ATOM 2356 O O . ILE B 1 52 ? -8.328 14.727 -7.762 1 93 52 ILE B O 1
ATOM 2360 N N . ILE B 1 53 ? -10.109 14.617 -9.055 1 92.06 53 ILE B N 1
ATOM 2361 C CA . ILE B 1 53 ? -9.383 14.227 -10.258 1 92.06 53 ILE B CA 1
ATOM 2362 C C . ILE B 1 53 ? -8.531 15.398 -10.75 1 92.06 53 ILE B C 1
ATOM 2364 O O . ILE B 1 53 ? -7.594 15.211 -11.523 1 92.06 53 ILE B O 1
ATOM 2368 N N . SER B 1 54 ? -8.828 16.672 -10.344 1 91 54 SER B N 1
ATOM 2369 C CA . SER B 1 54 ? -8.086 17.859 -10.781 1 91 54 SER B CA 1
ATOM 2370 C C . SER B 1 54 ? -6.637 17.812 -10.297 1 91 54 SER B C 1
ATOM 2372 O O . SER B 1 54 ? -5.754 18.422 -10.898 1 91 54 SER B O 1
ATOM 2374 N N . TYR B 1 55 ? -6.348 17.062 -9.266 1 92.12 55 TYR B N 1
ATOM 2375 C CA . TYR B 1 55 ? -5.008 16.984 -8.688 1 92.12 55 TYR B CA 1
ATOM 2376 C C . TYR B 1 55 ? -4.102 16.078 -9.516 1 92.12 55 TYR B C 1
ATOM 2378 O O . TYR B 1 55 ? -2.879 16.125 -9.375 1 92.12 55 TYR B O 1
ATOM 2386 N N . VAL B 1 56 ? -4.676 15.281 -10.344 1 89.69 56 VAL B N 1
ATOM 2387 C CA . VAL B 1 56 ? -3.9 14.367 -11.172 1 89.69 56 VAL B CA 1
ATOM 2388 C C . VAL B 1 56 ? -3.172 15.141 -12.266 1 89.69 56 VAL B C 1
ATOM 2390 O O . VAL B 1 56 ? -2.131 14.703 -12.758 1 89.69 56 VAL B O 1
ATOM 2393 N N . LYS B 1 57 ? -3.576 16.359 -12.539 1 86.69 57 LYS B N 1
ATOM 2394 C CA . LYS B 1 57 ? -3.002 17.156 -13.617 1 86.69 57 LYS B CA 1
ATOM 2395 C C . LYS B 1 57 ? -1.711 17.844 -13.172 1 86.69 57 LYS B C 1
ATOM 2397 O O . LYS B 1 57 ? -0.931 18.312 -14 1 86.69 57 LYS B O 1
ATOM 2402 N N . ASP B 1 58 ? -1.483 17.891 -11.93 1 89.81 58 ASP B N 1
ATOM 2403 C CA . ASP B 1 58 ? -0.268 18.453 -11.359 1 89.81 58 ASP B CA 1
ATOM 2404 C C . ASP B 1 58 ? 0.953 17.609 -11.703 1 89.81 58 ASP B C 1
ATOM 2406 O O . ASP B 1 58 ? 0.94 16.391 -11.523 1 89.81 58 ASP B O 1
ATOM 2410 N N . LEU B 1 59 ? 2.012 18.203 -12.195 1 89.06 59 LEU B N 1
ATOM 2411 C CA . LEU B 1 59 ? 3.174 17.516 -12.75 1 89.06 59 LEU B CA 1
ATOM 2412 C C . LEU B 1 59 ? 3.82 16.625 -11.695 1 89.06 59 LEU B C 1
ATOM 2414 O O . LEU B 1 59 ? 4.098 15.445 -11.961 1 89.06 59 LEU B O 1
ATOM 2418 N N . PRO B 1 60 ? 4.098 17.141 -10.5 1 93.88 60 PRO B N 1
ATOM 2419 C CA . PRO B 1 60 ? 4.672 16.234 -9.492 1 93.88 60 PRO B CA 1
ATOM 2420 C C . PRO B 1 60 ? 3.793 15.016 -9.234 1 93.88 60 PRO B C 1
ATOM 2422 O O . PRO B 1 60 ? 4.309 13.906 -9.047 1 93.88 60 PRO B O 1
ATOM 2425 N N . ASN B 1 61 ? 2.455 15.242 -9.227 1 95.94 61 ASN B N 1
ATOM 2426 C CA . ASN B 1 61 ? 1.544 14.125 -8.992 1 95.94 61 ASN B CA 1
ATOM 2427 C C . ASN B 1 61 ? 1.601 13.109 -10.133 1 95.94 61 ASN B C 1
ATOM 2429 O O . ASN B 1 61 ? 1.53 11.906 -9.898 1 95.94 61 ASN B O 1
ATOM 2433 N N . LEU B 1 62 ? 1.73 13.594 -11.297 1 93.69 62 LEU B N 1
ATOM 2434 C CA . LEU B 1 62 ? 1.867 12.703 -12.445 1 93.69 62 LEU B CA 1
ATOM 2435 C C . LEU B 1 62 ? 3.145 11.875 -12.344 1 93.69 62 LEU B C 1
ATOM 2437 O O . LEU B 1 62 ? 3.154 10.695 -12.703 1 93.69 62 LEU B O 1
ATOM 2441 N N . CYS B 1 63 ? 4.199 12.469 -11.922 1 94.06 63 CYS B N 1
ATOM 2442 C CA . CYS B 1 63 ? 5.457 11.758 -11.719 1 94.06 63 CYS B CA 1
ATOM 2443 C C . CYS B 1 63 ? 5.301 10.656 -10.664 1 94.06 63 CYS B C 1
ATOM 2445 O O . CYS B 1 63 ? 5.762 9.531 -10.867 1 94.06 63 CYS B O 1
ATOM 2447 N N . SER B 1 64 ? 4.629 11.039 -9.578 1 97.31 64 SER B N 1
ATOM 2448 C CA . SER B 1 64 ? 4.375 10.055 -8.531 1 97.31 64 SER B CA 1
ATOM 2449 C C . SER B 1 64 ? 3.562 8.875 -9.062 1 97.31 64 SER B C 1
ATOM 2451 O O . SER B 1 64 ? 3.855 7.723 -8.75 1 97.31 64 SER B O 1
ATOM 2453 N N . LEU B 1 65 ? 2.557 9.195 -9.891 1 97.38 65 LEU B N 1
ATOM 2454 C CA . LEU B 1 65 ? 1.714 8.141 -10.453 1 97.38 65 LEU B CA 1
ATOM 2455 C C . LEU B 1 65 ? 2.5 7.281 -11.43 1 97.38 65 LEU B C 1
ATOM 2457 O O . LEU B 1 65 ? 2.252 6.078 -11.547 1 97.38 65 LEU B O 1
ATOM 2461 N N . ALA B 1 66 ? 3.424 7.867 -12.094 1 96.12 66 ALA B N 1
ATOM 2462 C CA . ALA B 1 66 ? 4.32 7.082 -12.938 1 96.12 66 ALA B CA 1
ATOM 2463 C C . ALA B 1 66 ? 5.145 6.109 -12.109 1 96.12 66 ALA B C 1
ATOM 2465 O O . ALA B 1 66 ? 5.348 4.957 -12.508 1 96.12 66 ALA B O 1
ATOM 2466 N N . GLY B 1 67 ? 5.66 6.598 -10.977 1 98.19 67 GLY B N 1
ATOM 2467 C CA . GLY B 1 67 ? 6.332 5.703 -10.047 1 98.19 67 GLY B CA 1
ATOM 2468 C C . GLY B 1 67 ? 5.453 4.566 -9.57 1 98.19 67 GLY B C 1
ATOM 2469 O O . GLY B 1 67 ? 5.902 3.422 -9.469 1 98.19 67 GLY B O 1
ATOM 2470 N N . LEU B 1 68 ? 4.195 4.887 -9.328 1 98.69 68 LEU B N 1
ATOM 2471 C CA . LEU B 1 68 ? 3.242 3.861 -8.914 1 98.69 68 LEU B CA 1
ATOM 2472 C C . LEU B 1 68 ? 3.055 2.818 -10.008 1 98.69 68 LEU B C 1
ATOM 2474 O O . LEU B 1 68 ? 2.959 1.622 -9.727 1 98.69 68 LEU B O 1
ATOM 2478 N N . ALA B 1 69 ? 2.992 3.275 -11.219 1 97.94 69 ALA B N 1
ATOM 2479 C CA . ALA B 1 69 ? 2.877 2.35 -12.344 1 97.94 69 ALA B CA 1
ATOM 2480 C C . ALA B 1 69 ? 4.055 1.382 -12.383 1 97.94 69 ALA B C 1
ATOM 2482 O O . ALA B 1 69 ? 3.875 0.182 -12.602 1 97.94 69 ALA B O 1
ATOM 2483 N N . CYS B 1 70 ? 5.223 1.894 -12.156 1 98.31 70 CYS B N 1
ATOM 2484 C CA . CYS B 1 70 ? 6.41 1.046 -12.102 1 98.31 70 CYS B CA 1
ATOM 2485 C C . CYS B 1 70 ? 6.289 0.016 -10.984 1 98.31 70 CYS B C 1
ATOM 2487 O O . CYS B 1 70 ? 6.68 -1.14 -11.156 1 98.31 70 CYS B O 1
ATOM 2489 N N . SER B 1 71 ? 5.746 0.422 -9.891 1 98.75 71 SER B N 1
ATOM 2490 C CA . SER B 1 71 ? 5.582 -0.476 -8.75 1 98.75 71 SER B CA 1
ATOM 2491 C C . SER B 1 71 ? 4.566 -1.573 -9.055 1 98.75 71 SER B C 1
ATOM 2493 O O . SER B 1 71 ? 4.785 -2.738 -8.711 1 98.75 71 SER B O 1
ATOM 2495 N N . VAL B 1 72 ? 3.445 -1.208 -9.688 1 98.62 72 VAL B N 1
ATOM 2496 C CA . VAL B 1 72 ? 2.43 -2.189 -10.047 1 98.62 72 VAL B CA 1
ATOM 2497 C C . VAL B 1 72 ? 3.01 -3.189 -11.047 1 98.62 72 VAL B C 1
ATOM 2499 O O . VAL B 1 72 ? 2.779 -4.395 -10.93 1 98.62 72 VAL B O 1
ATOM 2502 N N . LEU B 1 73 ? 3.789 -2.719 -11.953 1 97.62 73 LEU B N 1
ATOM 2503 C CA . LEU B 1 73 ? 4.465 -3.596 -12.898 1 97.62 73 LEU B CA 1
ATOM 2504 C C . LEU B 1 73 ? 5.449 -4.516 -12.188 1 97.62 73 LEU B C 1
ATOM 2506 O O . LEU B 1 73 ? 5.531 -5.707 -12.5 1 97.62 73 LEU B O 1
ATOM 2510 N N . ALA B 1 74 ? 6.207 -3.934 -11.289 1 98.75 74 ALA B N 1
ATOM 2511 C CA . ALA B 1 74 ? 7.152 -4.738 -10.523 1 98.75 74 ALA B CA 1
ATOM 2512 C C . ALA B 1 74 ? 6.438 -5.852 -9.766 1 98.75 74 ALA B C 1
ATOM 2514 O O . ALA B 1 74 ? 6.875 -7.004 -9.781 1 98.75 74 ALA B O 1
ATOM 2515 N N . ILE B 1 75 ? 5.324 -5.527 -9.109 1 98.81 75 ILE B N 1
ATOM 2516 C CA . ILE B 1 75 ? 4.539 -6.512 -8.375 1 98.81 75 ILE B CA 1
ATOM 2517 C C . ILE B 1 75 ? 4.082 -7.621 -9.32 1 98.81 75 ILE B C 1
ATOM 2519 O O . ILE B 1 75 ? 4.195 -8.805 -9 1 98.81 75 ILE B O 1
ATOM 2523 N N . TYR B 1 76 ? 3.639 -7.223 -10.469 1 98.44 76 TYR B N 1
ATOM 2524 C CA . TYR B 1 76 ? 3.197 -8.172 -11.492 1 98.44 76 TYR B CA 1
ATOM 2525 C C . TYR B 1 76 ? 4.324 -9.117 -11.875 1 98.44 76 TYR B C 1
ATOM 2527 O O . TYR B 1 76 ? 4.156 -10.344 -11.828 1 98.44 76 TYR B O 1
ATOM 2535 N N . PHE B 1 77 ? 5.48 -8.633 -12.18 1 98.25 77 PHE B N 1
ATOM 2536 C CA . PHE B 1 77 ? 6.613 -9.438 -12.609 1 98.25 77 PHE B CA 1
ATOM 2537 C C . PHE B 1 77 ? 7.125 -10.305 -11.469 1 98.25 77 PHE B C 1
ATOM 2539 O O . PHE B 1 77 ? 7.574 -11.43 -11.695 1 98.25 77 PHE B O 1
ATOM 2546 N N . ILE B 1 78 ? 7.059 -9.766 -10.234 1 98.69 78 ILE B N 1
ATOM 2547 C CA . ILE B 1 78 ? 7.465 -10.547 -9.07 1 98.69 78 ILE B CA 1
ATOM 2548 C C . ILE B 1 78 ? 6.578 -11.781 -8.945 1 98.69 78 ILE B C 1
ATOM 2550 O O . ILE B 1 78 ? 7.082 -12.898 -8.766 1 98.69 78 ILE B O 1
ATOM 2554 N N . ILE B 1 79 ? 5.312 -11.609 -9.109 1 98.25 79 ILE B N 1
ATOM 2555 C CA . ILE B 1 79 ? 4.359 -12.68 -8.852 1 98.25 79 ILE B CA 1
ATOM 2556 C C . ILE B 1 79 ? 4.5 -13.766 -9.922 1 98.25 79 ILE B C 1
ATOM 2558 O O . ILE B 1 79 ? 4.422 -14.961 -9.617 1 98.25 79 ILE B O 1
ATOM 2562 N N . ILE B 1 80 ? 4.793 -13.367 -11.188 1 96.81 80 ILE B N 1
ATOM 2563 C CA . ILE B 1 80 ? 4.867 -14.375 -12.242 1 96.81 80 ILE B CA 1
ATOM 2564 C C . ILE B 1 80 ? 6.301 -14.898 -12.359 1 96.81 80 ILE B C 1
ATOM 2566 O O . ILE B 1 80 ? 6.613 -15.664 -13.273 1 96.81 80 ILE B O 1
ATOM 2570 N N . GLY B 1 81 ? 7.242 -14.422 -11.578 1 96.81 81 GLY B N 1
ATOM 2571 C CA . GLY B 1 81 ? 8.562 -15.023 -11.438 1 96.81 81 GLY B CA 1
ATOM 2572 C C . GLY B 1 81 ? 9.594 -14.414 -12.367 1 96.81 81 GLY B C 1
ATOM 2573 O O . GLY B 1 81 ? 10.648 -15.008 -12.609 1 96.81 81 GLY B O 1
ATOM 2574 N N . VAL B 1 82 ? 9.258 -13.289 -12.984 1 97.44 82 VAL B N 1
ATOM 2575 C CA . VAL B 1 82 ? 10.219 -12.57 -13.82 1 97.44 82 VAL B CA 1
ATOM 2576 C C . VAL B 1 82 ? 10.922 -11.5 -12.992 1 97.44 82 VAL B C 1
ATOM 2578 O O . VAL B 1 82 ? 10.68 -10.305 -13.172 1 97.44 82 VAL B O 1
ATOM 2581 N N . TYR B 1 83 ? 11.852 -11.883 -12.211 1 98.25 83 TYR B N 1
ATOM 2582 C CA . TYR B 1 83 ? 12.406 -11.062 -11.133 1 98.25 83 TYR B CA 1
ATOM 2583 C C . TYR B 1 83 ? 13.266 -9.938 -11.688 1 98.25 83 TYR B C 1
ATOM 2585 O O . TYR B 1 83 ? 13.266 -8.828 -11.148 1 98.25 83 TYR B O 1
ATOM 2593 N N . TYR B 1 84 ? 14.039 -10.25 -12.75 1 98 84 TYR B N 1
ATOM 2594 C CA . TYR B 1 84 ? 14.922 -9.219 -13.289 1 98 84 TYR B CA 1
ATOM 2595 C C . TYR B 1 84 ? 14.109 -8.039 -13.812 1 98 84 TYR B C 1
ATOM 2597 O O . TYR B 1 84 ? 14.5 -6.883 -13.633 1 98 84 TYR B O 1
ATOM 2605 N N . ALA B 1 85 ? 13.016 -8.289 -14.453 1 97.69 85 ALA B N 1
ATOM 2606 C CA . ALA B 1 85 ? 12.125 -7.219 -14.883 1 97.69 85 ALA B CA 1
ATOM 2607 C C . ALA B 1 85 ? 11.555 -6.469 -13.68 1 97.69 85 ALA B C 1
ATOM 2609 O O . ALA B 1 85 ? 11.398 -5.246 -13.727 1 97.69 85 ALA B O 1
ATOM 2610 N N . ALA B 1 86 ? 11.273 -7.219 -12.648 1 98.69 86 ALA B N 1
ATOM 2611 C CA . ALA B 1 86 ? 10.75 -6.605 -11.43 1 98.69 86 ALA B CA 1
ATOM 2612 C C . ALA B 1 86 ? 11.766 -5.633 -10.828 1 98.69 86 ALA B C 1
ATOM 2614 O O . ALA B 1 86 ? 11.391 -4.551 -10.375 1 98.69 86 ALA B O 1
ATOM 2615 N N . MET B 1 87 ? 13.039 -6.02 -10.844 1 98.56 87 MET B N 1
ATOM 2616 C CA . MET B 1 87 ? 14.078 -5.156 -10.297 1 98.56 87 MET B CA 1
ATOM 2617 C C . MET B 1 87 ? 14.133 -3.828 -11.039 1 98.56 87 MET B C 1
ATOM 2619 O O . MET B 1 87 ? 14.305 -2.773 -10.422 1 98.56 87 MET B O 1
ATOM 2623 N N . ILE B 1 88 ? 13.969 -3.918 -12.328 1 98.06 88 ILE B N 1
ATOM 2624 C CA . ILE B 1 88 ? 13.977 -2.711 -13.148 1 98.06 88 ILE B CA 1
ATOM 2625 C C . ILE B 1 88 ? 12.797 -1.818 -12.758 1 98.06 88 ILE B C 1
ATOM 2627 O O . ILE B 1 88 ? 12.969 -0.615 -12.547 1 98.06 88 ILE B O 1
ATOM 2631 N N . GLY B 1 89 ? 11.625 -2.377 -12.672 1 98.5 89 GLY B N 1
ATOM 2632 C CA . GLY B 1 89 ? 10.469 -1.609 -12.227 1 98.5 89 GLY B CA 1
ATOM 2633 C C . GLY B 1 89 ? 10.664 -0.979 -10.859 1 98.5 89 GLY B C 1
ATOM 2634 O O . GLY B 1 89 ? 10.297 0.179 -10.648 1 98.5 89 GLY B O 1
ATOM 2635 N N . MET B 1 90 ? 11.281 -1.703 -9.945 1 98.75 90 MET B N 1
ATOM 2636 C CA . MET B 1 90 ? 11.484 -1.23 -8.578 1 98.75 90 MET B CA 1
ATOM 2637 C C . MET B 1 90 ? 12.422 -0.03 -8.547 1 98.75 90 MET B C 1
ATOM 2639 O O . MET B 1 90 ? 12.141 0.964 -7.871 1 98.75 90 MET B O 1
ATOM 2643 N N . VAL B 1 91 ? 13.508 -0.07 -9.25 1 98.25 91 VAL B N 1
ATOM 2644 C CA . VAL B 1 91 ? 14.477 1.023 -9.188 1 98.25 91 VAL B CA 1
ATOM 2645 C C . VAL B 1 91 ? 13.906 2.256 -9.891 1 98.25 91 VAL B C 1
ATOM 2647 O O . VAL B 1 91 ? 14.164 3.389 -9.477 1 98.25 91 VAL B O 1
ATOM 2650 N N . TRP B 1 92 ? 13.109 2.076 -10.922 1 97.94 92 TRP B N 1
ATOM 2651 C CA . TRP B 1 92 ? 12.492 3.209 -11.609 1 97.94 92 TRP B CA 1
ATOM 2652 C C . TRP B 1 92 ? 11.43 3.861 -10.734 1 97.94 92 TRP B C 1
ATOM 2654 O O . TRP B 1 92 ? 11.195 5.066 -10.82 1 97.94 92 TRP B O 1
ATOM 2664 N N . ALA B 1 93 ? 10.75 3.088 -9.93 1 98.5 93 ALA B N 1
ATOM 2665 C CA . ALA B 1 93 ? 9.836 3.684 -8.953 1 98.5 93 ALA B CA 1
ATOM 2666 C C . ALA B 1 93 ? 10.562 4.691 -8.07 1 98.5 93 ALA B C 1
ATOM 2668 O O . ALA B 1 93 ? 10.039 5.77 -7.785 1 98.5 93 ALA B O 1
ATOM 2669 N N . VAL B 1 94 ? 11.828 4.379 -7.652 1 97.81 94 VAL B N 1
ATOM 2670 C CA . VAL B 1 94 ? 12.617 5.289 -6.828 1 97.81 94 VAL B CA 1
ATOM 2671 C C . VAL B 1 94 ? 12.984 6.531 -7.637 1 97.81 94 VAL B C 1
ATOM 2673 O O . VAL B 1 94 ? 12.898 7.656 -7.133 1 97.81 94 VAL B O 1
ATOM 2676 N N . ALA B 1 95 ? 13.336 6.336 -8.875 1 95.81 95 ALA B N 1
ATOM 2677 C CA . ALA B 1 95 ? 13.719 7.453 -9.734 1 95.81 95 ALA B CA 1
ATOM 2678 C C . ALA B 1 95 ? 12.57 8.445 -9.891 1 95.81 95 ALA B C 1
ATOM 2680 O O . ALA B 1 95 ? 12.766 9.656 -9.766 1 95.81 95 ALA B O 1
ATOM 2681 N N . PHE B 1 96 ? 11.383 7.938 -10.102 1 95.06 96 PHE B N 1
ATOM 2682 C CA . PHE B 1 96 ? 10.227 8.805 -10.266 1 95.06 96 PHE B CA 1
ATOM 2683 C C . PHE B 1 96 ? 9.867 9.477 -8.953 1 95.06 96 PHE B C 1
ATOM 2685 O O . PHE B 1 96 ? 9.391 10.617 -8.945 1 95.06 96 PHE B O 1
ATOM 2692 N N . ASP B 1 97 ? 10.07 8.773 -7.871 1 96.19 97 ASP B N 1
ATOM 2693 C CA . ASP B 1 97 ? 9.82 9.32 -6.543 1 96.19 97 ASP B CA 1
ATOM 2694 C C . ASP B 1 97 ? 10.711 10.531 -6.273 1 96.19 97 ASP B C 1
ATOM 2696 O O . ASP B 1 97 ? 10.234 11.578 -5.82 1 96.19 97 ASP B O 1
ATOM 2700 N N . TRP B 1 98 ? 11.961 10.406 -6.559 1 94.12 98 TRP B N 1
ATOM 2701 C CA . TRP B 1 98 ? 12.883 11.516 -6.375 1 94.12 98 TRP B CA 1
ATOM 2702 C C . TRP B 1 98 ? 12.578 12.648 -7.352 1 94.12 98 TRP B C 1
ATOM 2704 O O . TRP B 1 98 ? 12.672 13.82 -7 1 94.12 98 TRP B O 1
ATOM 2714 N N . ALA B 1 99 ? 12.227 12.289 -8.555 1 91.94 99 ALA B N 1
ATOM 2715 C CA . ALA B 1 99 ? 11.906 13.281 -9.578 1 91.94 99 ALA B CA 1
ATOM 2716 C C . ALA B 1 99 ? 10.695 14.117 -9.172 1 91.94 99 ALA B C 1
ATOM 2718 O O . ALA B 1 99 ? 10.68 15.336 -9.367 1 91.94 99 ALA B O 1
ATOM 2719 N N . ASP B 1 100 ? 9.688 13.461 -8.648 1 91.81 100 ASP B N 1
ATOM 2720 C CA . ASP B 1 100 ? 8.492 14.203 -8.273 1 91.81 100 ASP B CA 1
ATOM 2721 C C . ASP B 1 100 ? 8.797 15.227 -7.176 1 91.81 100 ASP B C 1
ATOM 2723 O O . ASP B 1 100 ? 8.25 16.328 -7.172 1 91.81 100 ASP B O 1
ATOM 2727 N N . GLY B 1 101 ? 9.711 14.844 -6.238 1 88.44 101 GLY B N 1
ATOM 2728 C CA . GLY B 1 101 ? 10.133 15.789 -5.223 1 88.44 101 GLY B CA 1
ATOM 2729 C C . GLY B 1 101 ? 10.852 17 -5.789 1 88.44 101 GLY B C 1
ATOM 2730 O O . GLY B 1 101 ? 10.617 18.125 -5.363 1 88.44 101 GLY B O 1
ATOM 2731 N N . LEU B 1 102 ? 11.688 16.75 -6.742 1 88.06 102 LEU B N 1
ATOM 2732 C CA . LEU B 1 102 ? 12.438 17.828 -7.383 1 88.06 102 LEU B CA 1
ATOM 2733 C C . LEU B 1 102 ? 11.508 18.75 -8.156 1 88.06 102 LEU B C 1
ATOM 2735 O O . LEU B 1 102 ? 11.633 19.984 -8.055 1 88.06 102 LEU B O 1
ATOM 2739 N N . VAL B 1 103 ? 10.562 18.141 -8.844 1 88.75 103 VAL B N 1
ATOM 2740 C CA . VAL B 1 103 ? 9.609 18.922 -9.641 1 88.75 103 VAL B CA 1
ATOM 2741 C C . VAL B 1 103 ? 8.719 19.75 -8.711 1 88.75 103 VAL B C 1
ATOM 2743 O O . VAL B 1 103 ? 8.469 20.922 -8.977 1 88.75 103 VAL B O 1
ATOM 2746 N N . ALA B 1 104 ? 8.297 19.25 -7.625 1 88.38 104 ALA B N 1
ATOM 2747 C CA . ALA B 1 104 ? 7.422 19.938 -6.676 1 88.38 104 ALA B CA 1
ATOM 2748 C C . ALA B 1 104 ? 8.109 21.156 -6.07 1 88.38 104 ALA B C 1
ATOM 2750 O O . ALA B 1 104 ? 7.484 22.188 -5.859 1 88.38 104 ALA B O 1
ATOM 2751 N N . ARG B 1 105 ? 9.367 21.016 -5.82 1 85.44 105 ARG B N 1
ATOM 2752 C CA . ARG B 1 105 ? 10.117 22.094 -5.188 1 85.44 105 ARG B CA 1
ATOM 2753 C C . ARG B 1 105 ? 10.422 23.203 -6.18 1 85.44 105 ARG B C 1
ATOM 2755 O O . ARG B 1 105 ? 10.586 24.375 -5.793 1 85.44 105 ARG B O 1
ATOM 2762 N N . LYS B 1 106 ? 10.438 22.906 -7.41 1 86.06 106 LYS B N 1
ATOM 2763 C CA . LYS B 1 106 ? 10.82 23.875 -8.43 1 86.06 106 LYS B CA 1
ATOM 2764 C C . LYS B 1 106 ? 9.594 24.562 -9.039 1 86.06 106 LYS B C 1
ATOM 2766 O O . LYS B 1 106 ? 9.695 25.672 -9.57 1 86.06 106 LYS B O 1
ATOM 2771 N N . MET B 1 107 ? 8.5 23.859 -9.008 1 87.06 107 MET B N 1
ATOM 2772 C CA . MET B 1 107 ? 7.289 24.391 -9.633 1 87.06 107 MET B CA 1
ATOM 2773 C C . MET B 1 107 ? 6.777 25.609 -8.883 1 87.06 107 MET B C 1
ATOM 2775 O O . MET B 1 107 ? 6.707 25.609 -7.656 1 87.06 107 MET B O 1
ATOM 2779 N N . LYS B 1 108 ? 6.43 26.625 -9.648 1 82.44 108 LYS B N 1
ATOM 2780 C CA . LYS B 1 108 ? 5.902 27.859 -9.086 1 82.44 108 LYS B CA 1
ATOM 2781 C C . LYS B 1 108 ? 4.379 27.844 -9.055 1 82.44 108 LYS B C 1
ATOM 2783 O O . LYS B 1 108 ? 3.744 27.094 -9.797 1 82.44 108 LYS B O 1
ATOM 2788 N N . GLY B 1 109 ? 3.797 28.609 -8.148 1 82.62 109 GLY B N 1
ATOM 2789 C CA . GLY B 1 109 ? 2.359 28.828 -8.141 1 82.62 109 GLY B CA 1
ATOM 2790 C C . GLY B 1 109 ? 1.588 27.719 -7.465 1 82.62 109 GLY B C 1
ATOM 2791 O O . GLY B 1 109 ? 0.386 27.562 -7.691 1 82.62 109 GLY B O 1
ATOM 2792 N N . ARG B 1 110 ? 2.266 26.875 -6.766 1 82 110 ARG B N 1
ATOM 2793 C CA . ARG B 1 110 ? 1.563 25.812 -6.039 1 82 110 ARG B CA 1
ATOM 2794 C C . ARG B 1 110 ? 1.015 26.344 -4.715 1 82 110 ARG B C 1
ATOM 2796 O O . ARG B 1 110 ? 1.658 27.156 -4.047 1 82 110 ARG B O 1
ATOM 2803 N N . THR B 1 111 ? -0.224 25.906 -4.48 1 86.06 111 THR B N 1
ATOM 2804 C CA . THR B 1 111 ? -0.866 26.297 -3.229 1 86.06 111 THR B CA 1
ATOM 2805 C C . THR B 1 111 ? -0.475 25.344 -2.1 1 86.06 111 THR B C 1
ATOM 2807 O O . THR B 1 111 ? 0.126 24.297 -2.342 1 86.06 111 THR B O 1
ATOM 2810 N N . GLY B 1 112 ? -0.815 25.719 -0.878 1 87.88 112 GLY B N 1
ATOM 2811 C CA . GLY B 1 112 ? -0.61 24.844 0.271 1 87.88 112 GLY B CA 1
ATOM 2812 C C . GLY B 1 112 ? -1.328 23.516 0.15 1 87.88 112 GLY B C 1
ATOM 2813 O O . GLY B 1 112 ? -0.774 22.469 0.5 1 87.88 112 GLY B O 1
ATOM 2814 N N . ALA B 1 113 ? -2.498 23.625 -0.367 1 89.69 113 ALA B N 1
ATOM 2815 C CA . ALA B 1 113 ? -3.297 22.422 -0.558 1 89.69 113 ALA B CA 1
ATOM 2816 C C . ALA B 1 113 ? -2.652 21.484 -1.582 1 89.69 113 ALA B C 1
ATOM 2818 O O . ALA B 1 113 ? -2.693 20.266 -1.432 1 89.69 113 ALA B O 1
ATOM 2819 N N . ASP B 1 114 ? -2.057 22.062 -2.598 1 90.56 114 ASP B N 1
ATOM 2820 C CA . ASP B 1 114 ? -1.339 21.266 -3.59 1 90.56 114 ASP B CA 1
ATOM 2821 C C . ASP B 1 114 ? -0.192 20.484 -2.947 1 90.56 114 ASP B C 1
ATOM 2823 O O . ASP B 1 114 ? -0.011 19.297 -3.219 1 90.56 114 ASP B O 1
ATOM 2827 N N . SER B 1 115 ? 0.521 21.219 -2.096 1 91.19 115 SER B N 1
ATOM 2828 C CA . SER B 1 115 ? 1.662 20.609 -1.418 1 91.19 115 SER B CA 1
ATOM 2829 C C . SER B 1 115 ? 1.218 19.5 -0.464 1 91.19 115 SER B C 1
ATOM 2831 O O . SER B 1 115 ? 1.836 18.438 -0.407 1 91.19 115 SER B O 1
ATOM 2833 N N . THR B 1 116 ? 0.149 19.812 0.221 1 94.06 116 THR B N 1
ATOM 2834 C CA . THR B 1 116 ? -0.368 18.812 1.156 1 94.06 116 THR B CA 1
ATOM 2835 C C . THR B 1 116 ? -0.838 17.562 0.415 1 94.06 116 THR B C 1
ATOM 2837 O O . THR B 1 116 ? -0.476 16.453 0.782 1 94.06 116 THR B O 1
ATOM 2840 N N . PHE B 1 117 ? -1.581 17.781 -0.679 1 95.94 117 PHE B N 1
ATOM 2841 C CA . PHE B 1 117 ? -2.074 16.656 -1.473 1 95.94 117 PHE B CA 1
ATOM 2842 C C . PHE B 1 117 ? -0.917 15.844 -2.041 1 95.94 117 PHE B C 1
ATOM 2844 O O . PHE B 1 117 ? -0.89 14.617 -1.913 1 95.94 117 PHE B O 1
ATOM 2851 N N . GLY B 1 118 ? -0.021 16.531 -2.639 1 95.94 118 GLY B N 1
ATOM 2852 C CA . GLY B 1 118 ? 1.117 15.844 -3.232 1 95.94 118 GLY B CA 1
ATOM 2853 C C . GLY B 1 118 ? 1.945 15.078 -2.221 1 95.94 118 GLY B C 1
ATOM 2854 O O . GLY B 1 118 ? 2.428 13.977 -2.508 1 95.94 118 GLY B O 1
ATOM 2855 N N . GLY B 1 119 ? 2.168 15.695 -1.037 1 95.12 119 GLY B N 1
ATOM 2856 C CA . GLY B 1 119 ? 2.875 15.016 0.034 1 95.12 119 GLY B CA 1
ATOM 2857 C C . GLY B 1 119 ? 2.188 13.734 0.486 1 95.12 119 GLY B C 1
ATOM 2858 O O . GLY B 1 119 ? 2.844 12.719 0.712 1 95.12 119 GLY B O 1
ATOM 2859 N N . GLN B 1 120 ? 0.883 13.797 0.54 1 96.75 120 GLN B N 1
ATOM 2860 C CA . GLN B 1 120 ? 0.112 12.625 0.932 1 96.75 120 GLN B CA 1
ATOM 2861 C C . GLN B 1 120 ? 0.161 11.547 -0.148 1 96.75 120 GLN B C 1
ATOM 2863 O O . GLN B 1 120 ? 0.324 10.359 0.154 1 96.75 120 GLN B O 1
ATOM 2868 N N . LEU B 1 121 ? 0.014 11.961 -1.345 1 98.06 121 LEU B N 1
ATOM 2869 C CA . LEU B 1 121 ? 0.09 11.031 -2.463 1 98.06 121 LEU B CA 1
ATOM 2870 C C . LEU B 1 121 ? 1.43 10.297 -2.471 1 98.06 121 LEU B C 1
ATOM 2872 O O . LEU B 1 121 ? 1.477 9.078 -2.662 1 98.06 121 LEU B O 1
ATOM 2876 N N . ASP B 1 122 ? 2.441 11.086 -2.217 1 97.06 122 ASP B N 1
ATOM 2877 C CA . ASP B 1 122 ? 3.793 10.539 -2.186 1 97.06 122 ASP B CA 1
ATOM 2878 C C . ASP B 1 122 ? 3.926 9.469 -1.103 1 97.06 122 ASP B C 1
ATOM 2880 O O . ASP B 1 122 ? 4.453 8.383 -1.356 1 97.06 122 ASP B O 1
ATOM 2884 N N . VAL B 1 123 ? 3.438 9.727 0.043 1 97.69 123 VAL B N 1
ATOM 2885 C CA . VAL B 1 123 ? 3.523 8.82 1.185 1 97.69 123 VAL B CA 1
ATOM 2886 C C . VAL B 1 123 ? 2.748 7.539 0.888 1 97.69 123 VAL B C 1
ATOM 2888 O O . VAL B 1 123 ? 3.217 6.441 1.191 1 97.69 123 VAL B O 1
ATOM 2891 N N . LEU B 1 124 ? 1.607 7.625 0.278 1 98.69 124 LEU B N 1
ATOM 2892 C CA . LEU B 1 124 ? 0.766 6.48 -0.054 1 98.69 124 LEU B CA 1
ATOM 2893 C C . LEU B 1 124 ? 1.434 5.602 -1.106 1 98.69 124 LEU B C 1
ATOM 2895 O O . LEU B 1 124 ? 1.377 4.375 -1.022 1 98.69 124 LEU B O 1
ATOM 2899 N N . ILE B 1 125 ? 2.018 6.262 -2.037 1 98.75 125 ILE B N 1
ATOM 2900 C CA . ILE B 1 125 ? 2.689 5.504 -3.088 1 98.75 125 ILE B CA 1
ATOM 2901 C C . ILE B 1 125 ? 3.951 4.852 -2.529 1 98.75 125 ILE B C 1
ATOM 2903 O O . ILE B 1 125 ? 4.297 3.73 -2.902 1 98.75 125 ILE B O 1
ATOM 2907 N N . ASP B 1 126 ? 4.598 5.527 -1.56 1 98.62 126 ASP B N 1
ATOM 2908 C CA . ASP B 1 126 ? 5.809 4.992 -0.941 1 98.62 126 ASP B CA 1
ATOM 2909 C C . ASP B 1 126 ? 5.531 3.65 -0.265 1 98.62 126 ASP B C 1
ATOM 2911 O O . ASP B 1 126 ? 6.344 2.727 -0.35 1 98.62 126 ASP B O 1
ATOM 2915 N N . ILE B 1 127 ? 4.426 3.51 0.411 1 98.75 127 ILE B N 1
ATOM 2916 C CA . ILE B 1 127 ? 4.203 2.248 1.105 1 98.75 127 ILE B CA 1
ATOM 2917 C C . ILE B 1 127 ? 3.971 1.133 0.088 1 98.75 127 ILE B C 1
ATOM 2919 O O . ILE B 1 127 ? 4.355 -0.015 0.317 1 98.75 127 ILE B O 1
ATOM 2923 N N . VAL B 1 128 ? 3.334 1.429 -1.048 1 98.88 128 VAL B N 1
ATOM 2924 C CA . VAL B 1 128 ? 3.131 0.425 -2.088 1 98.88 128 VAL B CA 1
ATOM 2925 C C . VAL B 1 128 ? 4.477 0.021 -2.684 1 98.88 128 VAL B C 1
ATOM 2927 O O . VAL B 1 128 ? 4.781 -1.17 -2.799 1 98.88 128 VAL B O 1
ATOM 2930 N N . SER B 1 129 ? 5.32 1.006 -2.99 1 98.88 129 SER B N 1
ATOM 2931 C CA . SER B 1 129 ? 6.562 0.802 -3.73 1 98.88 129 SER B CA 1
ATOM 2932 C C . SER B 1 129 ? 7.641 0.188 -2.846 1 98.88 129 SER B C 1
ATOM 2934 O O . SER B 1 129 ? 8.414 -0.662 -3.297 1 98.88 129 SER B O 1
ATOM 2936 N N . TYR B 1 130 ? 7.66 0.654 -1.603 1 98.75 130 TYR B N 1
ATOM 2937 C CA . TYR B 1 130 ? 8.852 0.358 -0.812 1 98.75 130 TYR B CA 1
ATOM 2938 C C . TYR B 1 130 ? 8.508 -0.517 0.386 1 98.75 130 TYR B C 1
ATOM 2940 O O . TYR B 1 130 ? 9.398 -0.968 1.111 1 98.75 130 TYR B O 1
ATOM 2948 N N . GLY B 1 131 ? 7.23 -0.742 0.614 1 98.69 131 GLY B N 1
ATOM 2949 C CA . GLY B 1 131 ? 6.758 -1.659 1.64 1 98.69 131 GLY B CA 1
ATOM 2950 C C . GLY B 1 131 ? 6.148 -2.928 1.071 1 98.69 131 GLY B C 1
ATOM 2951 O O . GLY B 1 131 ? 6.738 -4.004 1.174 1 98.69 131 GLY B O 1
ATOM 2952 N N . VAL B 1 132 ? 5.086 -2.77 0.293 1 98.94 132 VAL B N 1
ATOM 2953 C CA . VAL B 1 132 ? 4.316 -3.893 -0.231 1 98.94 132 VAL B CA 1
ATOM 2954 C C . VAL B 1 132 ? 5.137 -4.637 -1.281 1 98.94 132 VAL B C 1
ATOM 2956 O O . VAL B 1 132 ? 5.23 -5.867 -1.249 1 98.94 132 VAL B O 1
ATOM 2959 N N . THR B 1 133 ? 5.73 -3.904 -2.191 1 98.94 133 THR B N 1
ATOM 2960 C CA . THR B 1 133 ? 6.441 -4.508 -3.312 1 98.94 133 THR B CA 1
ATOM 2961 C C . THR B 1 133 ? 7.578 -5.398 -2.82 1 98.94 133 THR B C 1
ATOM 2963 O O . THR B 1 133 ? 7.641 -6.578 -3.162 1 98.94 133 THR B O 1
ATOM 2966 N N . PRO B 1 134 ? 8.469 -4.914 -1.934 1 98.88 134 PRO B N 1
ATOM 2967 C CA . PRO B 1 134 ? 9.523 -5.809 -1.456 1 98.88 134 PRO B CA 1
ATOM 2968 C C . PRO B 1 134 ? 8.984 -6.965 -0.617 1 98.88 134 PRO B C 1
ATOM 2970 O O . PRO B 1 134 ? 9.562 -8.055 -0.614 1 98.88 134 PRO B O 1
ATOM 2973 N N . ALA B 1 135 ? 7.883 -6.754 0.087 1 98.88 135 ALA B N 1
ATOM 2974 C CA . ALA B 1 135 ? 7.277 -7.844 0.848 1 98.88 135 ALA B CA 1
ATOM 2975 C C . ALA B 1 135 ? 6.801 -8.961 -0.077 1 98.88 135 ALA B C 1
ATOM 2977 O O . ALA B 1 135 ? 6.988 -10.141 0.217 1 98.88 135 ALA B O 1
ATOM 2978 N N . ILE B 1 136 ? 6.184 -8.594 -1.185 1 98.88 136 ILE B N 1
ATOM 2979 C CA . ILE B 1 136 ? 5.727 -9.586 -2.146 1 98.88 136 ILE B CA 1
ATOM 2980 C C . ILE B 1 136 ? 6.926 -10.266 -2.797 1 98.88 136 ILE B C 1
ATOM 2982 O O . ILE B 1 136 ? 6.887 -11.469 -3.082 1 98.88 136 ILE B O 1
ATOM 2986 N N . LEU B 1 137 ? 8.039 -9.516 -3.02 1 98.88 137 LEU B N 1
ATOM 2987 C CA . LEU B 1 137 ? 9.266 -10.117 -3.525 1 98.88 137 LEU B CA 1
ATOM 2988 C C . LEU B 1 137 ? 9.75 -11.227 -2.602 1 98.88 137 LEU B C 1
ATOM 2990 O O . LEU B 1 137 ? 10.109 -12.312 -3.064 1 98.88 137 LEU B O 1
ATOM 2994 N N . LEU B 1 138 ? 9.695 -10.938 -1.329 1 98.69 138 LEU B N 1
ATOM 2995 C CA . LEU B 1 138 ? 10.117 -11.922 -0.333 1 98.69 138 LEU B CA 1
ATOM 2996 C C . LEU B 1 138 ? 9.242 -13.172 -0.406 1 98.69 138 LEU B C 1
ATOM 2998 O O . LEU B 1 138 ? 9.758 -14.289 -0.433 1 98.69 138 LEU B O 1
ATOM 3002 N N . LEU B 1 139 ? 7.953 -12.992 -0.475 1 98.5 139 LEU B N 1
ATOM 3003 C CA . LEU B 1 139 ? 7.023 -14.117 -0.557 1 98.5 139 LEU B CA 1
ATOM 3004 C C . LEU B 1 139 ? 7.258 -14.93 -1.827 1 98.5 139 LEU B C 1
ATOM 3006 O O . LEU B 1 139 ? 7.324 -16.156 -1.779 1 98.5 139 LEU B O 1
ATOM 3010 N N . SER B 1 140 ? 7.363 -14.234 -2.938 1 98.56 140 SER B N 1
ATOM 3011 C CA . SER B 1 140 ? 7.488 -14.867 -4.246 1 98.56 140 SER B CA 1
ATOM 3012 C C . SER B 1 140 ? 8.789 -15.656 -4.355 1 98.56 140 SER B C 1
ATOM 3014 O O . SER B 1 140 ? 8.797 -16.812 -4.797 1 98.56 140 SER B O 1
ATOM 3016 N N . PHE B 1 141 ? 9.859 -15.023 -3.959 1 97.94 141 PHE B N 1
ATOM 3017 C CA . PHE B 1 141 ? 11.133 -15.719 -4.066 1 97.94 141 PHE B CA 1
ATOM 3018 C C . PHE B 1 141 ? 11.18 -16.922 -3.127 1 97.94 141 PHE B C 1
ATOM 3020 O O . PHE B 1 141 ? 11.883 -17.891 -3.395 1 97.94 141 PHE B O 1
ATOM 3027 N N . GLY B 1 142 ? 10.484 -16.828 -2.021 1 96.94 142 GLY B N 1
ATOM 3028 C CA . GLY B 1 142 ? 10.359 -17.938 -1.096 1 96.94 142 GLY B CA 1
ATOM 3029 C C . GLY B 1 142 ? 9.352 -18.984 -1.553 1 96.94 142 GLY B C 1
ATOM 3030 O O . GLY B 1 142 ? 8.953 -19.844 -0.772 1 96.94 142 GLY B O 1
ATOM 3031 N N . LYS B 1 143 ? 8.898 -18.875 -2.777 1 96.62 143 LYS B N 1
ATOM 3032 C CA . LYS B 1 143 ? 7.969 -19.812 -3.404 1 96.62 143 LYS B CA 1
ATOM 3033 C C . LYS B 1 143 ? 6.668 -19.906 -2.613 1 96.62 143 LYS B C 1
ATOM 3035 O O . LYS B 1 143 ? 6.082 -20.984 -2.492 1 96.62 143 LYS B O 1
ATOM 3040 N N . PHE B 1 144 ? 6.363 -18.766 -1.926 1 96.12 144 PHE B N 1
ATOM 3041 C CA . PHE B 1 144 ? 5.121 -18.609 -1.178 1 96.12 144 PHE B CA 1
ATOM 3042 C C . PHE B 1 144 ? 5.012 -19.656 -0.079 1 96.12 144 PHE B C 1
ATOM 3044 O O . PHE B 1 144 ? 3.916 -20.141 0.214 1 96.12 144 PHE B O 1
ATOM 3051 N N . ASN B 1 145 ? 6.207 -20.109 0.392 1 95.19 145 ASN B N 1
ATOM 3052 C CA . ASN B 1 145 ? 6.227 -20.828 1.658 1 95.19 145 ASN B CA 1
ATOM 3053 C C . ASN B 1 145 ? 5.707 -19.969 2.805 1 95.19 145 ASN B C 1
ATOM 3055 O O . ASN B 1 145 ? 6.109 -18.812 2.947 1 95.19 145 ASN B O 1
ATOM 3059 N N . PRO B 1 146 ? 4.797 -20.453 3.654 1 91.94 146 PRO B N 1
ATOM 3060 C CA . PRO B 1 146 ? 4.129 -19.656 4.688 1 91.94 146 PRO B CA 1
ATOM 3061 C C . PRO B 1 146 ? 5.113 -19.047 5.684 1 91.94 146 PRO B C 1
ATOM 3063 O O . PRO B 1 146 ? 4.797 -18.031 6.324 1 91.94 146 PRO B O 1
ATOM 3066 N N . ILE B 1 147 ? 6.273 -19.594 5.863 1 89.62 147 ILE B N 1
ATOM 3067 C CA . ILE B 1 147 ? 7.258 -19.062 6.801 1 89.62 147 ILE B CA 1
ATOM 3068 C C . ILE B 1 147 ? 7.621 -17.641 6.414 1 89.62 147 ILE B C 1
ATOM 3070 O O . ILE B 1 147 ? 7.977 -16.828 7.273 1 89.62 147 ILE B O 1
ATOM 3074 N N . TYR B 1 148 ? 7.492 -17.266 5.156 1 96.12 148 TYR B N 1
ATOM 3075 C CA . TYR B 1 148 ? 7.879 -15.945 4.664 1 96.12 148 TYR B CA 1
ATOM 3076 C C . TYR B 1 148 ? 6.781 -14.922 4.934 1 96.12 148 TYR B C 1
ATOM 3078 O O . TYR B 1 148 ? 7.004 -13.719 4.793 1 96.12 148 TYR B O 1
ATOM 3086 N N . LEU B 1 149 ? 5.621 -15.367 5.406 1 95.75 149 LEU B N 1
ATOM 3087 C CA . LEU B 1 149 ? 4.516 -14.469 5.719 1 95.75 149 LEU B CA 1
ATOM 3088 C C . LEU B 1 149 ? 4.875 -13.547 6.879 1 95.75 149 LEU B C 1
ATOM 3090 O O . LEU B 1 149 ? 4.527 -12.367 6.867 1 95.75 149 LEU B O 1
ATOM 3094 N N . VAL B 1 150 ? 5.551 -14.109 7.801 1 94.81 150 VAL B N 1
ATOM 3095 C CA . VAL B 1 150 ? 5.938 -13.328 8.969 1 94.81 150 VAL B CA 1
ATOM 3096 C C . VAL B 1 150 ? 6.879 -12.203 8.547 1 94.81 150 VAL B C 1
ATOM 3098 O O . VAL B 1 150 ? 6.703 -11.055 8.961 1 94.81 150 VAL B O 1
ATOM 3101 N N . GLY B 1 151 ? 7.867 -12.57 7.738 1 97.25 151 GLY B N 1
ATOM 3102 C CA . GLY B 1 151 ? 8.781 -11.562 7.234 1 97.25 151 GLY B CA 1
ATOM 3103 C C . GLY B 1 151 ? 8.086 -10.492 6.414 1 97.25 151 GLY B C 1
ATOM 3104 O O . GLY B 1 151 ? 8.367 -9.297 6.574 1 97.25 151 GLY B O 1
ATOM 3105 N N . ALA B 1 152 ? 7.199 -10.922 5.555 1 98.5 152 ALA B N 1
ATOM 3106 C CA . ALA B 1 152 ? 6.449 -9.984 4.723 1 98.5 152 ALA B CA 1
ATOM 3107 C C . ALA B 1 152 ? 5.637 -9.016 5.582 1 98.5 152 ALA B C 1
ATOM 3109 O O . ALA B 1 152 ? 5.633 -7.809 5.332 1 98.5 152 ALA B O 1
ATOM 3110 N N . PHE B 1 153 ? 5.004 -9.5 6.621 1 98.31 153 PHE B N 1
ATOM 3111 C CA . PHE B 1 153 ? 4.203 -8.672 7.52 1 98.31 153 PHE B CA 1
ATOM 3112 C C . PHE B 1 153 ? 5.082 -7.664 8.25 1 98.31 153 PHE B C 1
ATOM 3114 O O . PHE B 1 153 ? 4.73 -6.488 8.352 1 98.31 153 PHE B O 1
ATOM 3121 N N . ILE B 1 154 ? 6.168 -8.133 8.727 1 97.69 154 ILE B N 1
ATOM 3122 C CA . ILE B 1 154 ? 7.082 -7.262 9.461 1 97.69 154 ILE B CA 1
ATOM 3123 C C . ILE B 1 154 ? 7.562 -6.133 8.547 1 97.69 154 ILE B C 1
ATOM 3125 O O . ILE B 1 154 ? 7.602 -4.973 8.953 1 97.69 154 ILE B O 1
ATOM 3129 N N . MET B 1 155 ? 7.855 -6.465 7.336 1 98.62 155 MET B N 1
ATOM 3130 C CA . MET B 1 155 ? 8.367 -5.473 6.398 1 98.62 155 MET B CA 1
ATOM 3131 C C . MET B 1 155 ? 7.32 -4.406 6.105 1 98.62 155 MET B C 1
ATOM 3133 O O . MET B 1 155 ? 7.609 -3.211 6.156 1 98.62 155 MET B O 1
ATOM 3137 N N . VAL B 1 156 ? 6.098 -4.836 5.797 1 98.81 156 VAL B N 1
ATOM 3138 C CA . VAL B 1 156 ? 5.055 -3.869 5.465 1 98.81 156 VAL B CA 1
ATOM 3139 C C . VAL B 1 156 ? 4.684 -3.062 6.707 1 98.81 156 VAL B C 1
ATOM 3141 O O . VAL B 1 156 ? 4.465 -1.852 6.625 1 98.81 156 VAL B O 1
ATOM 3144 N N . SER B 1 157 ? 4.652 -3.697 7.891 1 98.62 157 SER B N 1
ATOM 3145 C CA . SER B 1 157 ? 4.336 -3.006 9.133 1 98.62 157 SER B CA 1
ATOM 3146 C C . SER B 1 157 ? 5.379 -1.944 9.461 1 98.62 157 SER B C 1
ATOM 3148 O O . SER B 1 157 ? 5.035 -0.811 9.805 1 98.62 157 SER B O 1
ATOM 3150 N N . ALA B 1 158 ? 6.66 -2.35 9.359 1 98.56 158 ALA B N 1
ATOM 3151 C CA . ALA B 1 158 ? 7.738 -1.4 9.625 1 98.56 158 ALA B CA 1
ATOM 3152 C C . ALA B 1 158 ? 7.645 -0.193 8.695 1 98.56 158 ALA B C 1
ATOM 3154 O O . ALA B 1 158 ? 7.855 0.944 9.125 1 98.56 158 ALA B O 1
ATOM 3155 N N . SER B 1 159 ? 7.285 -0.455 7.449 1 98.69 159 SER B N 1
ATOM 3156 C CA . SER B 1 159 ? 7.148 0.618 6.469 1 98.69 159 SER B CA 1
ATOM 3157 C C . SER B 1 159 ? 6.012 1.562 6.84 1 98.69 159 SER B C 1
ATOM 3159 O O . SER B 1 159 ? 6.172 2.783 6.801 1 98.69 159 SER B O 1
ATOM 3161 N N . ALA B 1 160 ? 4.879 1.008 7.207 1 98.69 160 ALA B N 1
ATOM 3162 C CA . ALA B 1 160 ? 3.725 1.816 7.582 1 98.69 160 ALA B CA 1
ATOM 3163 C C . ALA B 1 160 ? 4.016 2.643 8.828 1 98.69 160 ALA B C 1
ATOM 3165 O O . ALA B 1 160 ? 3.684 3.828 8.891 1 98.69 160 ALA B O 1
ATOM 3166 N N . ILE B 1 161 ? 4.656 2.023 9.766 1 98 161 ILE B N 1
ATOM 3167 C CA . ILE B 1 161 ? 4.969 2.676 11.031 1 98 161 ILE B CA 1
ATOM 3168 C C . ILE B 1 161 ? 5.965 3.809 10.789 1 98 161 ILE B C 1
ATOM 3170 O O . ILE B 1 161 ? 5.785 4.918 11.297 1 98 161 ILE B O 1
ATOM 3174 N N . ARG B 1 162 ? 6.941 3.549 10.039 1 97.62 162 ARG B N 1
ATOM 3175 C CA . ARG B 1 162 ? 7.961 4.555 9.758 1 97.62 162 ARG B CA 1
ATOM 3176 C C . ARG B 1 162 ? 7.363 5.75 9.016 1 97.62 162 ARG B C 1
ATOM 3178 O O . ARG B 1 162 ? 7.637 6.902 9.359 1 97.62 162 ARG B O 1
ATOM 3185 N N . LEU B 1 163 ? 6.598 5.512 8.016 1 98 163 LEU B N 1
ATOM 3186 C CA . LEU B 1 163 ? 5.988 6.586 7.246 1 98 163 LEU B CA 1
ATOM 3187 C C . LEU B 1 163 ? 5.035 7.402 8.117 1 98 163 LEU B C 1
ATOM 3189 O O . LEU B 1 163 ? 4.93 8.617 7.953 1 98 163 LEU B O 1
ATOM 3193 N N . SER B 1 164 ? 4.301 6.688 9.008 1 97.81 164 SER B N 1
ATOM 3194 C CA . SER B 1 164 ? 3.402 7.383 9.922 1 97.81 164 SER B CA 1
ATOM 3195 C C . SER B 1 164 ? 4.176 8.312 10.852 1 97.81 164 SER B C 1
ATOM 3197 O O . SER B 1 164 ? 3.75 9.445 11.102 1 97.81 164 SER B O 1
ATOM 3199 N N . TYR B 1 165 ? 5.297 7.84 11.289 1 96.62 165 TYR B N 1
ATOM 3200 C CA . TYR B 1 165 ? 6.148 8.648 12.156 1 96.62 165 TYR B CA 1
ATOM 3201 C C . TYR B 1 165 ? 6.672 9.875 11.43 1 96.62 165 TYR B C 1
ATOM 3203 O O . TYR B 1 165 ? 6.633 10.984 11.961 1 96.62 165 TYR B O 1
ATOM 3211 N N . PHE B 1 166 ? 7.09 9.703 10.266 1 95.19 166 PHE B N 1
ATOM 3212 C CA . PHE B 1 166 ? 7.586 10.82 9.469 1 95.19 166 PHE B CA 1
ATOM 3213 C C . PHE B 1 166 ? 6.477 11.828 9.203 1 95.19 166 PHE B C 1
ATOM 3215 O O . PHE B 1 166 ? 6.711 13.039 9.227 1 95.19 166 PHE B O 1
ATOM 3222 N N . SER B 1 167 ? 5.293 11.305 8.883 1 94.69 167 SER B N 1
ATOM 3223 C CA . SER B 1 167 ? 4.164 12.188 8.602 1 94.69 167 SER B CA 1
ATOM 3224 C C . SER B 1 167 ? 3.768 12.984 9.844 1 94.69 167 SER B C 1
ATOM 3226 O O . SER B 1 167 ? 3.186 14.07 9.727 1 94.69 167 SER B O 1
ATOM 3228 N N . THR B 1 168 ? 4.055 12.508 11.023 1 94.19 168 THR B N 1
ATOM 3229 C CA . THR B 1 168 ? 3.664 13.133 12.281 1 94.19 168 THR B CA 1
ATOM 3230 C C . THR B 1 168 ? 4.699 14.164 12.719 1 94.19 168 THR B C 1
ATOM 3232 O O . THR B 1 168 ? 4.344 15.25 13.172 1 94.19 168 THR B O 1
ATOM 3235 N N . TYR B 1 169 ? 6.023 13.844 12.461 1 92.44 169 TYR B N 1
ATOM 3236 C CA . TYR B 1 169 ? 7.055 14.68 13.078 1 92.44 169 TYR B CA 1
ATOM 3237 C C . TYR B 1 169 ? 7.93 15.336 12.016 1 92.44 169 TYR B C 1
ATOM 3239 O O . TYR B 1 169 ? 8.625 16.312 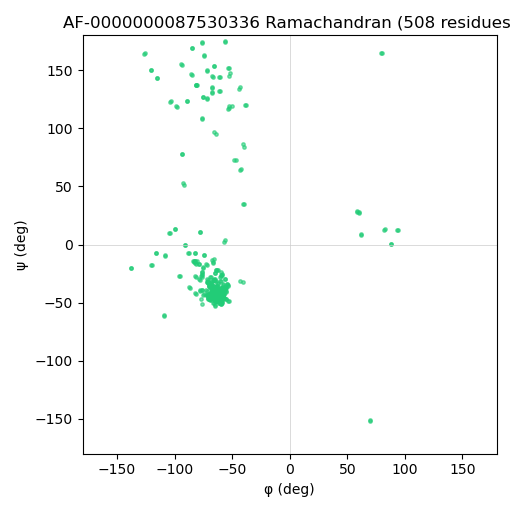12.305 1 92.44 169 TYR B O 1
ATOM 3247 N N . GLY B 1 170 ? 7.883 14.812 10.844 1 90.88 170 GLY B N 1
ATOM 3248 C CA . GLY B 1 170 ? 8.734 15.359 9.797 1 90.88 170 GLY B CA 1
ATOM 3249 C C . GLY B 1 170 ? 10.203 15.07 10.016 1 90.88 170 GLY B C 1
ATOM 3250 O O . GLY B 1 170 ? 10.57 14 10.5 1 90.88 170 GLY B O 1
ATOM 3251 N N . LEU B 1 171 ? 11.039 15.992 9.492 1 83.31 171 LEU B N 1
ATOM 3252 C CA . LEU B 1 171 ? 12.484 15.836 9.57 1 83.31 171 LEU B CA 1
ATOM 3253 C C . LEU B 1 171 ? 13.008 16.281 10.938 1 83.31 171 LEU B C 1
ATOM 3255 O O . LEU B 1 171 ? 12.562 17.297 11.477 1 83.31 171 LEU B O 1
ATOM 3259 N N . SER B 1 172 ? 13.914 15.453 11.414 1 80.12 172 SER B N 1
ATOM 3260 C CA . SER B 1 172 ? 14.602 15.836 12.641 1 80.12 172 SER B CA 1
ATOM 3261 C C . SER B 1 172 ? 15.586 16.969 12.398 1 80.12 172 SER B C 1
ATOM 3263 O O . SER B 1 172 ? 16.453 16.875 11.539 1 80.12 172 SER B O 1
ATOM 3265 N N . GLY B 1 173 ? 15.43 17.984 13.148 1 79.5 173 GLY B N 1
ATOM 3266 C CA . GLY B 1 173 ? 16.281 19.141 12.961 1 79.5 173 GLY B CA 1
ATOM 3267 C C . GLY B 1 173 ? 16.141 19.781 11.594 1 79.5 173 GLY B C 1
ATOM 3268 O O . GLY B 1 173 ? 17.047 20.484 11.141 1 79.5 173 GLY B O 1
ATOM 3269 N N . GLY B 1 174 ? 15.227 19.359 10.867 1 80 174 GLY B N 1
ATOM 3270 C CA . GLY B 1 174 ? 14.914 19.953 9.578 1 80 174 GLY B CA 1
ATOM 3271 C C . GLY B 1 174 ? 15.719 19.359 8.438 1 80 174 GLY B C 1
ATOM 3272 O O . GLY B 1 174 ? 15.5 19.688 7.27 1 80 174 GLY B O 1
ATOM 3273 N N . VAL B 1 175 ? 16.609 18.344 8.773 1 81.06 175 VAL B N 1
ATOM 3274 C CA . VAL B 1 175 ? 17.516 17.969 7.691 1 81.06 175 VAL B CA 1
ATOM 3275 C C . VAL B 1 175 ? 17.656 16.438 7.641 1 81.06 175 VAL B C 1
ATOM 3277 O O . VAL B 1 175 ? 18.031 15.883 6.609 1 81.06 175 VAL B O 1
ATOM 3280 N N . LYS B 1 176 ? 17.328 15.789 8.75 1 87.62 176 LYS B N 1
ATOM 3281 C CA . LYS B 1 176 ? 17.578 14.344 8.789 1 87.62 176 LYS B CA 1
ATOM 3282 C C . LYS B 1 176 ? 16.281 13.578 9.031 1 87.62 176 LYS B C 1
ATOM 3284 O O . LYS B 1 176 ? 15.383 14.07 9.703 1 87.62 176 LYS B O 1
ATOM 3289 N N . TYR B 1 177 ? 16.328 12.375 8.453 1 88.88 177 TYR B N 1
ATOM 3290 C CA . TYR B 1 177 ? 15.234 11.453 8.727 1 88.88 177 TYR B CA 1
ATOM 3291 C C . TYR B 1 177 ? 15.484 10.68 10.016 1 88.88 177 TYR B C 1
ATOM 3293 O O . TYR B 1 177 ? 16.625 10.43 10.391 1 88.88 177 TYR B O 1
ATOM 3301 N N . THR B 1 178 ? 14.398 10.391 10.727 1 91.31 178 THR B N 1
ATOM 3302 C CA . THR B 1 178 ? 14.453 9.383 11.773 1 91.31 178 THR B CA 1
ATOM 3303 C C . THR B 1 178 ? 14.133 8 11.211 1 91.31 178 THR B C 1
ATOM 3305 O O . THR B 1 178 ? 13.078 7.805 10.602 1 91.31 178 THR B O 1
ATOM 3308 N N . GLY B 1 179 ? 15.039 6.996 11.383 1 94.31 179 GLY B N 1
ATOM 3309 C CA . GLY B 1 179 ? 14.93 5.715 10.711 1 94.31 179 GLY B CA 1
ATOM 3310 C C . GLY B 1 179 ? 15.414 5.75 9.273 1 94.31 179 GLY B C 1
ATOM 3311 O O . GLY B 1 179 ? 15.578 6.828 8.695 1 94.31 179 GLY B O 1
ATOM 3312 N N . LEU B 1 180 ? 15.625 4.637 8.727 1 95.75 180 LEU B N 1
ATOM 3313 C CA . LEU B 1 180 ? 16.047 4.57 7.328 1 95.75 180 LEU B CA 1
ATOM 3314 C C . LEU B 1 180 ? 14.867 4.844 6.395 1 95.75 180 LEU B C 1
ATOM 3316 O O . LEU B 1 180 ? 13.812 4.211 6.516 1 95.75 180 LEU B O 1
ATOM 3320 N N . ALA B 1 181 ? 15.102 5.812 5.496 1 96 181 ALA B N 1
ATOM 3321 C CA . ALA B 1 181 ? 14.07 6.121 4.512 1 96 181 ALA B CA 1
ATOM 3322 C C . ALA B 1 181 ? 13.766 4.91 3.637 1 96 181 ALA B C 1
ATOM 3324 O O . ALA B 1 181 ? 14.672 4.168 3.256 1 96 181 ALA B O 1
ATOM 3325 N N . LEU B 1 182 ? 12.5 4.77 3.273 1 97.94 182 LEU B N 1
ATOM 3326 C CA . LEU B 1 182 ? 12.016 3.527 2.678 1 97.94 182 LEU B CA 1
ATOM 3327 C C . LEU B 1 182 ? 12.555 3.357 1.264 1 97.94 182 LEU B C 1
ATOM 3329 O O . LEU B 1 182 ? 12.664 2.236 0.764 1 97.94 182 LEU B O 1
ATOM 3333 N N . ASP B 1 183 ? 12.773 4.449 0.517 1 96.94 183 ASP B N 1
ATOM 3334 C CA . ASP B 1 183 ? 13.305 4.316 -0.837 1 96.94 183 ASP B CA 1
ATOM 3335 C C . ASP B 1 183 ? 14.625 3.547 -0.838 1 96.94 183 ASP B C 1
ATOM 3337 O O . ASP B 1 183 ? 14.93 2.834 -1.796 1 96.94 183 ASP B O 1
ATOM 3341 N N . ASN B 1 184 ? 15.398 3.654 0.289 1 96.31 184 ASN B N 1
ATOM 3342 C CA . ASN B 1 184 ? 16.641 2.916 0.423 1 96.31 184 ASN B CA 1
ATOM 3343 C C . ASN B 1 184 ? 16.406 1.409 0.46 1 96.31 184 ASN B C 1
ATOM 3345 O O . ASN B 1 184 ? 17.266 0.63 0.052 1 96.31 184 ASN B O 1
ATOM 3349 N N . ASN B 1 185 ? 15.219 0.963 0.983 1 97.94 185 ASN B N 1
ATOM 3350 C CA . ASN B 1 185 ? 14.891 -0.458 0.95 1 97.94 185 ASN B CA 1
ATOM 3351 C C . ASN B 1 185 ? 15.008 -1.026 -0.462 1 97.94 185 ASN B C 1
ATOM 3353 O O . ASN B 1 185 ? 15.656 -2.053 -0.672 1 97.94 185 ASN B O 1
ATOM 3357 N N . THR B 1 186 ? 14.406 -0.33 -1.384 1 98.38 186 THR B N 1
ATOM 3358 C CA . THR B 1 186 ? 14.367 -0.786 -2.768 1 98.38 186 THR B CA 1
ATOM 3359 C C . THR B 1 186 ? 15.758 -0.699 -3.406 1 98.38 186 THR B C 1
ATOM 3361 O O . THR B 1 186 ? 16.188 -1.623 -4.098 1 98.38 186 THR B O 1
ATOM 3364 N N . LEU B 1 187 ? 16.469 0.379 -3.166 1 97.5 187 LEU B N 1
ATOM 3365 C CA . LEU B 1 187 ? 17.812 0.535 -3.746 1 97.5 187 LEU B CA 1
ATOM 3366 C C . LEU B 1 187 ? 18.734 -0.578 -3.275 1 97.5 187 LEU B C 1
ATOM 3368 O O . LEU B 1 187 ? 19.469 -1.16 -4.078 1 97.5 187 LEU B O 1
ATOM 3372 N N . ILE B 1 188 ? 18.672 -0.894 -2.033 1 98.5 188 ILE B N 1
ATOM 3373 C CA . ILE B 1 188 ? 19.547 -1.902 -1.442 1 98.5 188 ILE B CA 1
ATOM 3374 C C . ILE B 1 188 ? 19.125 -3.291 -1.914 1 98.5 188 ILE B C 1
ATOM 3376 O O . ILE B 1 188 ? 19.969 -4.109 -2.293 1 98.5 188 ILE B O 1
ATOM 3380 N N . LEU B 1 189 ? 17.859 -3.578 -1.942 1 98.75 189 LEU B N 1
ATOM 3381 C CA . LEU B 1 189 ? 17.375 -4.902 -2.322 1 98.75 189 LEU B CA 1
ATOM 3382 C C . LEU B 1 189 ? 17.672 -5.188 -3.791 1 98.75 189 LEU B C 1
ATOM 3384 O O . LEU B 1 189 ? 18.031 -6.312 -4.148 1 98.75 189 LEU B O 1
ATOM 3388 N N . VAL B 1 190 ? 17.438 -4.195 -4.676 1 98.56 190 VAL B N 1
ATOM 3389 C CA . VAL B 1 190 ? 17.734 -4.355 -6.094 1 98.56 190 VAL B CA 1
ATOM 3390 C C . VAL B 1 190 ? 19.219 -4.668 -6.285 1 98.56 190 VAL B C 1
ATOM 3392 O O . VAL B 1 190 ? 19.594 -5.465 -7.148 1 98.56 190 VAL B O 1
ATOM 3395 N N . PHE B 1 191 ? 20.062 -4.043 -5.473 1 98.38 191 PHE B N 1
ATOM 3396 C CA . PHE B 1 191 ? 21.5 -4.305 -5.52 1 98.38 191 PHE B CA 1
ATOM 3397 C C . PHE B 1 191 ? 21.812 -5.711 -5.016 1 98.38 191 PHE B C 1
ATOM 3399 O O . PHE B 1 191 ? 22.578 -6.445 -5.641 1 98.38 191 PHE B O 1
ATOM 3406 N N . ILE B 1 192 ? 21.25 -6.09 -3.883 1 98.5 192 ILE B N 1
ATOM 3407 C CA . ILE B 1 192 ? 21.453 -7.406 -3.291 1 98.5 192 ILE B CA 1
ATOM 3408 C C . ILE B 1 192 ? 21.031 -8.492 -4.273 1 98.5 192 ILE B C 1
ATOM 3410 O O . ILE B 1 192 ? 21.656 -9.547 -4.355 1 98.5 192 ILE B O 1
ATOM 3414 N N . PHE B 1 193 ? 19.984 -8.211 -5.074 1 98.5 193 PHE B N 1
ATOM 3415 C CA . PHE B 1 193 ? 19.438 -9.211 -5.98 1 98.5 193 PHE B CA 1
ATOM 3416 C C . PHE B 1 193 ? 20.438 -9.562 -7.074 1 98.5 193 PHE B C 1
ATOM 3418 O O . PHE B 1 193 ? 20.297 -10.578 -7.75 1 98.5 193 PHE B O 1
ATOM 3425 N N . LEU B 1 194 ? 21.516 -8.742 -7.27 1 97.12 194 LEU B N 1
ATOM 3426 C CA . LEU B 1 194 ? 22.594 -9.062 -8.211 1 97.12 194 LEU B CA 1
ATOM 3427 C C . LEU B 1 194 ? 23.312 -10.344 -7.812 1 97.12 194 LEU B C 1
ATOM 3429 O O . LEU B 1 194 ? 23.891 -11.023 -8.656 1 97.12 194 LEU B O 1
ATOM 3433 N N . LEU B 1 195 ? 23.203 -10.711 -6.531 1 96.69 195 LEU B N 1
ATOM 3434 C CA . LEU B 1 195 ? 23.891 -11.898 -6.023 1 96.69 195 LEU B CA 1
ATOM 3435 C C . LEU B 1 195 ? 23.094 -13.156 -6.34 1 96.69 195 LEU B C 1
ATOM 3437 O O . LEU B 1 195 ? 23.578 -14.273 -6.164 1 96.69 195 LEU B O 1
ATOM 3441 N N . GLU B 1 196 ? 21.844 -12.961 -6.734 1 96.69 196 GLU B N 1
ATOM 3442 C CA . GLU B 1 196 ? 20.938 -14.086 -6.922 1 96.69 196 GLU B CA 1
ATOM 3443 C C . GLU B 1 196 ? 21.531 -15.125 -7.863 1 96.69 196 GLU B C 1
ATOM 3445 O O . GLU B 1 196 ? 21.391 -16.328 -7.641 1 96.69 196 GLU B O 1
ATOM 3450 N N . SER B 1 197 ? 22.312 -14.742 -8.93 1 93.62 197 SER B N 1
ATOM 3451 C CA . SER B 1 197 ? 22.812 -15.641 -9.961 1 93.62 197 SER B CA 1
ATOM 3452 C C . SER B 1 197 ? 24.141 -16.25 -9.555 1 93.62 197 SER B C 1
ATOM 3454 O O . SER B 1 197 ? 24.625 -17.188 -10.195 1 93.62 197 SER B O 1
ATOM 3456 N N . VAL B 1 198 ? 24.703 -15.781 -8.453 1 94.5 198 VAL B N 1
ATOM 3457 C CA . VAL B 1 198 ? 26.062 -16.219 -8.117 1 94.5 198 VAL B CA 1
ATOM 3458 C C . VAL B 1 198 ? 26.016 -17.156 -6.918 1 94.5 198 VAL B C 1
ATOM 3460 O O . VAL B 1 198 ? 27.031 -17.75 -6.555 1 94.5 198 VAL B O 1
ATOM 3463 N N . VAL B 1 199 ? 24.844 -17.266 -6.289 1 95.94 199 VAL B N 1
ATOM 3464 C CA . VAL B 1 199 ? 24.703 -18.141 -5.141 1 95.94 199 VAL B CA 1
ATOM 3465 C C . VAL B 1 199 ? 23.531 -19.094 -5.371 1 95.94 199 VAL B C 1
ATOM 3467 O O . VAL B 1 199 ? 22.719 -18.875 -6.266 1 95.94 199 VAL B O 1
ATOM 3470 N N . SER B 1 200 ? 23.484 -20.172 -4.555 1 96.69 200 SER B N 1
ATOM 3471 C CA . SER B 1 200 ? 22.406 -21.141 -4.691 1 96.69 200 SER B CA 1
ATOM 3472 C C . SER B 1 200 ? 21.062 -20.516 -4.32 1 96.69 200 SER B C 1
ATOM 3474 O O . SER B 1 200 ? 21.016 -19.531 -3.564 1 96.69 200 SER B O 1
ATOM 3476 N N . GLU B 1 201 ? 20 -21 -4.844 1 95.94 201 GLU B N 1
ATOM 3477 C CA . GLU B 1 201 ? 18.656 -20.469 -4.625 1 95.94 201 GLU B CA 1
ATOM 3478 C C . GLU B 1 201 ? 18.297 -20.484 -3.139 1 95.94 201 GLU B C 1
ATOM 3480 O O . GLU B 1 201 ? 17.719 -19.516 -2.629 1 95.94 201 GLU B O 1
ATOM 3485 N N . GLY B 1 202 ? 18.547 -21.578 -2.465 1 95.19 202 GLY B N 1
ATOM 3486 C CA . GLY B 1 202 ? 18.281 -21.672 -1.039 1 95.19 202 GLY B CA 1
ATOM 3487 C C . GLY B 1 202 ? 19.031 -20.625 -0.223 1 95.19 202 GLY B C 1
ATOM 3488 O O . GLY B 1 202 ? 18.453 -19.984 0.652 1 95.19 202 GLY B O 1
ATOM 3489 N N . THR B 1 203 ? 20.359 -20.484 -0.495 1 96.88 203 THR B N 1
ATOM 3490 C CA . THR B 1 203 ? 21.188 -19.5 0.188 1 96.88 203 THR B CA 1
ATOM 3491 C C . THR B 1 203 ? 20.672 -18.078 -0.076 1 96.88 203 THR B C 1
ATOM 3493 O O . THR B 1 203 ? 20.578 -17.266 0.844 1 96.88 203 THR B O 1
ATOM 3496 N N . PHE B 1 204 ? 20.297 -17.812 -1.306 1 97.88 204 PHE B N 1
ATOM 3497 C CA . PHE B 1 204 ? 19.844 -16.469 -1.652 1 97.88 204 PHE B CA 1
ATOM 3498 C C . PHE B 1 204 ? 18.516 -16.156 -0.973 1 97.88 204 PHE B C 1
ATOM 3500 O O . PHE B 1 204 ? 18.266 -15.023 -0.577 1 97.88 204 PHE B O 1
ATOM 3507 N N . SER B 1 205 ? 17.641 -17.234 -0.873 1 97.12 205 SER B N 1
ATOM 3508 C CA . SER B 1 205 ? 16.375 -17.016 -0.176 1 97.12 205 SER B CA 1
ATOM 3509 C C . SER B 1 205 ? 16.609 -16.562 1.26 1 97.12 205 SER B C 1
ATOM 3511 O O . SER B 1 205 ? 15.891 -15.695 1.762 1 97.12 205 SER B O 1
ATOM 3513 N N . VAL B 1 206 ? 17.609 -17.094 1.906 1 96.56 206 VAL B N 1
ATOM 3514 C CA . VAL B 1 206 ? 17.938 -16.719 3.273 1 96.56 206 VAL B CA 1
ATOM 3515 C C . VAL B 1 206 ? 18.516 -15.305 3.295 1 96.56 206 VAL B C 1
ATOM 3517 O O . VAL B 1 206 ? 18.156 -14.5 4.156 1 96.56 206 VAL B O 1
ATOM 3520 N N . ILE B 1 207 ? 19.375 -14.984 2.355 1 97.94 207 ILE B N 1
ATOM 3521 C CA . ILE B 1 207 ? 19.953 -13.656 2.246 1 97.94 207 ILE B CA 1
ATOM 3522 C C . ILE B 1 207 ? 18.844 -12.617 2.07 1 97.94 207 ILE B C 1
ATOM 3524 O O . ILE B 1 207 ? 18.844 -11.578 2.738 1 97.94 207 ILE B O 1
ATOM 3528 N N . LEU B 1 208 ? 17.922 -12.906 1.156 1 98.38 208 LEU B N 1
ATOM 3529 C CA . LEU B 1 208 ? 16.812 -11.992 0.895 1 98.38 208 LEU B CA 1
ATOM 3530 C C . LEU B 1 208 ? 15.961 -11.805 2.143 1 98.38 208 LEU B C 1
ATOM 3532 O O . LEU B 1 208 ? 15.578 -10.68 2.475 1 98.38 208 LEU B O 1
ATOM 3536 N N . TYR B 1 209 ? 15.68 -12.883 2.875 1 98 209 TYR B N 1
ATOM 3537 C CA . TYR B 1 209 ? 14.875 -12.844 4.086 1 98 209 TYR B CA 1
ATOM 3538 C C . TYR B 1 209 ? 15.547 -12 5.164 1 98 209 TYR B C 1
ATOM 3540 O O . TYR B 1 209 ? 14.922 -11.109 5.742 1 98 209 TYR B O 1
ATOM 3548 N N . VAL B 1 210 ? 16.797 -12.211 5.422 1 98.12 210 VAL B N 1
ATOM 3549 C CA . VAL B 1 210 ? 17.562 -11.516 6.449 1 98.12 210 VAL B CA 1
ATOM 3550 C C . VAL B 1 210 ? 17.719 -10.039 6.07 1 98.12 210 VAL B C 1
ATOM 3552 O O . VAL B 1 210 ? 17.609 -9.156 6.926 1 98.12 210 VAL B O 1
ATOM 3555 N N . SER B 1 211 ? 17.953 -9.812 4.785 1 98.56 211 SER B N 1
ATOM 3556 C CA . SER B 1 211 ? 18.047 -8.43 4.324 1 98.56 211 SER B CA 1
ATOM 3557 C C . SER B 1 211 ? 16.734 -7.688 4.512 1 98.56 211 SER B C 1
ATOM 3559 O O . SER B 1 211 ? 16.719 -6.539 4.953 1 98.56 211 SER B O 1
ATOM 3561 N N . GLY B 1 212 ? 15.609 -8.383 4.117 1 98.19 212 GLY B N 1
ATOM 3562 C CA . GLY B 1 212 ? 14.305 -7.777 4.312 1 98.19 212 GLY B CA 1
ATOM 3563 C C . GLY B 1 212 ? 14.031 -7.41 5.758 1 98.19 212 GLY B C 1
ATOM 3564 O O . GLY B 1 212 ? 13.609 -6.293 6.055 1 98.19 212 GLY B O 1
ATOM 3565 N N . LEU B 1 213 ? 14.312 -8.297 6.695 1 97.88 213 LEU B N 1
ATOM 3566 C CA . LEU B 1 213 ? 14.102 -8.062 8.117 1 97.88 213 LEU B CA 1
ATOM 3567 C C . LEU B 1 213 ? 15.062 -7 8.641 1 97.88 213 LEU B C 1
ATOM 3569 O O . LEU B 1 213 ? 14.688 -6.18 9.484 1 97.88 213 LEU B O 1
ATOM 3573 N N . GLY B 1 214 ? 16.297 -7.051 8.203 1 98.44 214 GLY B N 1
ATOM 3574 C CA . GLY B 1 214 ? 17.266 -6.031 8.578 1 98.44 214 GLY B CA 1
ATOM 3575 C C . GLY B 1 214 ? 16.844 -4.633 8.164 1 98.44 214 GLY B C 1
ATOM 3576 O O . GLY B 1 214 ? 16.953 -3.691 8.953 1 98.44 214 GLY B O 1
ATOM 3577 N N . LEU B 1 215 ? 16.375 -4.516 6.938 1 98.38 215 LEU B N 1
ATOM 3578 C CA . LEU B 1 215 ? 15.914 -3.223 6.453 1 98.38 215 LEU B CA 1
ATOM 3579 C C . LEU B 1 215 ? 14.711 -2.74 7.258 1 98.38 215 LEU B C 1
ATOM 3581 O O . LEU B 1 215 ? 14.617 -1.557 7.594 1 98.38 215 LEU B O 1
ATOM 3585 N N . ALA B 1 216 ? 13.797 -3.695 7.559 1 98.38 216 ALA B N 1
ATOM 3586 C CA . ALA B 1 216 ? 12.648 -3.348 8.391 1 98.38 216 ALA B CA 1
ATOM 3587 C C . ALA B 1 216 ? 13.102 -2.812 9.75 1 98.38 216 ALA B C 1
ATOM 3589 O O . ALA B 1 216 ? 12.562 -1.821 10.242 1 98.38 216 ALA B O 1
ATOM 3590 N N . ALA B 1 217 ? 14.086 -3.404 10.344 1 97.38 217 ALA B N 1
ATOM 3591 C CA . ALA B 1 217 ? 14.625 -2.959 11.625 1 97.38 217 ALA B CA 1
ATOM 3592 C C . ALA B 1 217 ? 15.234 -1.565 11.516 1 97.38 217 ALA B C 1
ATOM 3594 O O . ALA B 1 217 ? 15.031 -0.719 12.383 1 97.38 217 ALA B O 1
ATOM 3595 N N . PHE B 1 218 ? 15.93 -1.318 10.438 1 97.5 218 PHE B N 1
ATOM 3596 C CA . PHE B 1 218 ? 16.547 -0.014 10.227 1 97.5 218 PHE B CA 1
ATOM 3597 C C . PHE B 1 218 ? 15.492 1.055 9.984 1 97.5 218 PHE B C 1
ATOM 3599 O O . PHE B 1 218 ? 15.664 2.209 10.383 1 97.5 218 PHE B O 1
ATOM 3606 N N . ASN B 1 219 ? 14.406 0.665 9.289 1 97.81 219 ASN B N 1
ATOM 3607 C CA . ASN B 1 219 ? 13.328 1.62 9.031 1 97.81 219 ASN B CA 1
ATOM 3608 C C . ASN B 1 219 ? 12.734 2.154 10.328 1 97.81 219 ASN B C 1
ATOM 3610 O O . ASN B 1 219 ? 12.406 3.338 10.43 1 97.81 219 ASN B O 1
ATOM 3614 N N . VAL B 1 220 ? 12.609 1.281 11.391 1 96.69 220 VAL B N 1
ATOM 3615 C CA . VAL B 1 220 ? 11.906 1.701 12.594 1 96.69 220 VAL B CA 1
ATOM 3616 C C . VAL B 1 220 ? 12.906 2.002 13.703 1 96.69 220 VAL B C 1
ATOM 3618 O O . VAL B 1 220 ? 12.531 2.15 14.867 1 96.69 220 VAL B O 1
ATOM 3621 N N . SER B 1 221 ? 14.203 2.045 13.367 1 95.81 221 SER B N 1
ATOM 3622 C CA . SER B 1 221 ? 15.234 2.414 14.328 1 95.81 221 SER B CA 1
ATOM 3623 C C . SER B 1 221 ? 15.25 3.918 14.578 1 95.81 221 SER B C 1
ATOM 3625 O O . SER B 1 221 ? 14.5 4.664 13.938 1 95.81 221 SER B O 1
ATOM 3627 N N . GLN B 1 222 ? 16.047 4.379 15.531 1 92.81 222 GLN B N 1
ATOM 3628 C CA . GLN B 1 222 ? 16.125 5.797 15.867 1 92.81 222 GLN B CA 1
ATOM 3629 C C . GLN B 1 222 ? 17.344 6.453 15.211 1 92.81 222 GLN B C 1
ATOM 3631 O O . GLN B 1 222 ? 17.688 7.59 15.531 1 92.81 222 GLN B O 1
ATOM 3636 N N . ILE B 1 223 ? 17.906 5.711 14.273 1 92.44 223 ILE B N 1
ATOM 3637 C CA . ILE B 1 223 ? 19.062 6.281 13.586 1 92.44 223 ILE B CA 1
ATOM 3638 C C . ILE B 1 223 ? 18.625 7.477 12.75 1 92.44 223 ILE B C 1
ATOM 3640 O O . ILE B 1 223 ? 17.531 7.488 12.188 1 92.44 223 ILE B O 1
ATOM 3644 N N . LYS B 1 224 ? 19.484 8.445 12.68 1 91.75 224 LYS B N 1
ATOM 3645 C CA . LYS B 1 224 ? 19.219 9.617 11.836 1 91.75 224 LYS B CA 1
ATOM 3646 C C . LYS B 1 224 ? 19.953 9.5 10.5 1 91.75 224 LYS B C 1
ATOM 3648 O O . LYS B 1 224 ? 21.172 9.297 10.469 1 91.75 224 LYS B O 1
ATOM 3653 N N . THR B 1 225 ? 19.219 9.484 9.469 1 91.38 225 THR B N 1
ATOM 3654 C CA . THR B 1 225 ? 19.781 9.352 8.133 1 91.38 225 THR B CA 1
ATOM 3655 C C . THR B 1 225 ? 19.531 10.617 7.312 1 91.38 225 THR B C 1
ATOM 3657 O O . THR B 1 225 ? 18.469 11.234 7.426 1 91.38 225 THR B O 1
ATOM 3660 N N . PRO B 1 226 ? 20.516 11 6.457 1 88.38 226 PRO B N 1
ATOM 3661 C CA . PRO B 1 226 ? 20.328 12.211 5.656 1 88.38 226 PRO B CA 1
ATOM 3662 C C . PRO B 1 226 ? 19.297 12.031 4.543 1 88.38 226 PRO B C 1
ATOM 3664 O O . PRO B 1 226 ? 19.109 10.914 4.051 1 88.38 226 PRO B O 1
ATOM 3667 N N . LYS B 1 227 ? 18.656 13.125 4.234 1 86.94 227 LYS B N 1
ATOM 3668 C CA . LYS B 1 227 ? 17.812 13.156 3.041 1 86.94 227 LYS B CA 1
ATOM 3669 C C . LYS B 1 227 ? 18.656 13.258 1.776 1 86.94 227 LYS B C 1
ATOM 3671 O O . LYS B 1 227 ? 19.125 14.352 1.422 1 86.94 227 LYS B O 1
ATOM 3676 N N . LEU B 1 228 ? 18.766 12.258 1.008 1 83.81 228 LEU B N 1
ATOM 3677 C CA . LEU B 1 228 ? 19.688 12.172 -0.119 1 83.81 228 LEU B CA 1
ATOM 3678 C C . LEU B 1 228 ? 19.125 12.883 -1.344 1 83.81 228 LEU B C 1
ATOM 3680 O O . LEU B 1 228 ? 19.875 13.414 -2.162 1 83.81 228 LEU B O 1
ATOM 3684 N N . SER B 1 229 ? 17.828 12.977 -1.49 1 80.88 229 SER B N 1
ATOM 3685 C CA . SER B 1 229 ? 17.172 13.523 -2.678 1 80.88 229 SER B CA 1
ATOM 3686 C C . SER B 1 229 ? 17.297 15.047 -2.721 1 80.88 229 SER B C 1
ATOM 3688 O O . SER B 1 229 ? 17.031 15.664 -3.754 1 80.88 229 SER B O 1
ATOM 3690 N N . GLY B 1 230 ? 17.781 15.648 -1.652 1 79.81 230 GLY B N 1
ATOM 3691 C CA . GLY B 1 230 ? 17.891 17.094 -1.598 1 79.81 230 GLY B CA 1
ATOM 3692 C C . GLY B 1 230 ? 19.156 17.625 -2.238 1 79.81 230 GLY B C 1
ATOM 3693 O O . GLY B 1 230 ? 19.266 18.812 -2.535 1 79.81 230 GLY B O 1
ATOM 3694 N N . ASN B 1 231 ? 20.094 16.734 -2.484 1 83 231 ASN B N 1
ATOM 3695 C CA . ASN B 1 231 ? 21.375 17.078 -3.084 1 83 231 ASN B CA 1
ATOM 3696 C C . ASN B 1 231 ? 21.438 16.672 -4.551 1 83 231 ASN B C 1
ATOM 3698 O O . ASN B 1 231 ? 21.297 15.484 -4.875 1 83 231 ASN B O 1
ATOM 3702 N N . PRO B 1 232 ? 21.703 17.656 -5.414 1 83.88 232 PRO B N 1
ATOM 3703 C CA . PRO B 1 232 ? 21.734 17.359 -6.848 1 83.88 232 PRO B CA 1
ATOM 3704 C C . PRO B 1 232 ? 22.734 16.25 -7.191 1 83.88 232 PRO B C 1
ATOM 3706 O O . PRO B 1 232 ? 22.5 15.469 -8.117 1 83.88 232 PRO B O 1
ATOM 3709 N N . ILE B 1 233 ? 23.812 16.234 -6.527 1 89.19 233 ILE B N 1
ATOM 3710 C CA . ILE B 1 233 ? 24.812 15.211 -6.785 1 89.19 233 ILE B CA 1
ATOM 3711 C C . ILE B 1 233 ? 24.219 13.828 -6.547 1 89.19 233 ILE B C 1
ATOM 3713 O O . ILE B 1 233 ? 24.438 12.898 -7.324 1 89.19 233 ILE B O 1
ATOM 3717 N N . ASN B 1 234 ? 23.453 13.68 -5.457 1 91.12 234 ASN B N 1
ATOM 3718 C CA . ASN B 1 234 ? 22.812 12.406 -5.148 1 91.12 234 ASN B CA 1
ATOM 3719 C C . ASN B 1 234 ? 21.781 12.023 -6.211 1 91.12 234 ASN B C 1
ATOM 3721 O O . ASN B 1 234 ? 21.594 10.844 -6.5 1 91.12 234 ASN B O 1
ATOM 3725 N N . VAL B 1 235 ? 21.156 13 -6.812 1 90.19 235 VAL B N 1
ATOM 3726 C CA . VAL B 1 235 ? 20.172 12.75 -7.871 1 90.19 235 VAL B CA 1
ATOM 3727 C C . VAL B 1 235 ? 20.891 12.188 -9.102 1 90.19 235 VAL B C 1
ATOM 3729 O O . VAL B 1 235 ? 20.391 11.242 -9.727 1 90.19 235 VAL B O 1
ATOM 3732 N N . TYR B 1 236 ? 22.031 12.75 -9.359 1 89.56 236 TYR B N 1
ATOM 3733 C CA . TYR B 1 236 ? 22.844 12.25 -10.469 1 89.56 236 TYR B CA 1
ATOM 3734 C C . TYR B 1 236 ? 23.312 10.828 -10.203 1 89.56 236 TYR B C 1
ATOM 3736 O O . TYR B 1 236 ? 23.297 9.977 -11.102 1 89.56 236 TYR B O 1
ATOM 3744 N N . ILE B 1 237 ? 23.734 10.555 -8.992 1 94.06 237 ILE B N 1
ATOM 3745 C CA . ILE B 1 237 ? 24.188 9.219 -8.609 1 94.06 237 ILE B CA 1
ATOM 3746 C C . ILE B 1 237 ? 23.031 8.227 -8.758 1 94.06 237 ILE B C 1
ATOM 3748 O O . ILE B 1 237 ? 23.234 7.121 -9.281 1 94.06 237 ILE B O 1
ATOM 3752 N N . LEU B 1 238 ? 21.844 8.617 -8.359 1 94.38 238 LEU B N 1
ATOM 3753 C CA . LEU B 1 238 ? 20.672 7.75 -8.508 1 94.38 238 LEU B CA 1
ATOM 3754 C C . LEU B 1 238 ? 20.391 7.473 -9.977 1 94.38 238 LEU B C 1
ATOM 3756 O O . LEU B 1 238 ? 20.047 6.348 -10.352 1 94.38 238 LEU B O 1
ATOM 3760 N N . ALA B 1 239 ? 20.5 8.492 -10.812 1 91.38 239 ALA B N 1
ATOM 3761 C CA . ALA B 1 239 ? 20.266 8.328 -12.242 1 91.38 239 ALA B CA 1
ATOM 3762 C C . ALA B 1 239 ? 21.25 7.32 -12.844 1 91.38 239 ALA B C 1
ATOM 3764 O O . ALA B 1 239 ? 20.844 6.426 -13.594 1 91.38 239 ALA B O 1
ATOM 3765 N N . VAL B 1 240 ? 22.516 7.445 -12.477 1 93.06 240 VAL B N 1
ATOM 3766 C CA . VAL B 1 240 ? 23.547 6.539 -12.969 1 93.06 240 VAL B CA 1
ATOM 3767 C C . VAL B 1 240 ? 23.266 5.121 -12.469 1 93.06 240 VAL B C 1
ATOM 3769 O O . VAL B 1 240 ? 23.344 4.16 -13.242 1 93.06 240 VAL B O 1
ATOM 3772 N N . TYR B 1 241 ? 22.938 5.027 -11.172 1 95.81 241 TYR B N 1
ATOM 3773 C CA . TYR B 1 241 ? 22.594 3.738 -10.586 1 95.81 241 TYR B CA 1
ATOM 3774 C C . TYR B 1 241 ? 21.422 3.102 -11.32 1 95.81 241 TYR B C 1
ATOM 3776 O O . TYR B 1 241 ? 21.453 1.912 -11.641 1 95.81 241 TYR B O 1
ATOM 3784 N N . THR B 1 242 ? 20.375 3.85 -11.602 1 95.62 242 THR B N 1
ATOM 3785 C CA . THR B 1 242 ? 19.172 3.367 -12.258 1 95.62 242 THR B CA 1
ATOM 3786 C C . THR B 1 242 ? 19.484 2.869 -13.664 1 95.62 242 THR B C 1
ATOM 3788 O O . THR B 1 242 ? 19.047 1.782 -14.055 1 95.62 242 THR B O 1
ATOM 3791 N N . ILE B 1 243 ? 20.25 3.611 -14.398 1 94.25 243 ILE B N 1
ATOM 3792 C CA . ILE B 1 243 ? 20.609 3.242 -15.766 1 94.25 243 ILE B CA 1
ATOM 3793 C C . ILE B 1 243 ? 21.484 1.995 -15.75 1 94.25 243 ILE B C 1
ATOM 3795 O O . ILE B 1 243 ? 21.266 1.062 -16.516 1 94.25 243 ILE B O 1
ATOM 3799 N N . ALA B 1 244 ? 22.469 1.964 -14.875 1 95.12 244 ALA B N 1
ATOM 3800 C CA . ALA B 1 244 ? 23.375 0.82 -14.766 1 95.12 244 ALA B CA 1
ATOM 3801 C C . ALA B 1 244 ? 22.609 -0.452 -14.422 1 95.12 244 ALA B C 1
ATOM 3803 O O . ALA B 1 244 ? 22.797 -1.489 -15.062 1 95.12 244 ALA B O 1
ATOM 3804 N N . ILE B 1 245 ? 21.734 -0.37 -13.43 1 96.06 245 ILE B N 1
ATOM 3805 C CA . ILE B 1 245 ? 20.938 -1.5 -12.977 1 96.06 245 ILE B CA 1
ATOM 3806 C C . ILE B 1 245 ? 20.016 -1.959 -14.094 1 96.06 245 ILE B C 1
ATOM 3808 O O . ILE B 1 245 ? 19.812 -3.16 -14.297 1 96.06 245 ILE B O 1
ATOM 3812 N N . THR B 1 246 ? 19.406 -0.999 -14.773 1 95.44 246 THR B N 1
ATOM 3813 C CA . THR B 1 246 ? 18.531 -1.333 -15.891 1 95.44 246 THR B CA 1
ATOM 3814 C C . THR B 1 246 ? 19.297 -2.102 -16.969 1 95.44 246 THR B C 1
ATOM 3816 O O . THR B 1 246 ? 18.797 -3.107 -17.484 1 95.44 246 THR B O 1
ATOM 3819 N N . GLY B 1 247 ? 20.484 -1.646 -17.328 1 93.88 247 GLY B N 1
ATOM 3820 C CA . GLY B 1 247 ? 21.312 -2.34 -18.297 1 93.88 247 GLY B CA 1
ATOM 3821 C C . GLY B 1 247 ? 21.688 -3.748 -17.875 1 93.88 247 GLY B C 1
ATOM 3822 O O . GLY B 1 247 ? 21.562 -4.691 -18.656 1 93.88 247 GLY B O 1
ATOM 3823 N N . ILE B 1 248 ? 22.078 -3.902 -16.641 1 95.75 248 ILE B N 1
ATOM 3824 C CA . ILE B 1 248 ? 22.531 -5.188 -16.125 1 95.75 248 ILE B CA 1
ATOM 3825 C C . ILE B 1 248 ? 21.359 -6.176 -16.109 1 95.75 248 ILE B C 1
ATOM 3827 O O . ILE B 1 248 ? 21.484 -7.293 -16.625 1 95.75 248 ILE B O 1
ATOM 3831 N N . TYR B 1 249 ? 20.234 -5.816 -15.555 1 96.31 249 TYR B N 1
ATOM 3832 C CA . TYR B 1 249 ? 19.109 -6.742 -15.43 1 96.31 249 TYR B CA 1
ATOM 3833 C C . TYR B 1 249 ? 18.469 -7.008 -16.781 1 96.31 249 TYR B C 1
ATOM 3835 O O . TYR B 1 249 ? 17.922 -8.094 -17.016 1 96.31 249 TYR B O 1
ATOM 3843 N N . SER B 1 250 ? 18.531 -6.004 -17.719 1 94.06 250 SER B N 1
ATOM 3844 C CA . SER B 1 250 ? 18.062 -6.262 -19.078 1 94.06 250 SER B CA 1
ATOM 3845 C C . SER B 1 250 ? 18.922 -7.324 -19.75 1 94.06 250 SER B C 1
ATOM 3847 O O . SER B 1 250 ? 18.406 -8.211 -20.438 1 94.06 250 SER B O 1
ATOM 3849 N N . PHE B 1 251 ? 20.172 -7.195 -19.547 1 92.25 251 PHE B N 1
ATOM 3850 C CA . PHE B 1 251 ? 21.094 -8.18 -20.109 1 92.25 251 PHE B CA 1
ATOM 3851 C C . PHE B 1 251 ? 20.812 -9.57 -19.547 1 92.25 251 PHE B C 1
ATOM 3853 O O . PHE B 1 251 ? 20.766 -10.547 -20.297 1 92.25 251 PHE B O 1
ATOM 3860 N N . LYS B 1 252 ? 20.594 -9.664 -18.25 1 93.75 252 LYS B N 1
ATOM 3861 C CA . LYS B 1 252 ? 20.297 -10.945 -17.609 1 93.75 252 LYS B CA 1
ATOM 3862 C C . LYS B 1 252 ? 18.953 -11.492 -18.078 1 93.75 252 LYS B C 1
ATOM 3864 O O . LYS B 1 252 ? 18.781 -12.703 -18.203 1 93.75 252 LYS B O 1
ATOM 3869 N N . LEU B 1 253 ? 18.016 -10.656 -18.266 1 91.12 253 LEU B N 1
ATOM 3870 C CA . LEU B 1 253 ? 16.688 -11.039 -18.734 1 91.12 253 LEU B CA 1
ATOM 3871 C C . LEU B 1 253 ? 16.75 -11.641 -20.125 1 91.12 253 LEU B C 1
ATOM 3873 O O . LEU B 1 253 ? 16.031 -12.602 -20.422 1 91.12 253 LEU B O 1
ATOM 3877 N N . PHE B 1 254 ? 17.578 -11.141 -21 1 89.12 254 PHE B N 1
ATOM 3878 C CA . PHE B 1 254 ? 17.703 -11.602 -22.375 1 89.12 254 PHE B CA 1
ATOM 3879 C C . PHE B 1 254 ? 18.469 -12.914 -22.438 1 89.12 254 PHE B C 1
ATOM 3881 O O . PHE B 1 254 ? 18.281 -13.703 -23.375 1 89.12 254 PHE B O 1
ATOM 3888 N N . LYS B 1 255 ? 19.297 -13.188 -21.516 1 84.75 255 LYS B N 1
ATOM 3889 C CA . LYS B 1 255 ? 20.078 -14.422 -21.5 1 84.75 255 LYS B CA 1
ATOM 3890 C C . LYS B 1 255 ? 19.266 -15.578 -20.922 1 84.75 255 LYS B C 1
ATOM 3892 O O . LYS B 1 255 ? 19.625 -16.75 -21.078 1 84.75 255 LYS B O 1
ATOM 3897 N N . MET B 1 256 ? 18.156 -15.336 -20.266 1 73.25 256 MET B N 1
ATOM 3898 C CA . MET B 1 256 ? 17.297 -16.391 -19.734 1 73.25 256 MET B CA 1
ATOM 3899 C C . MET B 1 256 ? 16.453 -17.016 -20.859 1 73.25 256 MET B C 1
ATOM 3901 O O . MET B 1 256 ? 16 -16.312 -21.766 1 73.25 256 MET B O 1
#

InterPro domains:
  IPR000462 CDP-alcohol phosphatidyltransferase [PF01066] (59-195)
  IPR043130 CDP-alcohol phosphatidyltransferase, transmembrane domain [G3DSA:1.20.120.1760] (50-251)

pLDDT: mean 84.47, std 21.4, range [23.69, 98.94]

Radius of gyration: 22.54 Å; Cα contacts (8 Å, |Δi|>4): 652; chains: 2; bounding box: 52×77×69 Å

Organism: NCBI:txid1859131

Foldseek 3Di:
DPPPLDPVLVVVVVVLVVLVVCLVVVLVVLVVVCVVVVPPDPDDPPVPDDDPCVLCPDPLNVLLVSLLSLLVVLLVCLQVVVNLSSLLSLLVSLLSLLVSVVCVVPDPDDDPVSVVVSVVSSLVSLLSRQQQSLLSNLCSLVVNDVVSVVLSVLRSVLSVVLSVVCVVPNADVNWWGFFDDRSVNSLVLSVLCVCCVVDDSVVSSVVSSVSSNVNSCRSNHRDIHGDQSVDVVSSVVSVVSSVVSNVVSSVVSSVD/DPPPLDPVLVVVVVVLVVLVVCLVVVLVVLVVVCVVVVPPDPDDPPVDDDDPCVLCPDPLNVLLVSLLSLLVVLLVCLQVVVNLSSLLSLLVSLLSLLVSVVCVVPDPDDDPVSVVVSVVSSLVSLLSRQQQSLLSNLCSLVVNDVVSVVLSVLRSVLSVVLSVVCVVPNADVNWWGFFDDRSVNSLVLSVLCVCCVVDDSVVSSVVSSVSSNVNSCRSNHRDIHGDQSVDVVSSVVSVVSSVVSNVVSSVVSSVD

Solvent-accessible surface area (backbone atoms only — not comparable to full-atom values): 26458 Å² total; per-residue (Å²): 136,81,84,71,73,56,72,67,38,57,53,49,50,50,42,50,54,41,46,53,47,37,54,51,42,45,50,47,43,52,47,48,53,44,50,61,63,60,66,68,74,73,76,86,83,72,90,63,81,77,58,66,64,62,55,57,72,38,66,34,42,41,32,38,51,51,14,42,49,25,27,53,49,14,44,51,26,30,72,75,65,41,49,45,63,13,41,42,22,44,45,46,22,47,52,25,46,49,47,18,54,53,44,53,72,66,53,78,90,70,50,70,65,53,52,47,26,45,52,41,35,48,54,46,45,43,41,48,48,39,10,47,35,56,21,49,42,50,24,42,71,49,70,62,42,73,78,38,50,58,55,27,47,48,27,32,49,25,38,39,51,35,53,15,46,38,73,59,66,48,49,49,94,74,57,24,32,68,6,46,62,50,66,54,48,42,56,51,48,50,56,56,52,68,49,49,84,78,44,55,70,70,60,39,44,51,50,52,50,52,48,46,51,49,47,24,50,41,19,41,34,83,50,73,33,75,58,56,76,79,37,70,68,47,47,51,50,49,51,53,50,43,52,52,49,40,52,52,31,50,52,54,51,62,73,90,134,78,83,70,71,56,73,67,39,57,54,49,51,49,42,49,54,40,44,54,46,38,52,53,40,48,51,48,44,52,48,47,52,43,50,62,63,59,66,69,73,73,76,85,83,73,91,62,81,79,60,66,64,63,55,57,72,39,66,34,43,41,32,39,50,51,14,44,48,26,26,53,49,15,44,52,26,32,71,74,65,40,50,46,63,14,41,42,22,43,44,46,20,48,53,25,47,49,47,18,54,54,44,54,72,66,53,77,89,69,49,70,66,51,51,47,28,45,52,41,36,46,54,48,44,42,41,48,49,39,9,46,36,54,21,50,42,49,24,41,71,49,70,63,43,72,80,36,50,59,54,26,47,48,28,33,47,26,38,39,50,34,52,15,45,38,73,59,66,49,47,50,93,74,57,23,33,69,5,46,62,50,64,53,48,42,56,50,48,49,56,57,54,66,48,49,85,79,44,56,68,72,60,38,44,51,50,52,51,51,48,48,51,49,46,25,51,42,20,42,33,83,50,74,33,75,59,56,78,79,37,69,67,48,48,51,50,50,51,51,50,43,52,52,50,38,52,54,32,49,52,54,50,61,73,90

Sequence (512 aa):
MSLSLSKDAVTHVDLIFLVLCLCYNIGKITINIIRIFMTTTKEESSELQPTIISYVKDLPNLCSLAGLACSVLAIYFIIIGVYYAAMIGMVWAVAFDWADGLVARKMKGRTGADSTFGGQLDVLIDIVSYGVTPAILLLSFGKFNPIYLVGAFIMVSASAIRLSYFSTYGLSGGVKYTGLALDNNTLILVFIFLLESVVSEGTFSVILYVSGLGLAAFNVSQIKTPKLSGNPINVYILAVYTIAITGIYSFKLFKMMSLSLSKDAVTHVDLIFLVLCLCYNIGKITINIIRIFMTTTKEESSELQPTIISYVKDLPNLCSLAGLACSVLAIYFIIIGVYYAAMIGMVWAVAFDWADGLVARKMKGRTGADSTFGGQLDVLIDIVSYGVTPAILLLSFGKFNPIYLVGAFIMVSASAIRLSYFSTYGLSGGVKYTGLALDNNTLILVFIFLLESVVSEGTFSVILYVSGLGLAAFNVSQIKTPKLSGNPINVYILAVYTIAITGIYSFKLFKM

Secondary structure (DSSP, 8-state):
------HHHHHHHHHHHHHHHHHHHHHHHHHHHHHHHHTT-----S-----TGGGGGSHHHHHHHHHHHHHHHHHHHHHTT-HHHHHHHHHHHHHHHHHHHHHHHH-SS--HHHHHHHHHHHHHHHHIIIIIHHHHHHHHHTTT-THHHHHHHHHHHHHHHHHHHHHHH-SBTTTEEES--THHHHHHHHHHGGGGGTS-HHHHHHHHHHHHHHHHHHHTS--EEE-GGGSHHHHHHHHHHHHHHHHHHHHHHHH-/------HHHHHHHHHHHHHHHHHHHHHHHHHHHHHHHHTT-----S-----TGGGGGSHHHHHHHHHHHHHHHHHHHHHTT-HHHHHHHHHHHHHHHHHHHHHHHH-SS--HHHHHHHHHHHHHHHHIIIIIHHHHHHHHHTTT-THHHHHHHHHHHHHHHHHHHHHHH-SBTTTEEES--THHHHHHHHHHGGGGGTS-HHHHHHHHHHHHHHHHHHHTS--EEE-GGGSHHHHHHHHHHHHHHHHHHHHHHHH-